Protein AF-0000000084923620 (afdb_homodimer)

Secondary structure (DSSP, 8-state):
---HHHHHHHHIIIIIIS---TT-EEEEEEESGGGHHHHHHHHHHHHHTT-SEEEEEEE-HHHHHHHHHH--HHHHT---HHHHHHHTT-SEEEEEE--S-TTTTTTS-HHHHHHHHHHHHHHHHHHHHHSEEEEEE---HHHHHHT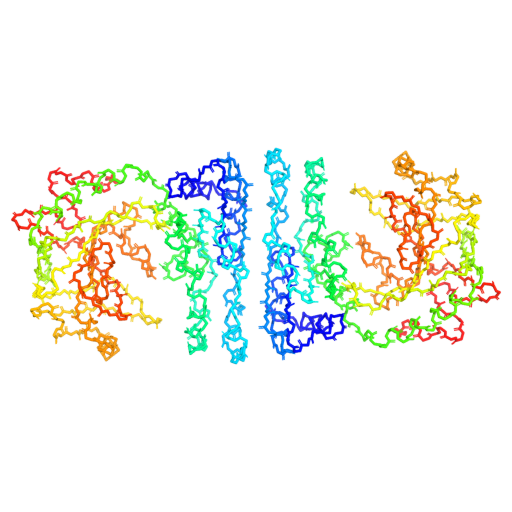T--HHHHHHHHHHHHSS-HHHHHHHHHHHHHHHHH-SEEEEEETTEEEEEE-TT---EEE-SSSEES--EEEE---TT--EEEEE--S-EEETTEEE-S-EEEEETTEEEEEE-TT-HHHHHHHHTSSGGGGSEEEEEEE-BTT--S--S-HHHHTTBTTEEEEEEBPPBTTB--S---S-B---EEE-TTS-EEEETTEEEEETTEE-STTTGGGSPP--/---HHHHHHHHIIIIIIS---TT-EEEEEEESGGGHHHHHHHHHHHHHTT-SEEEEEEE-HHHHHHHHHH--HHHHT---HHHHHHHTT-SEEEEEE--S-TTTTTTS-HHHHHHHHHHHHHHHHHHHHHSEEEEEE---HHHHHHTT--HHHHHHHHHHHHSS-HHHHHHHHHHHHHHHHH-SEEEEEETTEEEEEE-TT---EEE-SSSEES--EEEE---TT--EEEEE--S-EEETTEEE-S-EEEEETTEEEEEE-TT-HHHHHHHHTSSGGGGSEEEEEEE-BTT--S--S-HHHHTTBTTEEEEEEBPPBTTB--S---S-B---EEE-TTS-EEEETTEEEEETTEE-STTTGGGSPP--

pLDDT: mean 96.39, std 4.78, range [46.78, 98.94]

Foldseek 3Di:
DDDVLLLLLLCLCDCPQANQAAAFEEEEEEEACLCVNNVVSNQVVNVVRHHPHYYYDYDYVLVVLVCQADPDPVRLQDAPVVLQVVLLRGAEYEYEYEHQAPCSCVPGNVVSVVSSCVSHVSSVVCNVPHYQYAYEYDQHCNLCVLLVHGSVVVNVLQSLLQRDDLVVLQVLVVLVQVLLQPFFKKFKDWPQWTKIFGQHPWGWDDFRSNHYGRTFKIKAWTQQQGIATKDWFAAWEADSRDIFHGWMFGDHRQFTPAIDTVPCRVVVVVQCVQDDQQRGWAMKMAAQRQRQADHRHDCSRQCNHQQKIWIWGAHHDPSHPSPRHGPGTGTTMHHCAPTMWMDGPPDTQDHNRAGDPPSNNVSHHDDD/DDDVLLLLLLCLCDCPQANQAAAFEEEEEEEACLCVNNVVSNQVVNVVRHHPHYYYDYDYVLVVLVCQADPDPVRLQDAPVVLQVVLLRGAEYEYEYEHQAPCSCVPGNVVSVVSSCVNHVSSVVCNVPHYQYAYEYDQHCNLCVLLVHGSVVVNVLQSLLQRDDLVVLQVLVVLVQVLLQPFFKKFKDWPQWTKIFGQHPWGWDDFRSNHYGRTFKIKAWTQQQGMATKDWFAAWEADSRDIFHGWMFGDHRQFTPDIDTVVCRVVVVVQCVQDDQQRGWAMKMAAQRQRQADHRHDCSRQCNHQQKMWIWGAHHDPSHPSPRHGPGTGTTMHHCAPTMWMDGPPDTQDHNRAGDPPSNNVSHHDDD

Structure (mmCIF, N/CA/C/O backbone):
data_AF-0000000084923620-model_v1
#
loop_
_entity.id
_entity.type
_entity.pdbx_description
1 polymer 'Leucyl aminopeptidase AmpS, putative'
#
loop_
_atom_site.group_PDB
_atom_site.id
_atom_site.type_symbol
_atom_site.label_atom_id
_atom_site.label_alt_id
_atom_site.label_comp_id
_atom_site.label_asym_id
_atom_site.label_entity_id
_atom_site.label_seq_id
_atom_site.pdbx_PDB_ins_code
_atom_site.Cartn_x
_atom_site.Cartn_y
_atom_site.Cartn_z
_atom_site.occupancy
_atom_site.B_iso_or_equiv
_atom_site.auth_seq_id
_atom_site.auth_comp_id
_atom_site.auth_asym_id
_atom_site.auth_atom_id
_atom_site.pdbx_PDB_model_num
ATOM 1 N N . MET A 1 1 ? -12.797 3.244 -15.219 1 61.94 1 MET A N 1
ATOM 2 C CA . MET A 1 1 ? -13.953 2.498 -15.711 1 61.94 1 MET A CA 1
ATOM 3 C C . MET A 1 1 ? -14.023 1.122 -15.055 1 61.94 1 MET A C 1
ATOM 5 O O . MET A 1 1 ? -12.992 0.529 -14.727 1 61.94 1 MET A O 1
ATOM 9 N N . PHE A 1 2 ? -15.25 0.824 -14.609 1 79.31 2 PHE A N 1
ATOM 10 C CA . PHE A 1 2 ? -15.547 -0.44 -13.945 1 79.31 2 PHE A CA 1
ATOM 11 C C . PHE A 1 2 ? -15.492 -1.598 -14.93 1 79.31 2 PHE A C 1
ATOM 13 O O . PHE A 1 2 ? -16.141 -1.563 -15.977 1 79.31 2 PHE A O 1
ATOM 20 N N . ASP A 1 3 ? -14.477 -2.537 -14.867 1 91.06 3 ASP A N 1
ATOM 21 C CA . ASP A 1 3 ? -14.391 -3.775 -15.633 1 91.06 3 ASP A CA 1
ATOM 22 C C . ASP A 1 3 ? -15.031 -4.938 -14.875 1 91.06 3 ASP A C 1
ATOM 24 O O . ASP A 1 3 ? -14.492 -5.395 -13.859 1 91.06 3 ASP A O 1
ATOM 28 N N . PRO A 1 4 ? -16.234 -5.43 -15.344 1 95.62 4 PRO A N 1
ATOM 29 C CA . PRO A 1 4 ? -16.938 -6.488 -14.617 1 95.62 4 PRO A CA 1
ATOM 30 C C . PRO A 1 4 ? -16.094 -7.746 -14.445 1 95.62 4 PRO A C 1
ATOM 32 O O . PRO A 1 4 ? -16.328 -8.531 -13.523 1 95.62 4 PRO A O 1
ATOM 35 N N . ARG A 1 5 ? -15.18 -7.992 -15.312 1 97.19 5 ARG A N 1
ATOM 36 C CA . ARG A 1 5 ? -14.328 -9.172 -15.234 1 97.19 5 ARG A CA 1
ATOM 37 C C . ARG A 1 5 ? -13.477 -9.148 -13.961 1 97.19 5 ARG A C 1
ATOM 39 O O . ARG A 1 5 ? -13.109 -10.203 -13.438 1 97.19 5 ARG A O 1
ATOM 46 N N . VAL A 1 6 ? -13.141 -7.945 -13.422 1 98.19 6 VAL A N 1
ATOM 47 C CA . VAL A 1 6 ? -12.398 -7.805 -12.172 1 98.19 6 VAL A CA 1
ATOM 48 C C . VAL A 1 6 ? -13.234 -8.352 -11.016 1 98.19 6 VAL A C 1
ATOM 50 O O . VAL A 1 6 ? -12.719 -9.07 -10.156 1 98.19 6 VAL A O 1
ATOM 53 N N . ARG A 1 7 ? -14.492 -8.031 -11.008 1 97.38 7 ARG A N 1
ATOM 54 C CA . ARG A 1 7 ? -15.406 -8.57 -10 1 97.38 7 ARG A CA 1
ATOM 55 C C . ARG A 1 7 ? -15.531 -10.078 -10.125 1 97.38 7 ARG A C 1
ATOM 57 O O . ARG A 1 7 ? -15.578 -10.789 -9.117 1 97.38 7 ARG A O 1
ATOM 64 N N . GLN A 1 8 ? -15.578 -10.547 -11.336 1 98.12 8 GLN A N 1
ATOM 65 C CA . GLN A 1 8 ? -15.656 -11.992 -11.57 1 98.12 8 GLN A CA 1
ATOM 66 C C . GLN A 1 8 ? -14.43 -12.703 -11.016 1 98.12 8 GLN A C 1
ATOM 68 O O . GLN A 1 8 ? -14.547 -13.75 -10.375 1 98.12 8 GLN A O 1
ATOM 73 N N . LEU A 1 9 ? -13.289 -12.148 -11.305 1 98.56 9 LEU A N 1
ATOM 74 C CA . LEU A 1 9 ? -12.055 -12.727 -10.773 1 98.56 9 LEU A CA 1
ATOM 75 C C . LEU A 1 9 ? -12.062 -12.727 -9.25 1 98.56 9 LEU A C 1
ATOM 77 O O . LEU A 1 9 ? -11.695 -13.719 -8.625 1 98.56 9 LEU A O 1
ATOM 81 N N . ALA A 1 10 ? -12.508 -11.633 -8.68 1 98.69 10 ALA A N 1
ATOM 82 C CA . ALA A 1 10 ? -12.602 -11.539 -7.223 1 98.69 10 ALA A CA 1
ATOM 83 C C . ALA A 1 10 ? -13.516 -12.625 -6.664 1 98.69 10 ALA A C 1
ATOM 85 O O . ALA A 1 10 ? -13.219 -13.234 -5.633 1 98.69 10 ALA A O 1
ATOM 86 N N . GLU A 1 11 ? -14.594 -12.852 -7.332 1 98.56 11 GLU A N 1
ATOM 87 C CA . GLU A 1 11 ? -15.547 -13.875 -6.895 1 98.56 11 GLU A CA 1
ATOM 88 C C . GLU A 1 11 ? -14.914 -15.266 -6.91 1 98.56 11 GLU A C 1
ATOM 90 O O . GLU A 1 11 ? -15.102 -16.047 -5.984 1 98.56 11 GLU A O 1
ATOM 95 N N . VAL A 1 12 ? -14.164 -15.539 -7.938 1 98.69 12 VAL A N 1
ATOM 96 C CA . VAL A 1 12 ? -13.461 -16.812 -8.023 1 98.69 12 VAL A CA 1
ATOM 97 C C . VAL A 1 12 ? -12.508 -16.969 -6.844 1 98.69 12 VAL A C 1
ATOM 99 O O . VAL A 1 12 ? -12.539 -17.969 -6.137 1 98.69 12 VAL A O 1
ATOM 102 N N . LEU A 1 13 ? -11.711 -15.961 -6.586 1 98.88 13 LEU A N 1
ATOM 103 C CA . LEU A 1 13 ? -10.68 -16.016 -5.562 1 98.88 13 LEU A CA 1
ATOM 104 C C . LEU A 1 13 ? -11.289 -16.141 -4.172 1 98.88 13 LEU A C 1
ATOM 106 O O . LEU A 1 13 ? -10.828 -16.953 -3.359 1 98.88 13 LEU A O 1
ATOM 110 N N . VAL A 1 14 ? -12.359 -15.453 -3.932 1 98.81 14 VAL A N 1
ATOM 111 C CA . VAL A 1 14 ? -12.93 -15.344 -2.596 1 98.81 14 VAL A CA 1
ATOM 112 C C . VAL A 1 14 ? -13.852 -16.531 -2.332 1 98.81 14 VAL A C 1
ATOM 114 O O . VAL A 1 14 ? -13.797 -17.141 -1.261 1 98.81 14 VAL A O 1
ATOM 117 N N . THR A 1 15 ? -14.688 -16.922 -3.273 1 98.31 15 THR A N 1
ATOM 118 C CA . THR A 1 15 ? -15.742 -17.906 -3.037 1 98.31 15 THR A CA 1
ATOM 119 C C . THR A 1 15 ? -15.25 -19.312 -3.342 1 98.31 15 THR A C 1
ATOM 121 O O . THR A 1 15 ? -15.609 -20.266 -2.641 1 98.31 15 THR A O 1
ATOM 124 N N . TYR A 1 16 ? -14.469 -19.422 -4.348 1 98.5 16 TYR A N 1
ATOM 125 C CA . TYR A 1 16 ? -14.047 -20.766 -4.734 1 98.5 16 TYR A CA 1
ATOM 126 C C . TYR A 1 16 ? -12.664 -21.094 -4.176 1 98.5 16 TYR A C 1
ATOM 128 O O . TYR A 1 16 ? -12.492 -22.062 -3.443 1 98.5 16 TYR A O 1
ATOM 136 N N . SER A 1 17 ? -11.672 -20.25 -4.504 1 98.75 17 SER A N 1
ATOM 137 C CA . SER A 1 17 ? -10.289 -20.562 -4.18 1 98.75 17 SER A CA 1
ATOM 138 C C . SER A 1 17 ? -10.062 -20.594 -2.67 1 98.75 17 SER A C 1
ATOM 140 O O . SER A 1 17 ? -9.539 -21.562 -2.127 1 98.75 17 SER A O 1
ATOM 142 N N . THR A 1 18 ? -10.5 -19.5 -2 1 98.75 18 THR A N 1
ATOM 143 C CA . THR A 1 18 ? -10.148 -19.375 -0.592 1 98.75 18 THR A CA 1
ATOM 144 C C . THR A 1 18 ? -11.352 -19.641 0.3 1 98.75 18 THR A C 1
ATOM 146 O O . THR A 1 18 ? -11.211 -19.812 1.512 1 98.75 18 THR A O 1
ATOM 149 N N . ARG A 1 19 ? -12.57 -19.688 -0.235 1 98.5 19 ARG A N 1
ATOM 150 C CA . ARG A 1 19 ? -13.797 -20 0.493 1 98.5 19 ARG A CA 1
ATOM 151 C C . ARG A 1 19 ? -13.906 -19.172 1.77 1 98.5 19 ARG A C 1
ATOM 153 O O . ARG A 1 19 ? -14.109 -19.719 2.855 1 98.5 19 ARG A O 1
ATOM 160 N N . VAL A 1 20 ? -13.75 -17.891 1.594 1 98.81 20 VAL A N 1
ATOM 161 C CA . VAL A 1 20 ? -13.883 -16.984 2.719 1 98.81 20 VAL A CA 1
ATOM 162 C C . VAL A 1 20 ? -15.234 -17.203 3.402 1 98.81 20 VAL A C 1
ATOM 164 O O . VAL A 1 20 ? -16.25 -17.375 2.734 1 98.81 20 VAL A O 1
ATOM 167 N N . LYS A 1 21 ? -15.242 -17.172 4.695 1 98.38 21 LYS A N 1
ATOM 168 C CA . LYS A 1 21 ? -16.469 -17.391 5.465 1 98.38 21 LYS A CA 1
ATOM 169 C C . LYS A 1 21 ? -16.516 -16.484 6.695 1 98.38 21 LYS A C 1
ATOM 171 O O . LYS A 1 21 ? -15.547 -15.781 6.988 1 98.38 21 LYS A O 1
ATOM 176 N N . LYS A 1 22 ? -17.656 -16.562 7.379 1 98.19 22 LYS A N 1
ATOM 177 C CA . LYS A 1 22 ? -17.875 -15.758 8.578 1 98.19 22 LYS A CA 1
ATOM 178 C C . LYS A 1 22 ? -16.781 -16.016 9.617 1 98.19 22 LYS A C 1
ATOM 180 O O . LYS A 1 22 ? -16.453 -17.172 9.898 1 98.19 22 LYS A O 1
ATOM 185 N N . GLY A 1 23 ? -16.219 -14.93 10.109 1 98.12 23 GLY A N 1
ATOM 186 C CA . GLY A 1 23 ? -15.25 -15.047 11.18 1 98.12 23 GLY A CA 1
ATOM 187 C C . GLY A 1 23 ? -13.812 -15.031 10.688 1 98.12 23 GLY A C 1
ATOM 188 O O . GLY A 1 23 ? -12.883 -14.844 11.477 1 98.12 23 GLY A O 1
ATOM 189 N N . ASP A 1 24 ? -13.547 -15.133 9.461 1 98.75 24 ASP A N 1
ATOM 190 C CA . ASP A 1 24 ? -12.203 -15.188 8.906 1 98.75 24 ASP A CA 1
ATOM 191 C C . ASP A 1 24 ? -11.484 -13.852 9.07 1 98.75 24 ASP A C 1
ATOM 193 O O . ASP A 1 24 ? -12.109 -12.789 8.992 1 98.75 24 ASP A O 1
ATOM 197 N N . VAL A 1 25 ? -10.195 -13.922 9.352 1 98.88 25 VAL A N 1
ATOM 198 C CA . VAL A 1 25 ? -9.273 -12.812 9.156 1 98.88 25 VAL A CA 1
ATOM 199 C C . VAL A 1 25 ? -8.547 -12.961 7.82 1 98.88 25 VAL A C 1
ATOM 201 O O . VAL A 1 25 ? -7.863 -13.961 7.59 1 98.88 25 VAL A O 1
ATOM 204 N N . VAL A 1 26 ? -8.703 -11.961 6.934 1 98.94 26 VAL A N 1
ATOM 205 C CA . VAL A 1 26 ? -8.203 -12.062 5.566 1 98.94 26 VAL A CA 1
ATOM 206 C C . VAL A 1 26 ? -7.082 -11.047 5.352 1 98.94 26 VAL A C 1
ATOM 208 O O . VAL A 1 26 ? -7.203 -9.891 5.762 1 98.94 26 VAL A O 1
ATOM 211 N N . LEU A 1 27 ? -5.977 -11.453 4.758 1 98.94 27 LEU A N 1
ATOM 212 C CA . LEU A 1 27 ? -4.914 -10.555 4.32 1 98.94 27 LEU A CA 1
ATOM 213 C C . LEU A 1 27 ? -4.773 -10.586 2.801 1 98.94 27 LEU A C 1
ATOM 215 O O . LEU A 1 27 ? -4.492 -11.633 2.217 1 98.94 27 LEU A O 1
ATOM 219 N N . ILE A 1 28 ? -5.035 -9.469 2.162 1 98.88 28 ILE A N 1
ATOM 220 C CA . ILE A 1 28 ? -4.816 -9.258 0.734 1 98.88 28 ILE A CA 1
ATOM 221 C C . ILE A 1 28 ? -3.467 -8.586 0.509 1 98.88 28 ILE A C 1
ATOM 223 O O . ILE A 1 28 ? -3.234 -7.473 0.982 1 98.88 28 ILE A O 1
ATOM 227 N N . ASN A 1 29 ? -2.605 -9.258 -0.145 1 98.56 29 ASN A N 1
ATOM 228 C CA . ASN A 1 29 ? -1.263 -8.758 -0.416 1 98.56 29 ASN A CA 1
ATOM 229 C C . ASN A 1 29 ? -1.061 -8.477 -1.901 1 98.56 29 ASN A C 1
ATOM 231 O O . ASN A 1 29 ? -1.075 -9.391 -2.723 1 98.56 29 ASN A O 1
ATOM 235 N N . ALA A 1 30 ? -0.81 -7.219 -2.266 1 98.19 30 ALA A N 1
ATOM 236 C CA . ALA A 1 30 ? -0.705 -6.824 -3.666 1 98.19 30 ALA A CA 1
ATOM 237 C C . ALA A 1 30 ? 0.692 -6.297 -3.986 1 98.19 30 ALA A C 1
ATOM 239 O O . ALA A 1 30 ? 1.218 -5.441 -3.273 1 98.19 30 ALA A O 1
ATOM 240 N N . SER A 1 31 ? 1.295 -6.809 -5.008 1 96.81 31 SER A N 1
ATOM 241 C CA . SER A 1 31 ? 2.562 -6.301 -5.52 1 96.81 31 SER A CA 1
ATOM 242 C C . SER A 1 31 ? 2.342 -5.32 -6.664 1 96.81 31 SER A C 1
ATOM 244 O O . SER A 1 31 ? 1.97 -5.719 -7.77 1 96.81 31 SER A O 1
ATOM 246 N N . GLY A 1 32 ? 2.674 -4.082 -6.398 1 95.06 32 GLY A N 1
ATOM 247 C CA . GLY A 1 32 ? 2.375 -3.023 -7.348 1 95.06 32 GLY A CA 1
ATOM 248 C C . GLY A 1 32 ? 1.037 -2.355 -7.094 1 95.06 32 GLY A C 1
ATOM 249 O O . GLY A 1 32 ? 0.106 -2.988 -6.59 1 95.06 32 GLY A O 1
ATOM 250 N N . THR A 1 33 ? 0.867 -1.158 -7.555 1 95.25 33 THR A N 1
ATOM 251 C CA . THR A 1 33 ? -0.356 -0.413 -7.277 1 95.25 33 THR A CA 1
ATOM 252 C C . THR A 1 33 ? -1.381 -0.623 -8.391 1 95.25 33 THR A C 1
ATOM 254 O O . THR A 1 33 ? -2.557 -0.292 -8.227 1 95.25 33 THR A O 1
ATOM 257 N N . ASP A 1 34 ? -0.987 -1.231 -9.531 1 94.44 34 ASP A N 1
ATOM 258 C CA . ASP A 1 34 ? -1.896 -1.477 -10.648 1 94.44 34 ASP A CA 1
ATOM 259 C C . ASP A 1 34 ? -3.021 -2.426 -10.242 1 94.44 34 ASP A C 1
ATOM 261 O O . ASP A 1 34 ? -4.078 -2.453 -10.875 1 94.44 34 ASP A O 1
ATOM 265 N N . CYS A 1 35 ? -2.852 -3.119 -9.141 1 95.81 35 CYS A N 1
ATOM 266 C CA . CYS A 1 35 ? -3.785 -4.145 -8.688 1 95.81 35 CYS A CA 1
ATOM 267 C C . CYS A 1 35 ? -4.941 -3.523 -7.91 1 95.81 35 CYS A C 1
ATOM 269 O O . CYS A 1 35 ? -5.844 -4.23 -7.465 1 95.81 35 CYS A O 1
ATOM 271 N N . LEU A 1 36 ? -4.93 -2.219 -7.734 1 96.62 36 LEU A N 1
ATOM 272 C CA . LEU A 1 36 ? -5.844 -1.522 -6.84 1 96.62 36 LEU A CA 1
ATOM 273 C C . LEU A 1 36 ? -7.293 -1.878 -7.16 1 96.62 36 LEU A C 1
ATOM 275 O O . LEU A 1 36 ? -8.086 -2.146 -6.258 1 96.62 36 LEU A O 1
ATOM 279 N N . PRO A 1 37 ? -7.73 -1.973 -8.469 1 97.25 37 PRO A N 1
ATOM 280 C CA . PRO A 1 37 ? -9.125 -2.326 -8.742 1 97.25 37 PRO A CA 1
ATOM 281 C C . PRO A 1 37 ? -9.508 -3.697 -8.188 1 97.25 37 PRO A C 1
ATOM 283 O O . PRO A 1 37 ? -10.609 -3.873 -7.664 1 97.25 37 PRO A O 1
ATOM 286 N N . LEU A 1 38 ? -8.594 -4.648 -8.297 1 98.44 38 LEU A N 1
ATOM 287 C CA . LEU A 1 38 ? -8.891 -5.988 -7.797 1 98.44 38 LEU A CA 1
ATOM 288 C C . LEU A 1 38 ? -8.875 -6.012 -6.27 1 98.44 38 LEU A C 1
ATOM 290 O O . LEU A 1 38 ? -9.703 -6.688 -5.652 1 98.44 38 LEU A O 1
ATOM 294 N N . VAL A 1 39 ? -7.953 -5.277 -5.656 1 98.56 39 VAL A N 1
ATOM 295 C CA . VAL A 1 39 ? -7.898 -5.195 -4.203 1 98.56 39 VAL A CA 1
ATOM 296 C C . VAL A 1 39 ? -9.219 -4.66 -3.662 1 98.56 39 VAL A C 1
ATOM 298 O O . VAL A 1 39 ? -9.758 -5.191 -2.686 1 98.56 39 VAL A O 1
ATOM 301 N N . LYS A 1 40 ? -9.773 -3.627 -4.293 1 97.94 40 LYS A N 1
ATOM 302 C CA . LYS A 1 40 ? -11.039 -3.031 -3.871 1 97.94 40 LYS A CA 1
ATOM 303 C C . LYS A 1 40 ? -12.164 -4.059 -3.896 1 97.94 40 LYS A C 1
ATOM 305 O O . LYS A 1 40 ? -12.938 -4.168 -2.941 1 97.94 40 LYS A O 1
ATOM 310 N N . GLU A 1 41 ? -12.258 -4.824 -5.008 1 98.12 41 GLU A N 1
ATOM 311 C CA . GLU A 1 41 ? -13.305 -5.824 -5.152 1 98.12 41 GLU A CA 1
ATOM 312 C C . GLU A 1 41 ? -13.141 -6.953 -4.133 1 98.12 41 GLU A C 1
ATOM 314 O O . GLU A 1 41 ? -14.125 -7.418 -3.551 1 98.12 41 GLU A O 1
ATOM 319 N N . LEU A 1 42 ? -11.906 -7.41 -3.939 1 98.81 42 LEU A N 1
ATOM 320 C CA . LEU A 1 42 ? -11.641 -8.461 -2.967 1 98.81 42 LEU A CA 1
ATOM 321 C C . LEU A 1 42 ? -12.047 -8.023 -1.563 1 98.81 42 LEU A C 1
ATOM 323 O O . LEU A 1 42 ? -12.703 -8.773 -0.84 1 98.81 42 LEU A O 1
ATOM 327 N N . TYR A 1 43 ? -11.594 -6.801 -1.188 1 98.62 43 TYR A N 1
ATOM 328 C CA . TYR A 1 43 ? -11.914 -6.258 0.127 1 98.62 43 TYR A CA 1
ATOM 329 C C . TYR A 1 43 ? -13.422 -6.262 0.367 1 98.62 43 TYR A C 1
ATOM 331 O O . TYR A 1 43 ? -13.891 -6.766 1.389 1 98.62 43 TYR A O 1
ATOM 339 N N . SER A 1 44 ? -14.156 -5.746 -0.593 1 97.62 44 SER A N 1
ATOM 340 C CA . SER A 1 44 ? -15.602 -5.633 -0.5 1 97.62 44 SER A CA 1
ATOM 341 C C . SER A 1 44 ? -16.266 -7.008 -0.392 1 97.62 44 SER A C 1
ATOM 343 O O . SER A 1 44 ? -17.156 -7.211 0.436 1 97.62 44 SER A O 1
ATOM 345 N N . LEU A 1 45 ? -15.844 -7.922 -1.222 1 98.25 45 LEU A N 1
ATOM 346 C CA . LEU A 1 45 ? -16.438 -9.25 -1.255 1 98.25 45 LEU A CA 1
ATOM 347 C C . LEU A 1 45 ? -16.141 -10.016 0.027 1 98.25 45 LEU A C 1
ATOM 349 O O . LEU A 1 45 ? -16.984 -10.75 0.537 1 98.25 45 LEU A O 1
ATOM 353 N N . CYS A 1 46 ? -14.906 -9.906 0.554 1 98.75 46 CYS A N 1
ATOM 354 C CA . CYS A 1 46 ? -14.555 -10.57 1.802 1 98.75 46 CYS A CA 1
ATOM 355 C C . CYS A 1 46 ? -15.422 -10.078 2.951 1 98.75 46 CYS A C 1
ATOM 357 O O . CYS A 1 46 ? -15.906 -10.875 3.758 1 98.75 46 CYS A O 1
ATOM 359 N N . LEU A 1 47 ? -15.641 -8.766 3.033 1 98.12 47 LEU A N 1
ATOM 360 C CA . LEU A 1 47 ? -16.516 -8.203 4.059 1 98.12 47 LEU A CA 1
ATOM 361 C C . LEU A 1 47 ? -17.938 -8.75 3.918 1 98.12 47 LEU A C 1
ATOM 363 O O . LEU A 1 47 ? -18.547 -9.141 4.91 1 98.12 47 LEU A O 1
ATOM 367 N N . ALA A 1 48 ? -18.375 -8.773 2.682 1 97.94 48 ALA A N 1
ATOM 368 C CA . ALA A 1 48 ? -19.75 -9.211 2.404 1 97.94 48 ALA A CA 1
ATOM 369 C C . ALA A 1 48 ? -19.938 -10.672 2.791 1 97.94 48 ALA A C 1
ATOM 371 O O . ALA A 1 48 ? -21.031 -11.078 3.193 1 97.94 48 ALA A O 1
ATOM 372 N N . ARG A 1 49 ? -18.875 -11.422 2.715 1 98 49 ARG A N 1
ATOM 373 C CA . ARG A 1 49 ? -18.938 -12.852 3.027 1 98 49 ARG A CA 1
ATOM 374 C C . ARG A 1 49 ? -18.828 -13.086 4.531 1 98 49 ARG A C 1
ATOM 376 O O . ARG A 1 49 ? -18.922 -14.227 4.992 1 98 49 ARG A O 1
ATOM 383 N N . GLY A 1 50 ? -18.594 -12.055 5.289 1 97.75 50 GLY A N 1
ATOM 384 C CA . GLY A 1 50 ? -18.656 -12.156 6.738 1 97.75 50 GLY A CA 1
ATOM 385 C C . GLY A 1 50 ? -17.297 -12.195 7.398 1 97.75 50 GLY A C 1
ATOM 386 O O . GLY A 1 50 ? -17.188 -12.453 8.602 1 97.75 50 GLY A O 1
ATOM 387 N N . ALA A 1 51 ? -16.25 -11.961 6.645 1 98.62 51 ALA A N 1
ATOM 388 C CA . ALA A 1 51 ? -14.938 -11.852 7.293 1 98.62 51 ALA A CA 1
ATOM 389 C C . ALA A 1 51 ? -14.984 -10.859 8.445 1 98.62 51 ALA A C 1
ATOM 391 O O . ALA A 1 51 ? -15.547 -9.773 8.312 1 98.62 51 ALA A O 1
ATOM 392 N N . LYS A 1 52 ? -14.43 -11.234 9.586 1 98.25 52 LYS A N 1
ATOM 393 C CA . LYS A 1 52 ? -14.484 -10.344 10.742 1 98.25 52 LYS A CA 1
ATOM 394 C C . LYS A 1 52 ? -13.516 -9.172 10.578 1 98.25 52 LYS A C 1
ATOM 396 O O . LYS A 1 52 ? -13.734 -8.094 11.133 1 98.25 52 LYS A O 1
ATOM 401 N N . TYR A 1 53 ? -12.406 -9.461 9.867 1 98.5 53 TYR A N 1
ATOM 402 C CA . TYR A 1 53 ? -11.398 -8.445 9.617 1 98.5 53 TYR A CA 1
ATOM 403 C C . TYR A 1 53 ? -10.711 -8.68 8.273 1 98.5 53 TYR A C 1
ATOM 405 O O . TYR A 1 53 ? -10.391 -9.82 7.922 1 98.5 53 TYR A O 1
ATOM 413 N N . VAL A 1 54 ? -10.578 -7.621 7.473 1 98.75 54 VAL A N 1
ATOM 414 C CA . VAL A 1 54 ? -9.883 -7.68 6.191 1 98.75 54 VAL A CA 1
ATOM 415 C C . VAL A 1 54 ? -8.781 -6.625 6.152 1 98.75 54 VAL A C 1
ATOM 417 O O . VAL A 1 54 ? -9.047 -5.438 6.359 1 98.75 54 VAL A O 1
ATOM 420 N N . GLU A 1 55 ? -7.574 -7.062 5.953 1 98.44 55 GLU A N 1
ATOM 421 C CA . GLU A 1 55 ? -6.402 -6.211 5.785 1 98.44 55 GLU A CA 1
ATOM 422 C C . GLU A 1 55 ? -5.855 -6.293 4.363 1 98.44 55 GLU A C 1
ATOM 424 O O . GLU A 1 55 ? -6.059 -7.297 3.674 1 98.44 55 GLU A O 1
ATOM 429 N N . TYR A 1 56 ? -5.293 -5.184 3.9 1 98.5 56 TYR A N 1
ATOM 430 C CA . TYR A 1 56 ? -4.609 -5.215 2.611 1 98.5 56 TYR A CA 1
ATOM 431 C C . TYR A 1 56 ? -3.277 -4.484 2.682 1 98.5 56 TYR A C 1
ATOM 433 O O . TYR A 1 56 ? -3.076 -3.627 3.547 1 98.5 56 TYR A O 1
ATOM 441 N N . SER A 1 57 ? -2.381 -4.871 1.839 1 97.94 57 SER A N 1
ATOM 442 C CA . SER A 1 57 ? -1.078 -4.223 1.742 1 97.94 57 SER A CA 1
ATOM 443 C C . SER A 1 57 ? -0.605 -4.145 0.295 1 97.94 57 SER A C 1
ATOM 445 O O . SER A 1 57 ? -0.913 -5.027 -0.512 1 97.94 57 SER A O 1
ATOM 447 N N . PHE A 1 58 ? 0.066 -3.055 -0.01 1 97.56 58 PHE A N 1
ATOM 448 C CA . PHE A 1 58 ? 0.74 -2.873 -1.291 1 97.56 58 PHE A CA 1
ATOM 449 C C . PHE A 1 58 ? 2.254 -2.926 -1.118 1 97.56 58 PHE A C 1
ATOM 451 O O . PHE A 1 58 ? 2.816 -2.193 -0.304 1 97.56 58 PHE A O 1
ATOM 458 N N . HIS A 1 59 ? 2.867 -3.797 -1.817 1 96.88 59 HIS A N 1
ATOM 459 C CA . HIS A 1 59 ? 4.32 -3.902 -1.86 1 96.88 59 HIS A CA 1
ATOM 460 C C . HIS A 1 59 ? 4.875 -3.348 -3.168 1 96.88 59 HIS A C 1
ATOM 462 O O . HIS A 1 59 ? 4.352 -3.641 -4.242 1 96.88 59 HIS A O 1
ATOM 468 N N . ILE A 1 60 ? 5.957 -2.59 -3.027 1 97.12 60 ILE A N 1
ATOM 469 C CA . ILE A 1 60 ? 6.551 -1.918 -4.18 1 97.12 60 ILE A CA 1
ATOM 470 C C . ILE A 1 60 ? 7.922 -2.518 -4.477 1 97.12 60 ILE A C 1
ATOM 472 O O . ILE A 1 60 ? 8.898 -2.219 -3.789 1 97.12 60 ILE A O 1
ATOM 476 N N . PRO A 1 61 ? 8.078 -3.279 -5.547 1 95.88 61 PRO A N 1
ATOM 477 C CA . PRO A 1 61 ? 9.336 -3.969 -5.84 1 95.88 61 PRO A CA 1
ATOM 478 C C . PRO A 1 61 ? 10.531 -3.016 -5.93 1 95.88 61 PRO A C 1
ATOM 480 O O . PRO A 1 61 ? 11.641 -3.369 -5.527 1 95.88 61 PRO A O 1
ATOM 483 N N . GLU A 1 62 ? 10.312 -1.807 -6.43 1 94.94 62 GLU A N 1
ATOM 484 C CA . GLU A 1 62 ? 11.398 -0.838 -6.539 1 94.94 62 GLU A CA 1
ATOM 485 C C . GLU A 1 62 ? 11.969 -0.491 -5.168 1 94.94 62 GLU A C 1
ATOM 487 O O . GLU A 1 62 ? 13.18 -0.272 -5.027 1 94.94 62 GLU A O 1
ATOM 492 N N . ILE A 1 63 ? 11.117 -0.395 -4.176 1 97.31 63 ILE A N 1
ATOM 493 C CA . ILE A 1 63 ? 11.57 -0.116 -2.816 1 97.31 63 ILE A CA 1
ATOM 494 C C . ILE A 1 63 ? 12.352 -1.312 -2.277 1 97.31 63 ILE A C 1
ATOM 496 O O . ILE A 1 63 ? 13.414 -1.148 -1.669 1 97.31 63 ILE A O 1
ATOM 500 N N . ASP A 1 64 ? 11.859 -2.529 -2.527 1 96.38 64 ASP A N 1
ATOM 501 C CA . ASP A 1 64 ? 12.578 -3.738 -2.143 1 96.38 64 ASP A CA 1
ATOM 502 C C . ASP A 1 64 ? 13.969 -3.768 -2.766 1 96.38 64 ASP A C 1
ATOM 504 O O . ASP A 1 64 ? 14.945 -4.133 -2.104 1 96.38 64 ASP A O 1
ATOM 508 N N . ARG A 1 65 ? 14.023 -3.441 -4.047 1 95.44 65 ARG A N 1
ATOM 509 C CA . ARG A 1 65 ? 15.305 -3.412 -4.746 1 95.44 65 ARG A CA 1
ATOM 510 C C . ARG A 1 65 ? 16.297 -2.49 -4.043 1 95.44 65 ARG A C 1
ATOM 512 O O . ARG A 1 65 ? 17.453 -2.846 -3.861 1 95.44 65 ARG A O 1
ATOM 519 N N . HIS A 1 66 ? 15.797 -1.315 -3.713 1 96.25 66 HIS A N 1
ATOM 520 C CA . HIS A 1 66 ? 16.656 -0.378 -2.994 1 96.25 66 HIS A CA 1
ATOM 521 C C . HIS A 1 66 ? 17.141 -0.974 -1.676 1 96.25 66 HIS A C 1
ATOM 523 O O . HIS A 1 66 ? 18.312 -0.848 -1.329 1 96.25 66 HIS A O 1
ATOM 529 N N . PHE A 1 67 ? 16.312 -1.613 -0.91 1 98 67 PHE A N 1
ATOM 530 C CA . PHE A 1 67 ? 16.672 -2.285 0.334 1 98 67 PHE A CA 1
ATOM 531 C C . PHE A 1 67 ? 17.781 -3.314 0.096 1 98 67 PHE A C 1
ATOM 533 O O . PHE A 1 67 ? 18.797 -3.303 0.778 1 98 67 PHE A O 1
ATOM 540 N N . TYR A 1 68 ? 17.562 -4.176 -0.886 1 97.5 68 TYR A N 1
ATOM 541 C CA . TYR A 1 68 ? 18.547 -5.219 -1.163 1 97.5 68 TYR A CA 1
ATOM 542 C C . TYR A 1 68 ? 19.891 -4.617 -1.539 1 97.5 68 TYR A C 1
ATOM 544 O O . TYR A 1 68 ? 20.938 -5.145 -1.166 1 97.5 68 TYR A O 1
ATOM 552 N N . ASN A 1 69 ? 19.859 -3.494 -2.211 1 97.44 69 ASN A N 1
ATOM 553 C CA . ASN A 1 69 ? 21.078 -2.904 -2.732 1 97.44 69 ASN A CA 1
ATOM 554 C C . ASN A 1 69 ? 21.828 -2.117 -1.659 1 97.44 69 ASN A C 1
ATOM 556 O O . ASN A 1 69 ? 23.047 -1.935 -1.747 1 97.44 69 ASN A O 1
ATOM 560 N N . THR A 1 70 ? 21.094 -1.668 -0.609 1 97.62 70 THR A N 1
ATOM 561 C CA . THR A 1 70 ? 21.75 -0.668 0.23 1 97.62 70 THR A CA 1
ATOM 562 C C . THR A 1 70 ? 21.734 -1.101 1.693 1 97.62 70 THR A C 1
ATOM 564 O O . THR A 1 70 ? 22.484 -0.564 2.51 1 97.62 70 THR A O 1
ATOM 567 N N . ALA A 1 71 ? 20.938 -2.039 2.076 1 97.62 71 ALA A N 1
ATOM 568 C CA . ALA A 1 71 ? 20.781 -2.402 3.482 1 97.62 71 ALA A CA 1
ATOM 569 C C . ALA A 1 71 ? 22.094 -2.924 4.062 1 97.62 71 ALA A C 1
ATOM 571 O O . ALA A 1 71 ? 22.844 -3.629 3.381 1 97.62 71 ALA A O 1
ATOM 572 N N . THR A 1 72 ? 22.391 -2.576 5.305 1 97.19 72 THR A N 1
ATOM 573 C CA . THR A 1 72 ? 23.516 -3.129 6.047 1 97.19 72 THR A CA 1
ATOM 574 C C . THR A 1 72 ? 23.203 -4.547 6.523 1 97.19 72 THR A C 1
ATOM 576 O O . THR A 1 72 ? 22.062 -4.984 6.48 1 97.19 72 THR A O 1
ATOM 579 N N . LYS A 1 73 ? 24.234 -5.238 7.02 1 96.69 73 LYS A N 1
ATOM 580 C CA . LYS A 1 73 ? 24.047 -6.586 7.551 1 96.69 73 LYS A CA 1
ATOM 581 C C . LYS A 1 73 ? 23.078 -6.586 8.719 1 96.69 73 LYS A C 1
ATOM 583 O O . LYS A 1 73 ? 22.25 -7.492 8.836 1 96.69 73 LYS A O 1
ATOM 588 N N . SER A 1 74 ? 23.219 -5.566 9.531 1 97.38 74 SER A N 1
ATOM 589 C CA . SER A 1 74 ? 22.328 -5.469 10.688 1 97.38 74 SER A CA 1
ATOM 590 C C . SER A 1 74 ? 20.891 -5.254 10.266 1 97.38 74 SER A C 1
ATOM 592 O O . SER A 1 74 ? 19.969 -5.844 10.844 1 97.38 74 SER A O 1
ATOM 594 N N . GLN A 1 75 ? 20.703 -4.461 9.289 1 97.88 75 GLN A N 1
ATOM 595 C CA . GLN A 1 75 ? 19.359 -4.219 8.766 1 97.88 75 GLN A CA 1
ATOM 596 C C . GLN A 1 75 ? 18.781 -5.473 8.117 1 97.88 75 GLN A C 1
ATOM 598 O O . GLN A 1 75 ? 17.609 -5.793 8.305 1 97.88 75 GLN A O 1
ATOM 603 N N . LEU A 1 76 ? 19.547 -6.234 7.402 1 97.38 76 LEU A N 1
ATOM 604 C CA . LEU A 1 76 ? 19.141 -7.445 6.699 1 97.38 76 LEU A CA 1
ATOM 605 C C . LEU A 1 76 ? 18.797 -8.562 7.688 1 97.38 76 LEU A C 1
ATOM 607 O O . LEU A 1 76 ? 18.062 -9.492 7.352 1 97.38 76 LEU A O 1
ATOM 611 N N . SER A 1 77 ? 19.297 -8.43 8.906 1 96.88 77 SER A N 1
ATOM 612 C CA . SER A 1 77 ? 19.094 -9.484 9.898 1 96.88 77 SER A CA 1
ATOM 613 C C . SER A 1 77 ? 17.922 -9.164 10.812 1 96.88 77 SER A C 1
ATOM 615 O O . SER A 1 77 ? 17.547 -9.984 11.656 1 96.88 77 SER A O 1
ATOM 617 N N . PHE A 1 78 ? 17.375 -8.008 10.664 1 97.44 78 PHE A N 1
ATOM 618 C CA . PHE A 1 78 ? 16.234 -7.641 11.508 1 97.44 78 PHE A CA 1
ATOM 619 C C . PHE A 1 78 ? 15 -8.453 11.133 1 97.44 78 PHE A C 1
ATOM 621 O O . PHE A 1 78 ? 14.484 -8.328 10.016 1 97.44 78 PHE A O 1
ATOM 628 N N . PHE A 1 79 ? 14.469 -9.281 12.094 1 98.12 79 PHE A N 1
ATOM 629 C CA . PHE A 1 79 ? 13.273 -10.078 11.836 1 98.12 79 PHE A CA 1
ATOM 630 C C . PHE A 1 79 ? 12.016 -9.312 12.227 1 98.12 79 PHE A C 1
ATOM 632 O O . PHE A 1 79 ? 11.836 -8.961 13.398 1 98.12 79 PHE A O 1
ATOM 639 N N . PRO A 1 80 ? 11.172 -9.047 11.273 1 97.44 80 PRO A N 1
ATOM 640 C CA . PRO A 1 80 ? 9.945 -8.32 11.594 1 97.44 80 PRO A CA 1
ATOM 641 C C . PRO A 1 80 ? 8.914 -9.195 12.312 1 97.44 80 PRO A C 1
ATOM 643 O O . PRO A 1 80 ? 7.91 -9.586 11.711 1 97.44 80 PRO A O 1
ATOM 646 N N . GLN A 1 81 ? 9.023 -9.383 13.578 1 97.88 81 GLN A N 1
ATOM 647 C CA . GLN A 1 81 ? 8.211 -10.266 14.406 1 97.88 81 GLN A CA 1
ATOM 648 C C . GLN A 1 81 ? 6.727 -9.914 14.297 1 97.88 81 GLN A C 1
ATOM 650 O O . GLN A 1 81 ? 5.867 -10.797 14.344 1 97.88 81 GLN A O 1
ATOM 655 N N . HIS A 1 82 ? 6.453 -8.641 14.141 1 97.56 82 HIS A N 1
ATOM 656 C CA . HIS A 1 82 ? 5.062 -8.203 14.086 1 97.56 82 HIS A CA 1
ATOM 657 C C . HIS A 1 82 ? 4.344 -8.789 12.875 1 97.56 82 HIS A C 1
ATOM 659 O O . HIS A 1 82 ? 3.133 -9.016 12.914 1 97.56 82 HIS A O 1
ATOM 665 N N . LYS A 1 83 ? 5.027 -9.023 11.789 1 98.19 83 LYS A N 1
ATOM 666 C CA . LYS A 1 83 ? 4.422 -9.625 10.602 1 98.19 83 LYS A CA 1
ATOM 667 C C . LYS A 1 83 ? 4.059 -11.086 10.852 1 98.19 83 LYS A C 1
ATOM 669 O O . LYS A 1 83 ? 3.002 -11.547 10.414 1 98.19 83 LYS A O 1
ATOM 674 N N . LEU A 1 84 ? 4.941 -11.812 11.523 1 98.5 84 LEU A N 1
ATOM 675 C CA . LEU A 1 84 ? 4.633 -13.195 11.867 1 98.5 84 LEU A CA 1
ATOM 676 C C . LEU A 1 84 ? 3.463 -13.266 12.844 1 98.5 84 LEU A C 1
ATOM 678 O O . LEU A 1 84 ? 2.572 -14.102 12.688 1 98.5 84 LEU A O 1
ATOM 682 N N . ASP A 1 85 ? 3.48 -12.398 13.836 1 98.38 85 ASP A N 1
ATOM 683 C CA . ASP A 1 85 ? 2.41 -12.383 14.828 1 98.38 85 ASP A CA 1
ATOM 684 C C . ASP A 1 85 ? 1.057 -12.125 14.172 1 98.38 85 ASP A C 1
ATOM 686 O O . ASP A 1 85 ? 0.057 -12.75 14.531 1 98.38 85 ASP A O 1
ATOM 690 N N . PHE A 1 86 ? 1.043 -11.273 13.281 1 98.38 86 PHE A N 1
ATOM 691 C CA . PHE A 1 86 ? -0.208 -11.031 12.57 1 98.38 86 PHE A CA 1
ATOM 692 C C . PHE A 1 86 ? -0.572 -12.219 11.688 1 98.38 86 PHE A C 1
ATOM 694 O O . PHE A 1 86 ? -1.733 -12.625 11.641 1 98.38 86 PHE A O 1
ATOM 701 N N . MET A 1 87 ? 0.415 -12.719 10.961 1 98.69 87 MET A N 1
ATOM 702 C CA . MET A 1 87 ? 0.16 -13.859 10.086 1 98.69 87 MET A CA 1
ATOM 703 C C . MET A 1 87 ? -0.476 -15.008 10.859 1 98.69 87 MET A C 1
ATOM 705 O O . MET A 1 87 ? -1.334 -15.719 10.328 1 98.69 87 MET A O 1
ATOM 709 N N . LYS A 1 88 ? -0.129 -15.195 12.055 1 98.56 88 LYS A N 1
ATOM 710 C CA . LYS A 1 88 ? -0.659 -16.266 12.898 1 98.56 88 LYS A CA 1
ATOM 711 C C . LYS A 1 88 ? -2.145 -16.062 13.18 1 98.56 88 LYS A C 1
ATOM 713 O O . LYS A 1 88 ? -2.834 -16.984 13.617 1 98.56 88 LYS A O 1
ATOM 718 N N . GLN A 1 89 ? -2.625 -14.859 12.938 1 98.38 89 GLN A N 1
ATOM 719 C CA . GLN A 1 89 ? -4.043 -14.57 13.125 1 98.38 89 GLN A CA 1
ATOM 720 C C . GLN A 1 89 ? -4.809 -14.703 11.812 1 98.38 89 GLN A C 1
ATOM 722 O O . GLN A 1 89 ? -6.043 -14.719 11.805 1 98.38 89 GLN A O 1
ATOM 727 N N . VAL A 1 90 ? -4.145 -14.797 10.703 1 98.81 90 VAL A N 1
ATOM 728 C CA . VAL A 1 90 ? -4.738 -14.781 9.375 1 98.81 90 VAL A CA 1
ATOM 729 C C . VAL A 1 90 ? -5.242 -16.172 9.016 1 98.81 90 VAL A C 1
ATOM 731 O O . VAL A 1 90 ? -4.52 -17.156 9.172 1 98.81 90 VAL A O 1
ATOM 734 N N . ASN A 1 91 ? -6.461 -16.234 8.539 1 98.81 91 ASN A N 1
ATOM 735 C CA . ASN A 1 91 ? -7.047 -17.484 8.055 1 98.81 91 ASN A CA 1
ATOM 736 C C . ASN A 1 91 ? -6.926 -17.609 6.539 1 98.81 91 ASN A C 1
ATOM 738 O O . ASN A 1 91 ? -6.82 -18.719 6.012 1 98.81 91 ASN A O 1
ATOM 742 N N . VAL A 1 92 ? -7.027 -16.5 5.879 1 98.94 92 VAL A N 1
ATOM 743 C CA . VAL A 1 92 ? -7.051 -16.469 4.418 1 98.94 92 VAL A CA 1
ATOM 744 C C . VAL A 1 92 ? -6.016 -15.469 3.902 1 98.94 92 VAL A C 1
ATOM 746 O O . VAL A 1 92 ? -5.941 -14.344 4.387 1 98.94 92 VAL A O 1
ATOM 749 N N . PHE A 1 93 ? -5.254 -15.898 2.99 1 98.88 93 PHE A N 1
ATOM 750 C CA . PHE A 1 93 ? -4.23 -15.062 2.373 1 98.88 93 PHE A CA 1
ATOM 751 C C . PHE A 1 93 ? -4.398 -15.031 0.859 1 98.88 93 PHE A C 1
ATOM 753 O O . PHE A 1 93 ? -4.359 -16.078 0.203 1 98.88 93 PHE A O 1
ATOM 760 N N . ILE A 1 94 ? -4.59 -13.859 0.247 1 98.88 94 ILE A N 1
ATOM 761 C CA . ILE A 1 94 ? -4.727 -13.68 -1.195 1 98.88 94 ILE A CA 1
ATOM 762 C C . ILE A 1 94 ? -3.602 -12.797 -1.717 1 98.88 94 ILE A C 1
ATOM 764 O O . ILE A 1 94 ? -3.467 -11.641 -1.299 1 98.88 94 ILE A O 1
ATOM 768 N N . SER A 1 95 ? -2.82 -13.312 -2.592 1 98.69 95 SER A N 1
ATOM 769 C CA . SER A 1 95 ? -1.689 -12.57 -3.135 1 98.69 95 SER A CA 1
ATOM 770 C C . SER A 1 95 ? -1.904 -12.227 -4.605 1 98.69 95 SER A C 1
ATOM 772 O O . SER A 1 95 ? -2.229 -13.109 -5.41 1 98.69 95 SER A O 1
ATOM 774 N N . ILE A 1 96 ? -1.707 -10.977 -4.973 1 98.5 96 ILE A N 1
ATOM 775 C CA . ILE A 1 96 ? -1.861 -10.492 -6.344 1 98.5 96 ILE A CA 1
ATOM 776 C C . ILE A 1 96 ? -0.529 -9.945 -6.848 1 98.5 96 ILE A C 1
ATOM 778 O O . ILE A 1 96 ? 0.061 -9.055 -6.227 1 98.5 96 ILE A O 1
ATOM 782 N N . SER A 1 97 ? -0.04 -10.438 -7.875 1 96.56 97 SER A N 1
ATOM 783 C CA . SER A 1 97 ? 1.113 -9.859 -8.555 1 96.56 97 SER A CA 1
ATOM 784 C C . SER A 1 97 ? 0.68 -8.969 -9.719 1 96.56 97 SER A C 1
ATOM 786 O O . SER A 1 97 ? 0.035 -9.445 -10.656 1 96.56 97 SER A O 1
ATOM 788 N N . GLY A 1 98 ? 0.994 -7.746 -9.656 1 94.94 98 GLY A N 1
ATOM 789 C CA . GLY A 1 98 ? 0.638 -6.785 -10.688 1 94.94 98 GLY A CA 1
ATOM 790 C C . GLY A 1 98 ? 1.626 -5.641 -10.805 1 94.94 98 GLY A C 1
ATOM 791 O O . GLY A 1 98 ? 1.229 -4.484 -10.984 1 94.94 98 GLY A O 1
ATOM 792 N N . SER A 1 99 ? 2.912 -5.945 -10.633 1 92.69 99 SER A N 1
ATOM 793 C CA . SER A 1 99 ? 3.947 -4.93 -10.812 1 92.69 99 SER A CA 1
ATOM 794 C C . SER A 1 99 ? 4.098 -4.551 -12.281 1 92.69 99 SER A C 1
ATOM 796 O O . SER A 1 99 ? 4.02 -5.41 -13.164 1 92.69 99 SER A O 1
ATOM 798 N N . PRO A 1 100 ? 4.414 -3.287 -12.555 1 91.12 100 PRO A N 1
ATOM 799 C CA . PRO A 1 100 ? 4.488 -2.824 -13.945 1 91.12 100 PRO A CA 1
ATOM 800 C C . PRO A 1 100 ? 5.734 -3.334 -14.672 1 91.12 100 PRO A C 1
ATOM 802 O O . PRO A 1 100 ? 5.812 -3.26 -15.898 1 91.12 100 PRO A O 1
ATOM 805 N N . ASN A 1 101 ? 6.703 -3.805 -13.938 1 89.56 101 ASN A N 1
ATOM 806 C CA . ASN A 1 101 ? 7.977 -4.246 -14.492 1 89.56 101 ASN A CA 1
ATOM 807 C C . ASN A 1 101 ? 8.484 -5.508 -13.797 1 89.56 101 ASN A C 1
ATOM 809 O O . ASN A 1 101 ? 8.836 -5.473 -12.617 1 89.56 101 ASN A O 1
ATOM 813 N N . SER A 1 102 ? 8.562 -6.59 -14.539 1 86.25 102 SER A N 1
ATOM 814 C CA . SER A 1 102 ? 8.977 -7.871 -13.977 1 86.25 102 SER A CA 1
ATOM 815 C C . SER A 1 102 ? 10.492 -7.93 -13.789 1 86.25 102 SER A C 1
ATOM 817 O O . SER A 1 102 ? 11.008 -8.836 -13.133 1 86.25 102 SER A O 1
ATOM 819 N N . MET A 1 103 ? 11.219 -6.973 -14.297 1 87.06 103 MET A N 1
ATOM 820 C CA . MET A 1 103 ? 12.68 -7.023 -14.305 1 87.06 103 MET A CA 1
ATOM 821 C C . MET A 1 103 ? 13.266 -6.07 -13.266 1 87.06 103 MET A C 1
ATOM 823 O O . MET A 1 103 ? 14.438 -5.703 -13.352 1 87.06 103 MET A O 1
ATOM 827 N N . VAL A 1 104 ? 12.484 -5.676 -12.328 1 90.81 104 VAL A N 1
ATOM 828 C CA . VAL A 1 104 ? 12.914 -4.711 -11.328 1 90.81 104 VAL A CA 1
ATOM 829 C C . VAL A 1 104 ? 14.133 -5.25 -10.578 1 90.81 104 VAL A C 1
ATOM 831 O O . VAL A 1 104 ? 15.039 -4.492 -10.227 1 90.81 104 VAL A O 1
ATOM 834 N N . MET A 1 105 ? 14.266 -6.57 -10.406 1 90.56 105 MET A N 1
ATOM 835 C CA . MET A 1 105 ? 15.297 -7.172 -9.57 1 90.56 105 MET A CA 1
ATOM 836 C C . MET A 1 105 ? 16.469 -7.645 -10.414 1 90.56 105 MET A C 1
ATOM 838 O O . MET A 1 105 ? 17.391 -8.281 -9.898 1 90.56 105 MET A O 1
ATOM 842 N N . ALA A 1 106 ? 16.453 -7.414 -11.711 1 85.88 106 ALA A N 1
ATOM 843 C CA . ALA A 1 106 ? 17.406 -7.984 -12.656 1 85.88 106 ALA A CA 1
ATOM 844 C C . ALA A 1 106 ? 18.844 -7.77 -12.188 1 85.88 106 ALA A C 1
ATOM 846 O O . ALA A 1 106 ? 19.672 -8.672 -12.273 1 85.88 106 ALA A O 1
ATOM 847 N N . GLN A 1 107 ? 19.203 -6.566 -11.602 1 90.5 107 GLN A N 1
ATOM 848 C CA . GLN A 1 107 ? 20.562 -6.266 -11.188 1 90.5 107 GLN A CA 1
ATOM 849 C C . GLN A 1 107 ? 20.641 -6.008 -9.688 1 90.5 107 GLN A C 1
ATOM 851 O O . GLN A 1 107 ? 21.547 -5.312 -9.211 1 90.5 107 GLN A O 1
ATOM 856 N N . ALA A 1 108 ? 19.625 -6.492 -9.031 1 92.69 108 ALA A N 1
ATOM 857 C CA . ALA A 1 108 ? 19.609 -6.312 -7.578 1 92.69 108 ALA A CA 1
ATOM 858 C C . ALA A 1 108 ? 20.656 -7.199 -6.906 1 92.69 108 ALA A C 1
ATOM 860 O O . ALA A 1 108 ? 21.109 -8.188 -7.492 1 92.69 108 ALA A O 1
ATOM 861 N N . ASN A 1 109 ? 21.094 -6.824 -5.695 1 95.06 109 ASN A N 1
ATOM 862 C CA . ASN A 1 109 ? 22.047 -7.609 -4.906 1 95.06 109 ASN A CA 1
ATOM 863 C C . ASN A 1 109 ? 21.453 -8.961 -4.516 1 95.06 109 ASN A C 1
ATOM 865 O O . ASN A 1 109 ? 20.688 -9.055 -3.561 1 95.06 109 ASN A O 1
ATOM 869 N N . GLN A 1 110 ? 21.938 -9.977 -5.168 1 90.19 110 GLN A N 1
ATOM 870 C CA . GLN A 1 110 ? 21.375 -11.32 -5.016 1 90.19 110 GLN A CA 1
ATOM 871 C C . GLN A 1 110 ? 21.688 -11.891 -3.633 1 90.19 110 GLN A C 1
ATOM 873 O O . GLN A 1 110 ? 20.859 -12.57 -3.035 1 90.19 110 GLN A O 1
ATOM 878 N N . LYS A 1 111 ? 22.859 -11.672 -3.201 1 92.81 111 LYS A N 1
ATOM 879 C CA . LYS A 1 111 ? 23.266 -12.164 -1.883 1 92.81 111 LYS A CA 1
ATOM 880 C C . LYS A 1 111 ? 22.328 -11.633 -0.798 1 92.81 111 LYS A C 1
ATOM 882 O O . LYS A 1 111 ? 21.875 -12.391 0.069 1 92.81 111 LYS A O 1
ATOM 887 N N . ASN A 1 112 ? 22.016 -10.352 -0.84 1 96.25 112 ASN A N 1
ATOM 888 C CA . ASN A 1 112 ? 21.125 -9.742 0.134 1 96.25 112 ASN A CA 1
ATOM 889 C C . ASN A 1 112 ? 19.688 -10.273 0 1 96.25 112 ASN A C 1
ATOM 891 O O . ASN A 1 112 ? 19 -10.445 1 1 96.25 112 ASN A O 1
ATOM 895 N N . MET A 1 113 ? 19.297 -10.492 -1.244 1 94.69 113 MET A N 1
ATOM 896 C CA . MET A 1 113 ? 17.969 -11.062 -1.483 1 94.69 113 MET A CA 1
ATOM 897 C C . MET A 1 113 ? 17.844 -12.422 -0.803 1 94.69 113 MET A C 1
ATOM 899 O O . MET A 1 113 ? 16.844 -12.688 -0.138 1 94.69 113 MET A O 1
ATOM 903 N N . ILE A 1 114 ? 18.75 -13.242 -0.954 1 90.19 114 ILE A N 1
ATOM 904 C CA . ILE A 1 114 ? 18.766 -14.586 -0.374 1 90.19 114 ILE A CA 1
ATOM 905 C C . ILE A 1 114 ? 18.781 -14.484 1.149 1 90.19 114 ILE A C 1
ATOM 907 O O . ILE A 1 114 ? 18.031 -15.188 1.834 1 90.19 114 ILE A O 1
ATOM 911 N N . ALA A 1 115 ? 19.656 -13.633 1.664 1 94.19 115 ALA A N 1
ATOM 912 C CA . ALA A 1 115 ? 19.75 -13.445 3.107 1 94.19 115 ALA A CA 1
ATOM 913 C C . ALA A 1 115 ? 18.422 -13.023 3.701 1 94.19 115 ALA A C 1
ATOM 915 O O . ALA A 1 115 ? 17.984 -13.562 4.723 1 94.19 115 ALA A O 1
ATOM 916 N N . TRP A 1 116 ? 17.797 -12.086 3.047 1 96.19 116 TRP A N 1
ATOM 917 C CA . TRP A 1 116 ? 16.516 -11.594 3.553 1 96.19 116 TRP A CA 1
ATOM 918 C C . TRP A 1 116 ? 15.445 -12.68 3.486 1 96.19 116 TRP A C 1
ATOM 920 O O . TRP A 1 116 ? 14.633 -12.805 4.398 1 96.19 116 TRP A O 1
ATOM 930 N N . SER A 1 117 ? 15.445 -13.406 2.414 1 94.25 117 SER A N 1
ATOM 931 C CA . SER A 1 117 ? 14.5 -14.508 2.262 1 94.25 117 SER A CA 1
ATOM 932 C C . SER A 1 117 ? 14.633 -15.516 3.398 1 94.25 117 SER A C 1
ATOM 934 O O . SER A 1 117 ? 13.633 -16.031 3.895 1 94.25 117 SER A O 1
ATOM 936 N N . LYS A 1 118 ? 15.797 -15.789 3.801 1 93.5 118 LYS A N 1
ATOM 937 C CA . LYS A 1 118 ? 16.031 -16.703 4.914 1 93.5 118 LYS A CA 1
ATOM 938 C C . LYS A 1 118 ? 15.5 -16.141 6.223 1 93.5 118 LYS A C 1
ATOM 940 O O . LYS A 1 118 ? 14.883 -16.859 7.016 1 93.5 118 LYS A O 1
ATOM 945 N N . VAL A 1 119 ? 15.711 -14.898 6.414 1 97 119 VAL A N 1
ATOM 946 C CA . VAL A 1 119 ? 15.289 -14.227 7.641 1 97 119 VAL A CA 1
ATOM 947 C C . VAL A 1 119 ? 13.766 -14.234 7.734 1 97 119 VAL A C 1
ATOM 949 O O . VAL A 1 119 ? 13.203 -14.461 8.812 1 97 119 VAL A O 1
ATOM 952 N N . THR A 1 120 ? 13.062 -14.07 6.645 1 97.44 120 THR A N 1
ATOM 953 C CA . THR A 1 120 ? 11.609 -13.914 6.672 1 97.44 120 THR A CA 1
ATOM 954 C C . THR A 1 120 ? 10.922 -15.25 6.387 1 97.44 120 THR A C 1
ATOM 956 O O . THR A 1 120 ? 9.695 -15.312 6.305 1 97.44 120 THR A O 1
ATOM 959 N N . ARG A 1 121 ? 11.625 -16.359 6.273 1 96 121 ARG A N 1
ATOM 960 C CA . ARG A 1 121 ? 11.117 -17.672 5.91 1 96 121 ARG A CA 1
ATOM 961 C C . ARG A 1 121 ? 10.039 -18.125 6.883 1 96 121 ARG A C 1
ATOM 963 O O . ARG A 1 121 ? 9.023 -18.703 6.469 1 96 121 ARG A O 1
ATOM 970 N N . PRO A 1 122 ? 10.164 -17.922 8.188 1 97.38 122 PRO A N 1
ATOM 971 C CA . PRO A 1 122 ? 9.133 -18.375 9.125 1 97.38 122 PRO A CA 1
ATOM 972 C C . PRO A 1 122 ? 7.758 -17.781 8.82 1 97.38 122 PRO A C 1
ATOM 974 O O . PRO A 1 122 ? 6.738 -18.438 9.039 1 97.38 122 PRO A O 1
ATOM 977 N N . ILE A 1 123 ? 7.734 -16.562 8.32 1 98.25 123 ILE A N 1
ATOM 978 C CA . ILE A 1 123 ? 6.469 -15.914 7.984 1 98.25 123 ILE A CA 1
ATOM 979 C C . ILE A 1 123 ? 5.824 -16.641 6.805 1 98.25 123 ILE A C 1
ATOM 981 O O . ILE A 1 123 ? 4.637 -16.969 6.844 1 98.25 123 ILE A O 1
ATOM 985 N N . VAL A 1 124 ? 6.605 -16.938 5.816 1 96.81 124 VAL A N 1
ATOM 986 C CA . VAL A 1 124 ? 6.137 -17.609 4.609 1 96.81 124 VAL A CA 1
ATOM 987 C C . VAL A 1 124 ? 5.695 -19.031 4.949 1 96.81 124 VAL A C 1
ATOM 989 O O . VAL A 1 124 ? 4.637 -19.469 4.504 1 96.81 124 VAL A O 1
ATOM 992 N N . ASP A 1 125 ? 6.465 -19.688 5.754 1 96 125 ASP A N 1
ATOM 993 C CA . ASP A 1 125 ? 6.152 -21.062 6.148 1 96 125 ASP A CA 1
ATOM 994 C C . ASP A 1 125 ? 4.809 -21.125 6.871 1 96 125 ASP A C 1
ATOM 996 O O . ASP A 1 125 ? 3.982 -21.984 6.578 1 96 125 ASP A O 1
ATOM 1000 N N . TRP A 1 126 ? 4.668 -20.266 7.766 1 97.69 126 TRP A N 1
ATOM 1001 C CA . TRP A 1 126 ? 3.404 -20.25 8.492 1 97.69 126 TRP A CA 1
ATOM 1002 C C . TRP A 1 126 ? 2.234 -19.984 7.551 1 97.69 126 TRP A C 1
ATOM 1004 O O . TRP A 1 126 ? 1.214 -20.672 7.621 1 97.69 126 TRP A O 1
ATOM 1014 N N . ARG A 1 127 ? 2.385 -19.016 6.703 1 97.88 127 ARG A N 1
ATOM 1015 C CA . ARG A 1 127 ? 1.331 -18.672 5.758 1 97.88 127 ARG A CA 1
ATOM 1016 C C . ARG A 1 127 ? 0.925 -19.875 4.914 1 97.88 127 ARG A C 1
ATOM 1018 O O . ARG A 1 127 ? -0.261 -20.188 4.805 1 97.88 127 ARG A O 1
ATOM 1025 N N . VAL A 1 128 ? 1.857 -20.547 4.355 1 95.81 128 VAL A N 1
ATOM 1026 C CA . VAL A 1 128 ? 1.623 -21.656 3.43 1 95.81 128 VAL A CA 1
ATOM 1027 C C . VAL A 1 128 ? 0.969 -22.812 4.168 1 95.81 128 VAL A C 1
ATOM 1029 O O . VAL A 1 128 ? 0.045 -23.453 3.65 1 95.81 128 VAL A O 1
ATOM 1032 N N . LYS A 1 129 ? 1.34 -23.078 5.391 1 95 129 LYS A N 1
ATOM 1033 C CA . LYS A 1 129 ? 0.92 -24.281 6.109 1 95 129 LYS A CA 1
ATOM 1034 C C . LYS A 1 129 ? -0.385 -24.031 6.863 1 95 129 LYS A C 1
ATOM 1036 O O . LYS A 1 129 ? -1.129 -24.984 7.141 1 95 129 LYS A O 1
ATOM 1041 N N . ASN A 1 130 ? -0.63 -22.766 7.145 1 97.75 130 ASN A N 1
ATOM 1042 C CA . ASN A 1 130 ? -1.68 -22.578 8.141 1 97.75 130 ASN A CA 1
ATOM 1043 C C . ASN A 1 130 ? -2.789 -21.672 7.613 1 97.75 130 ASN A C 1
ATOM 1045 O O . ASN A 1 130 ? -3.701 -21.297 8.352 1 97.75 130 ASN A O 1
ATOM 1049 N N . THR A 1 131 ? -2.779 -21.266 6.375 1 98.44 131 THR A N 1
ATOM 1050 C CA . THR A 1 131 ? -3.848 -20.438 5.816 1 98.44 131 THR A CA 1
ATOM 1051 C C . THR A 1 131 ? -4.422 -21.078 4.555 1 98.44 131 THR A C 1
ATOM 1053 O O . THR A 1 131 ? -3.779 -21.938 3.941 1 98.44 131 THR A O 1
ATOM 1056 N N . ARG A 1 132 ? -5.664 -20.781 4.234 1 98.44 132 ARG A N 1
ATOM 1057 C CA . ARG A 1 132 ? -6.156 -20.938 2.871 1 98.44 132 ARG A CA 1
ATOM 1058 C C . ARG A 1 132 ? -5.66 -19.812 1.974 1 98.44 132 ARG A C 1
ATOM 1060 O O . ARG A 1 132 ? -6.031 -18.656 2.16 1 98.44 132 ARG A O 1
ATOM 1067 N N . TRP A 1 133 ? -4.832 -20.141 1.071 1 98.62 133 TRP A N 1
ATOM 1068 C CA . TRP A 1 133 ? -4.203 -19.062 0.308 1 98.62 133 TRP A CA 1
ATOM 1069 C C . TRP A 1 133 ? -4.344 -19.297 -1.191 1 98.62 133 TRP A C 1
ATOM 1071 O O . TRP A 1 133 ? -4.582 -20.438 -1.624 1 98.62 133 TRP A O 1
ATOM 1081 N N . VAL A 1 134 ? -4.242 -18.188 -1.97 1 98.75 134 VAL A N 1
ATOM 1082 C CA . VAL A 1 134 ? -4.258 -18.234 -3.428 1 98.75 134 VAL A CA 1
ATOM 1083 C C . VAL A 1 134 ? -3.404 -17.109 -3.998 1 98.75 134 VAL A C 1
ATOM 1085 O O . VAL A 1 134 ? -3.309 -16.031 -3.404 1 98.75 134 VAL A O 1
ATOM 1088 N N . ILE A 1 135 ? -2.736 -17.375 -5.051 1 98.25 135 ILE A N 1
ATOM 1089 C CA . ILE A 1 135 ? -1.977 -16.359 -5.77 1 98.25 135 ILE A CA 1
ATOM 1090 C C . ILE A 1 135 ? -2.582 -16.141 -7.152 1 98.25 135 ILE A C 1
ATOM 1092 O O . ILE A 1 135 ? -3.096 -17.078 -7.766 1 98.25 135 ILE A O 1
ATOM 1096 N N . THR A 1 136 ? -2.557 -14.914 -7.602 1 98.25 136 THR A N 1
ATOM 1097 C CA . THR A 1 136 ? -3.045 -14.578 -8.938 1 98.25 136 THR A CA 1
ATOM 1098 C C . THR A 1 136 ? -2.244 -13.422 -9.531 1 98.25 136 THR A C 1
ATOM 1100 O O . THR A 1 136 ? -1.288 -12.945 -8.914 1 98.25 136 THR A O 1
ATOM 1103 N N . ARG A 1 137 ? -2.514 -13.148 -10.789 1 97.06 137 ARG A N 1
ATOM 1104 C CA . ARG A 1 137 ? -1.907 -12.031 -11.5 1 97.06 137 ARG A CA 1
ATOM 1105 C C . ARG A 1 137 ? -2.959 -11 -11.898 1 97.06 137 ARG A C 1
ATOM 1107 O O . ARG A 1 137 ? -4.125 -11.344 -12.102 1 97.06 137 ARG A O 1
ATOM 1114 N N . TYR A 1 138 ? -2.541 -9.812 -11.906 1 97.44 138 TYR A N 1
ATOM 1115 C CA . TYR A 1 138 ? -3.328 -8.727 -12.484 1 97.44 138 TYR A CA 1
ATOM 1116 C C . TYR A 1 138 ? -2.676 -8.195 -13.75 1 97.44 138 TYR A C 1
ATOM 1118 O O . TYR A 1 138 ? -1.451 -8.07 -13.82 1 97.44 138 TYR A O 1
ATOM 1126 N N . PRO A 1 139 ? -3.479 -7.91 -14.758 1 96.88 139 PRO A N 1
ATOM 1127 C CA . PRO A 1 139 ? -2.883 -7.477 -16.031 1 96.88 139 PRO A CA 1
ATOM 1128 C C . PRO A 1 139 ? -2.205 -6.113 -15.922 1 96.88 139 PRO A C 1
ATOM 1130 O O . PRO A 1 139 ? -2.758 -5.191 -15.32 1 96.88 139 PRO A O 1
ATOM 1133 N N . THR A 1 140 ? -1.04 -6 -16.438 1 96.69 140 THR A N 1
ATOM 1134 C CA . THR A 1 140 ? -0.275 -4.758 -16.516 1 96.69 140 THR A CA 1
ATOM 1135 C C . THR A 1 140 ? 0.316 -4.574 -17.922 1 96.69 140 THR A C 1
ATOM 1137 O O . THR A 1 140 ? 0.368 -5.523 -18.703 1 96.69 140 THR A O 1
ATOM 1140 N N . HIS A 1 141 ? 0.799 -3.338 -18.219 1 95.94 141 HIS A N 1
ATOM 1141 C CA . HIS A 1 141 ? 1.467 -3.078 -19.5 1 95.94 141 HIS A CA 1
ATOM 1142 C C . HIS A 1 141 ? 2.746 -3.896 -19.625 1 95.94 141 HIS A C 1
ATOM 1144 O O . HIS A 1 141 ? 3.055 -4.414 -20.703 1 95.94 141 HIS A O 1
ATOM 1150 N N . GLY A 1 142 ? 3.486 -4.027 -18.531 1 94.25 142 GLY A N 1
ATOM 1151 C CA . GLY A 1 142 ? 4.707 -4.816 -18.547 1 94.25 142 GLY A CA 1
ATOM 1152 C C . GLY A 1 142 ? 4.469 -6.281 -18.859 1 94.25 142 GLY A C 1
ATOM 1153 O O . GLY A 1 142 ? 5.176 -6.867 -19.688 1 94.25 142 GLY A O 1
ATOM 1154 N N . ALA A 1 143 ? 3.48 -6.871 -18.234 1 94.38 143 ALA A N 1
ATOM 1155 C CA . ALA A 1 143 ? 3.145 -8.273 -18.469 1 94.38 143 ALA A CA 1
ATOM 1156 C C . ALA A 1 143 ? 2.646 -8.484 -19.906 1 94.38 143 ALA A C 1
ATOM 1158 O O . ALA A 1 143 ? 2.984 -9.484 -20.547 1 94.38 143 ALA A O 1
ATOM 1159 N N . ALA A 1 144 ? 1.842 -7.551 -20.391 1 96 144 ALA A N 1
ATOM 1160 C CA . ALA A 1 144 ? 1.345 -7.617 -21.766 1 96 144 ALA A CA 1
ATOM 1161 C C . ALA A 1 144 ? 2.492 -7.57 -22.766 1 96 144 ALA A C 1
ATOM 1163 O O . ALA A 1 144 ? 2.51 -8.328 -23.734 1 96 144 ALA A O 1
ATOM 1164 N N . GLN A 1 145 ? 3.41 -6.672 -22.5 1 94.19 145 GLN A N 1
ATOM 1165 C CA . GLN A 1 145 ? 4.59 -6.559 -23.359 1 94.19 145 GLN A CA 1
ATOM 1166 C C . GLN A 1 145 ? 5.375 -7.867 -23.375 1 94.19 145 GLN A C 1
ATOM 1168 O O . GLN A 1 145 ? 5.805 -8.32 -24.438 1 94.19 145 GLN A O 1
ATOM 1173 N N . GLU A 1 146 ? 5.551 -8.469 -22.266 1 90.56 146 GLU A N 1
ATOM 1174 C CA . GLU A 1 146 ? 6.266 -9.734 -22.156 1 90.56 146 GLU A CA 1
ATOM 1175 C C . GLU A 1 146 ? 5.551 -10.836 -22.953 1 90.56 146 GLU A C 1
ATOM 1177 O O . GLU A 1 146 ? 6.199 -11.688 -23.547 1 90.56 146 GLU A O 1
ATOM 1182 N N . ALA A 1 147 ? 4.312 -10.797 -22.969 1 93.25 147 ALA A N 1
ATOM 1183 C CA . ALA A 1 147 ? 3.49 -11.789 -23.656 1 93.25 147 ALA A CA 1
ATOM 1184 C C . ALA A 1 147 ? 3.381 -11.469 -25.156 1 93.25 147 ALA A C 1
ATOM 1186 O O . ALA A 1 147 ? 2.766 -12.227 -25.906 1 93.25 147 ALA A O 1
ATOM 1187 N N . LYS A 1 148 ? 3.957 -10.297 -25.562 1 93.75 148 LYS A N 1
ATOM 1188 C CA . LYS A 1 148 ? 3.877 -9.812 -26.953 1 93.75 148 LYS A CA 1
ATOM 1189 C C . LYS A 1 148 ? 2.426 -9.594 -27.359 1 93.75 148 LYS A C 1
ATOM 1191 O O . LYS A 1 148 ? 2.029 -9.969 -28.469 1 93.75 148 LYS A O 1
ATOM 1196 N N . MET A 1 149 ? 1.646 -9.008 -26.422 1 96.12 149 MET A N 1
ATOM 1197 C CA . MET A 1 149 ? 0.245 -8.656 -26.641 1 96.12 149 MET A CA 1
ATOM 1198 C C . MET A 1 149 ? -0.018 -7.203 -26.266 1 96.12 149 MET A C 1
ATOM 1200 O O . MET A 1 149 ? 0.702 -6.633 -25.438 1 96.12 149 MET A O 1
ATOM 1204 N N . SER A 1 150 ? -1.053 -6.57 -26.984 1 97.06 150 SER A N 1
ATOM 1205 C CA . SER A 1 150 ? -1.563 -5.32 -26.422 1 97.06 150 SER A CA 1
ATOM 1206 C C . SER A 1 150 ? -2.191 -5.543 -25.047 1 97.06 150 SER A C 1
ATOM 1208 O O . SER A 1 150 ? -2.49 -6.676 -24.672 1 97.06 150 SER A O 1
ATOM 1210 N N . LEU A 1 151 ? -2.312 -4.508 -24.266 1 96.62 151 LEU A N 1
ATOM 1211 C CA . LEU A 1 151 ? -2.932 -4.648 -22.953 1 96.62 151 LEU A CA 1
ATOM 1212 C C . LEU A 1 151 ? -4.336 -5.234 -23.078 1 96.62 151 LEU A C 1
ATOM 1214 O O . LEU A 1 151 ? -4.719 -6.105 -22.297 1 96.62 151 LEU A O 1
ATOM 1218 N N . GLU A 1 152 ? -5.105 -4.758 -24.047 1 96.75 152 GLU A N 1
ATOM 1219 C CA . GLU A 1 152 ? -6.473 -5.238 -24.234 1 96.75 152 GLU A CA 1
ATOM 1220 C C . GLU A 1 152 ? -6.492 -6.73 -24.547 1 96.75 152 GLU A C 1
ATOM 1222 O O . GLU A 1 152 ? -7.316 -7.469 -24 1 96.75 152 GLU A O 1
ATOM 1227 N N . GLU A 1 153 ? -5.637 -7.145 -25.391 1 96.69 153 GLU A N 1
ATOM 1228 C CA . GLU A 1 153 ? -5.527 -8.562 -25.734 1 96.69 153 GLU A CA 1
ATOM 1229 C C . GLU A 1 153 ? -5.117 -9.391 -24.531 1 96.69 153 GLU A C 1
ATOM 1231 O O . GLU A 1 153 ? -5.652 -10.477 -24.297 1 96.69 153 GLU A O 1
ATOM 1236 N N . TYR A 1 154 ? -4.18 -8.914 -23.781 1 96.56 154 TYR A N 1
ATOM 1237 C CA . TYR A 1 154 ? -3.684 -9.609 -22.609 1 96.56 154 TYR A CA 1
ATOM 1238 C C . TYR A 1 154 ? -4.766 -9.719 -21.547 1 96.56 154 TYR A C 1
ATOM 1240 O O . TYR A 1 154 ? -4.914 -10.758 -20.906 1 96.56 154 TYR A O 1
ATOM 1248 N N . GLU A 1 155 ? -5.496 -8.648 -21.312 1 96.88 155 GLU A N 1
ATOM 1249 C CA . GLU A 1 155 ? -6.613 -8.672 -20.375 1 96.88 155 GLU A CA 1
ATOM 1250 C C . GLU A 1 155 ? -7.621 -9.758 -20.734 1 96.88 155 GLU A C 1
ATOM 1252 O O . GLU A 1 155 ? -8.047 -10.523 -19.875 1 96.88 155 GLU A O 1
ATOM 1257 N N . GLU A 1 156 ? -7.992 -9.766 -22.016 1 97 156 GLU A N 1
ATOM 1258 C CA . GLU A 1 156 ? -8.938 -10.781 -22.469 1 97 156 GLU A CA 1
ATOM 1259 C C . GLU A 1 156 ? -8.414 -12.188 -22.203 1 97 156 GLU A C 1
ATOM 1261 O O . GLU A 1 156 ? -9.148 -13.047 -21.703 1 97 156 GLU A O 1
ATOM 1266 N N . TYR A 1 157 ? -7.215 -12.383 -22.5 1 96.31 157 TYR A N 1
ATOM 1267 C CA . TYR A 1 157 ? -6.578 -13.688 -22.328 1 96.31 157 TYR A CA 1
ATOM 1268 C C . TYR A 1 157 ? -6.516 -14.078 -20.859 1 96.31 157 TYR A C 1
ATOM 1270 O O . TYR A 1 157 ? -6.887 -15.195 -20.484 1 96.31 157 TYR A O 1
ATOM 1278 N N . LEU A 1 158 ? -6.09 -13.172 -20.031 1 97.44 158 LEU A N 1
ATOM 1279 C CA . LEU A 1 158 ? -5.914 -13.43 -18.594 1 97.44 158 LEU A CA 1
ATOM 1280 C C . LEU A 1 158 ? -7.25 -13.734 -17.938 1 97.44 158 LEU A C 1
ATOM 1282 O O . LEU A 1 158 ? -7.391 -14.742 -17.25 1 97.44 158 LEU A O 1
ATOM 1286 N N . PHE A 1 159 ? -8.195 -12.898 -18.141 1 98 159 PHE A N 1
ATOM 1287 C CA . PHE A 1 159 ? -9.484 -13.086 -17.484 1 98 159 PHE A CA 1
ATOM 1288 C C . PHE A 1 159 ? -10.172 -14.344 -17.984 1 98 159 PHE A C 1
ATOM 1290 O O . PHE A 1 159 ? -10.867 -15.031 -17.234 1 98 159 PHE A O 1
ATOM 1297 N N . ALA A 1 160 ? -10.031 -14.625 -19.281 1 97 160 ALA A N 1
ATOM 1298 C CA . ALA A 1 160 ? -10.609 -15.852 -19.828 1 97 160 ALA A CA 1
ATOM 1299 C C . ALA A 1 160 ? -10.008 -17.078 -19.141 1 97 160 ALA A C 1
ATOM 1301 O O . ALA A 1 160 ? -10.719 -18.062 -18.875 1 97 160 ALA A O 1
ATOM 1302 N N . ALA A 1 161 ? -8.734 -17.031 -18.844 1 97.62 161 ALA A N 1
ATOM 1303 C CA . ALA A 1 161 ? -8.023 -18.141 -18.234 1 97.62 161 ALA A CA 1
ATOM 1304 C C . ALA A 1 161 ? -8.398 -18.281 -16.75 1 97.62 161 ALA A C 1
ATOM 1306 O O . ALA A 1 161 ? -8.414 -19.391 -16.219 1 97.62 161 ALA A O 1
ATOM 1307 N N . CYS A 1 162 ? -8.719 -17.188 -16.109 1 98.25 162 CYS A N 1
ATOM 1308 C CA . CYS A 1 162 ? -8.898 -17.156 -14.664 1 98.25 162 CYS A CA 1
ATOM 1309 C C . CYS A 1 162 ? -10.359 -17.391 -14.289 1 98.25 162 CYS A C 1
ATOM 1311 O O . CYS A 1 162 ? -10.648 -17.984 -13.25 1 98.25 162 CYS A O 1
ATOM 1313 N N . CYS A 1 163 ? -11.25 -16.844 -15.109 1 97.94 163 CYS A N 1
ATOM 1314 C CA . CYS A 1 163 ? -12.664 -16.781 -14.75 1 97.94 163 CYS A CA 1
ATOM 1315 C C . CYS A 1 163 ? -13.445 -17.891 -15.445 1 97.94 163 CYS A C 1
ATOM 1317 O O . CYS A 1 163 ? -14.32 -17.625 -16.266 1 97.94 163 CYS A O 1
ATOM 1319 N N . ILE A 1 164 ? -13.266 -19.062 -15.07 1 96.88 164 ILE A N 1
ATOM 1320 C CA . ILE A 1 164 ? -14 -20.203 -15.602 1 96.88 164 ILE A CA 1
ATOM 1321 C C . ILE A 1 164 ? -14.766 -20.906 -14.484 1 96.88 164 ILE A C 1
ATOM 1323 O O . ILE A 1 164 ? -14.633 -20.531 -13.312 1 96.88 164 ILE A O 1
ATOM 1327 N N . ASP A 1 165 ? -15.625 -21.844 -14.836 1 97 165 ASP A N 1
ATOM 1328 C CA . ASP A 1 165 ? -16.312 -22.656 -13.836 1 97 165 ASP A CA 1
ATOM 1329 C C . ASP A 1 165 ? -15.367 -23.688 -13.227 1 97 165 ASP A C 1
ATOM 1331 O O . ASP A 1 165 ? -15.328 -24.844 -13.664 1 97 165 ASP A O 1
ATOM 1335 N N . TRP A 1 166 ? -14.742 -23.328 -12.148 1 98 166 TRP A N 1
ATOM 1336 C CA . TRP A 1 166 ? -13.68 -24.141 -11.547 1 98 166 TRP A CA 1
ATOM 1337 C C . TRP A 1 166 ? -14.242 -25.391 -10.914 1 98 166 TRP A C 1
ATOM 1339 O O . TRP A 1 166 ? -13.555 -26.422 -10.82 1 98 166 TRP A O 1
ATOM 1349 N N . GLU A 1 167 ? -15.453 -25.391 -10.469 1 97.31 167 GLU A N 1
ATOM 1350 C CA . GLU A 1 167 ? -16.078 -26.609 -9.977 1 97.31 167 GLU A CA 1
ATOM 1351 C C . GLU A 1 167 ? -16.203 -27.641 -11.086 1 97.31 167 GLU A C 1
ATOM 1353 O O . GLU A 1 167 ? -15.906 -28.828 -10.883 1 97.31 167 GLU A O 1
ATOM 1358 N N . ALA A 1 168 ? -16.688 -27.172 -12.156 1 96.56 168 ALA A N 1
ATOM 1359 C CA . ALA A 1 168 ? -16.797 -28.062 -13.305 1 96.56 168 ALA A CA 1
ATOM 1360 C C . ALA A 1 168 ? -15.43 -28.578 -13.734 1 96.56 168 ALA A C 1
ATOM 1362 O O . ALA A 1 168 ? -15.273 -29.766 -14.039 1 96.56 168 ALA A O 1
ATOM 1363 N N . GLU A 1 169 ? -14.477 -27.672 -13.797 1 96.69 169 GLU A N 1
ATOM 1364 C CA . GLU A 1 169 ? -13.117 -28.062 -14.18 1 96.69 169 GLU A CA 1
ATOM 1365 C C . GLU A 1 169 ? -12.547 -29.094 -13.203 1 96.69 169 GLU A C 1
ATOM 1367 O O . GLU A 1 169 ? -11.812 -30 -13.609 1 96.69 169 GLU A O 1
ATOM 1372 N N . SER A 1 170 ? -12.828 -28.906 -11.977 1 98.06 170 SER A N 1
ATOM 1373 C CA . SER A 1 170 ? -12.352 -29.828 -10.953 1 98.06 170 SER A CA 1
ATOM 1374 C C . SER A 1 170 ? -12.906 -31.234 -11.18 1 98.06 170 SER A C 1
ATOM 1376 O O . SER A 1 170 ? -12.18 -32.219 -11.055 1 98.06 170 SER A O 1
ATOM 1378 N N . ARG A 1 171 ? -14.133 -31.297 -11.516 1 97.5 171 ARG A N 1
ATOM 1379 C CA . ARG A 1 171 ? -14.758 -32.594 -11.781 1 97.5 171 ARG A CA 1
ATOM 1380 C C . ARG A 1 171 ? -14.125 -33.281 -12.992 1 97.5 171 ARG A C 1
ATOM 1382 O O . ARG A 1 171 ? -13.898 -34.469 -12.977 1 97.5 171 ARG A O 1
ATOM 1389 N N . LYS A 1 172 ? -13.883 -32.531 -13.945 1 97 172 LYS A N 1
ATOM 1390 C CA . LYS A 1 172 ? -13.227 -33.062 -15.141 1 97 172 LYS A CA 1
ATOM 1391 C C . LYS A 1 172 ? -11.828 -33.562 -14.812 1 97 172 LYS A C 1
ATOM 1393 O O . LYS A 1 172 ? -11.422 -34.656 -15.266 1 97 172 LYS A O 1
ATOM 1398 N N . GLN A 1 173 ? -11.109 -32.844 -14.039 1 98.31 173 GLN A N 1
ATOM 1399 C CA . GLN A 1 173 ? -9.75 -33.188 -13.664 1 98.31 173 GLN A CA 1
ATOM 1400 C C . GLN A 1 173 ? -9.734 -34.5 -12.844 1 98.31 173 GLN A C 1
ATOM 1402 O O . GLN A 1 173 ? -8.773 -35.25 -12.891 1 98.31 173 GLN A O 1
ATOM 1407 N N . GLU A 1 174 ? -10.836 -34.688 -12.109 1 98.31 174 GLU A N 1
ATOM 1408 C CA . GLU A 1 174 ? -10.93 -35.875 -11.297 1 98.31 174 GLU A CA 1
ATOM 1409 C C . GLU A 1 174 ? -10.828 -37.125 -12.156 1 98.31 174 GLU A C 1
ATOM 1411 O O . GLU A 1 174 ? -10.234 -38.125 -11.734 1 98.31 174 GLU A O 1
ATOM 1416 N N . LYS A 1 175 ? -11.398 -37.094 -13.281 1 98.06 175 LYS A N 1
ATOM 1417 C CA . LYS A 1 175 ? -11.344 -38.25 -14.195 1 98.06 175 LYS A CA 1
ATOM 1418 C C . LYS A 1 175 ? -9.914 -38.5 -14.664 1 98.06 175 LYS A C 1
ATOM 1420 O O . LYS A 1 175 ? -9.469 -39.656 -14.727 1 98.06 175 LYS A O 1
ATOM 1425 N N . LEU A 1 176 ? -9.258 -37.469 -14.992 1 98.38 176 LEU A N 1
ATOM 1426 C CA . LEU A 1 176 ? -7.859 -37.594 -15.398 1 98.38 176 LEU A CA 1
ATOM 1427 C C . LEU A 1 176 ? -7.004 -38.094 -14.25 1 98.38 176 LEU A C 1
ATOM 1429 O O . LEU A 1 176 ? -6.145 -38.969 -14.438 1 98.38 176 LEU A O 1
ATOM 1433 N N . LYS A 1 177 ? -7.215 -37.562 -13.07 1 98.5 177 LYS A N 1
ATOM 1434 C CA . LYS A 1 177 ? -6.508 -38 -11.875 1 98.5 177 LYS A CA 1
ATOM 1435 C C . LYS A 1 177 ? -6.68 -39.5 -11.664 1 98.5 177 LYS A C 1
ATOM 1437 O O . LYS A 1 177 ? -5.711 -40.219 -11.367 1 98.5 177 LYS A O 1
ATOM 1442 N N . ARG A 1 178 ? -7.867 -39.969 -11.82 1 98 178 ARG A N 1
ATOM 1443 C CA . ARG A 1 178 ? -8.156 -41.375 -11.609 1 98 178 ARG A CA 1
ATOM 1444 C C . ARG A 1 178 ? -7.363 -42.25 -12.57 1 98 178 ARG A C 1
ATOM 1446 O O . ARG A 1 178 ? -6.852 -43.312 -12.188 1 98 178 ARG A O 1
ATOM 1453 N N . LEU A 1 179 ? -7.332 -41.812 -13.75 1 97.88 179 LEU A N 1
ATOM 1454 C CA . LEU A 1 179 ? -6.574 -42.562 -14.742 1 97.88 179 LEU A CA 1
ATOM 1455 C C . LEU A 1 179 ? -5.082 -42.531 -14.422 1 97.88 179 LEU A C 1
ATOM 1457 O O . LEU A 1 179 ? -4.391 -43.562 -14.57 1 97.88 179 LEU A O 1
ATOM 1461 N N . MET A 1 180 ? -4.582 -41.406 -14.008 1 98 180 MET A N 1
ATOM 1462 C CA . MET A 1 180 ? -3.182 -41.25 -13.625 1 98 180 MET A CA 1
ATOM 1463 C C . MET A 1 180 ? -2.848 -42.125 -12.422 1 98 180 MET A C 1
ATOM 1465 O O . MET A 1 180 ? -1.795 -42.781 -12.383 1 98 180 MET A O 1
ATOM 1469 N N . ASP A 1 181 ? -3.758 -42.188 -11.492 1 98.06 181 ASP A N 1
ATOM 1470 C CA . ASP A 1 181 ? -3.574 -43 -10.281 1 98.06 181 ASP A CA 1
ATOM 1471 C C . ASP A 1 181 ? -3.436 -44.469 -10.617 1 98.06 181 ASP A C 1
ATOM 1473 O O . ASP A 1 181 ? -2.723 -45.219 -9.93 1 98.06 181 ASP A O 1
ATOM 1477 N N . LYS A 1 182 ? -4.098 -44.812 -11.617 1 97.25 182 LYS A N 1
ATOM 1478 C CA . LYS A 1 182 ? -4.156 -46.25 -11.961 1 97.25 182 LYS A CA 1
ATOM 1479 C C . LYS A 1 182 ? -3.006 -46.625 -12.883 1 97.25 182 LYS A C 1
ATOM 1481 O O . LYS A 1 182 ? -2.67 -47.812 -13 1 97.25 182 LYS A O 1
ATOM 1486 N N . ALA A 1 183 ? -2.445 -45.688 -13.477 1 98.19 183 ALA A N 1
ATOM 1487 C CA . ALA A 1 183 ? -1.442 -45.969 -14.5 1 98.19 183 ALA A CA 1
ATOM 1488 C C . ALA A 1 183 ? -0.107 -46.344 -13.875 1 98.19 183 ALA A C 1
ATOM 1490 O O . ALA A 1 183 ? 0.263 -45.844 -12.82 1 98.19 183 ALA A O 1
ATOM 1491 N N . ASP A 1 184 ? 0.558 -47.188 -14.539 1 98.31 184 ASP A N 1
ATOM 1492 C CA . ASP A 1 184 ? 1.923 -47.562 -14.156 1 98.31 184 ASP A CA 1
ATOM 1493 C C . ASP A 1 184 ? 2.939 -46.844 -15.039 1 98.31 184 ASP A C 1
ATOM 1495 O O . ASP A 1 184 ? 3.922 -46.281 -14.539 1 98.31 184 ASP A O 1
ATOM 1499 N N . THR A 1 185 ? 2.695 -46.906 -16.312 1 98.44 185 THR A N 1
ATOM 1500 C CA . THR A 1 185 ? 3.658 -46.344 -17.266 1 98.44 185 THR A CA 1
ATOM 1501 C C . THR A 1 185 ? 3.025 -45.25 -18.078 1 98.44 185 THR A C 1
ATOM 1503 O O . THR A 1 185 ? 1.84 -45.312 -18.422 1 98.44 185 THR A O 1
ATOM 1506 N N . VAL A 1 186 ? 3.857 -44.25 -18.391 1 98.81 186 VAL A N 1
ATOM 1507 C CA . VAL A 1 186 ? 3.488 -43.156 -19.281 1 98.81 186 VAL A CA 1
ATOM 1508 C C . VAL A 1 186 ? 4.438 -43.125 -20.469 1 98.81 186 VAL A C 1
ATOM 1510 O O . VAL A 1 186 ? 5.645 -43.312 -20.328 1 98.81 186 VAL A O 1
ATOM 1513 N N . ARG A 1 187 ? 3.922 -42.938 -21.578 1 98.75 187 ARG A N 1
ATOM 1514 C CA . ARG A 1 187 ? 4.711 -42.688 -22.781 1 98.75 187 ARG A CA 1
ATOM 1515 C C . ARG A 1 187 ? 4.254 -41.406 -23.484 1 98.75 187 ARG A C 1
ATOM 1517 O O . ARG A 1 187 ? 3.055 -41.188 -23.688 1 98.75 187 ARG A O 1
ATOM 1524 N N . ILE A 1 188 ? 5.141 -40.562 -23.781 1 98.69 188 ILE A N 1
ATOM 1525 C CA . ILE A 1 188 ? 4.914 -39.344 -24.562 1 98.69 188 ILE A CA 1
ATOM 1526 C C . ILE A 1 188 ? 5.633 -39.469 -25.906 1 98.69 188 ILE A C 1
ATOM 1528 O O . ILE A 1 188 ? 6.855 -39.625 -25.938 1 98.69 188 ILE A O 1
ATOM 1532 N N . LYS A 1 189 ? 4.875 -39.281 -26.906 1 98.25 189 LYS A N 1
ATOM 1533 C CA . LYS A 1 189 ? 5.434 -39.438 -28.234 1 98.25 189 LYS A CA 1
ATOM 1534 C C . LYS A 1 189 ? 5.148 -38.219 -29.094 1 98.25 189 LYS A C 1
ATOM 1536 O O . LYS A 1 189 ? 4.047 -37.656 -29.047 1 98.25 189 LYS A O 1
ATOM 1541 N N . ALA A 1 190 ? 6.098 -37.781 -29.812 1 98.25 190 ALA A N 1
ATOM 1542 C CA . ALA A 1 190 ? 6.027 -36.75 -30.844 1 98.25 190 ALA A CA 1
ATOM 1543 C C . ALA A 1 190 ? 7.176 -36.906 -31.844 1 98.25 190 ALA A C 1
ATOM 1545 O O . ALA A 1 190 ? 8.047 -37.781 -31.672 1 98.25 190 ALA A O 1
ATOM 1546 N N . SER A 1 191 ? 7.172 -36.094 -32.938 1 98.25 191 SER A N 1
ATOM 1547 C CA . SER A 1 191 ? 8.227 -36.188 -33.969 1 98.25 191 SER A CA 1
ATOM 1548 C C . SER A 1 191 ? 9.602 -35.969 -33.344 1 98.25 191 SER A C 1
ATOM 1550 O O . SER A 1 191 ? 10.586 -36.562 -33.781 1 98.25 191 SER A O 1
ATOM 1552 N N . ASP A 1 192 ? 9.609 -35.188 -32.281 1 98.06 192 ASP A N 1
ATOM 1553 C CA . ASP A 1 192 ? 10.891 -34.844 -31.672 1 98.06 192 ASP A CA 1
ATOM 1554 C C . ASP A 1 192 ? 10.977 -35.344 -30.234 1 98.06 192 ASP A C 1
ATOM 1556 O O . ASP A 1 192 ? 11.836 -34.875 -29.469 1 98.06 192 ASP A O 1
ATOM 1560 N N . THR A 1 193 ? 10.109 -36.156 -29.844 1 98.5 193 THR A N 1
ATOM 1561 C CA . THR A 1 193 ? 10.008 -36.656 -28.469 1 98.5 193 THR A CA 1
ATOM 1562 C C . THR A 1 193 ? 9.602 -38.125 -28.422 1 98.5 193 THR A C 1
ATOM 1564 O O . THR A 1 193 ? 8.734 -38.531 -29.188 1 98.5 193 THR A O 1
ATOM 1567 N N . ASP A 1 194 ? 10.266 -38.906 -27.719 1 98.75 194 ASP A N 1
ATOM 1568 C CA . ASP A 1 194 ? 9.938 -40.281 -27.344 1 98.75 194 ASP A CA 1
ATOM 1569 C C . ASP A 1 194 ? 10.398 -40.594 -25.922 1 98.75 194 ASP A C 1
ATOM 1571 O O . ASP A 1 194 ? 11.555 -40.969 -25.703 1 98.75 194 ASP A O 1
ATOM 1575 N N . LEU A 1 195 ? 9.492 -40.406 -25 1 98.44 195 LEU A N 1
ATOM 1576 C CA . LEU A 1 195 ? 9.781 -40.438 -23.578 1 98.44 195 LEU A CA 1
ATOM 1577 C C . LEU A 1 195 ? 8.914 -41.469 -22.875 1 98.44 195 LEU A C 1
ATOM 1579 O O . LEU A 1 195 ? 7.711 -41.531 -23.109 1 98.44 195 LEU A O 1
ATOM 1583 N N . SER A 1 196 ? 9.508 -42.281 -22.062 1 98.69 196 SER A N 1
ATOM 1584 C CA . SER A 1 196 ? 8.766 -43.25 -21.25 1 98.69 196 SER A CA 1
ATOM 1585 C C . SER A 1 196 ? 9.219 -43.219 -19.797 1 98.69 196 SER A C 1
ATOM 1587 O O . SER A 1 196 ? 10.406 -43.094 -19.516 1 98.69 196 SER A O 1
ATOM 1589 N N . PHE A 1 197 ? 8.297 -43.406 -18.906 1 98.81 197 PHE A N 1
ATOM 1590 C CA . PHE A 1 197 ? 8.602 -43.438 -17.484 1 98.81 197 PHE A CA 1
ATOM 1591 C C . PHE A 1 197 ? 7.445 -44.031 -16.703 1 98.81 197 PHE A C 1
ATOM 1593 O O . PHE A 1 197 ? 6.355 -44.25 -17.25 1 98.81 197 PHE A O 1
ATOM 1600 N N . SER A 1 198 ? 7.727 -44.406 -15.477 1 98.88 198 SER A N 1
ATOM 1601 C CA . SER A 1 198 ? 6.711 -44.938 -14.578 1 98.88 198 SER A CA 1
ATOM 1602 C C . SER A 1 198 ? 6.199 -43.906 -13.609 1 98.88 198 SER A C 1
ATOM 1604 O O . SER A 1 198 ? 6.953 -43 -13.18 1 98.88 198 SER A O 1
ATOM 1606 N N . ILE A 1 199 ? 4.891 -43.938 -13.344 1 98.75 199 ILE A N 1
ATOM 1607 C CA . ILE A 1 199 ? 4.305 -43.125 -12.297 1 98.75 199 ILE A CA 1
ATOM 1608 C C . ILE A 1 199 ? 3.645 -44 -11.25 1 98.75 199 ILE A C 1
ATOM 1610 O O . ILE A 1 199 ? 2.756 -43.562 -10.516 1 98.75 199 ILE A O 1
ATOM 1614 N N . ARG A 1 200 ? 4.066 -45.25 -11.25 1 97.81 200 ARG A N 1
ATOM 1615 C CA . ARG A 1 200 ? 3.467 -46.219 -10.344 1 97.81 200 ARG A CA 1
ATOM 1616 C C . ARG A 1 200 ? 3.621 -45.781 -8.891 1 97.81 200 ARG A C 1
ATOM 1618 O O . ARG A 1 200 ? 4.723 -45.469 -8.445 1 97.81 200 ARG A O 1
ATOM 1625 N N . GLY A 1 201 ? 2.496 -45.844 -8.188 1 96.62 201 GLY A N 1
ATOM 1626 C CA . GLY A 1 201 ? 2.521 -45.562 -6.762 1 96.62 201 GLY A CA 1
ATOM 1627 C C . GLY A 1 201 ? 2.523 -44.094 -6.453 1 96.62 201 GLY A C 1
ATOM 1628 O O . GLY A 1 201 ? 2.553 -43.688 -5.285 1 96.62 201 GLY A O 1
ATOM 1629 N N . LEU A 1 202 ? 2.555 -43.219 -7.434 1 97.56 202 LEU A N 1
ATOM 1630 C CA . LEU A 1 202 ? 2.512 -41.781 -7.266 1 97.56 202 LEU A CA 1
ATOM 1631 C C . LEU A 1 202 ? 1.153 -41.219 -7.68 1 97.56 202 LEU A C 1
ATOM 1633 O O . LEU A 1 202 ? 0.7 -41.438 -8.805 1 97.56 202 LEU A O 1
ATOM 1637 N N . ASP A 1 203 ? 0.548 -40.5 -6.863 1 97.19 203 ASP A N 1
ATOM 1638 C CA . ASP A 1 203 ? -0.825 -40.031 -7.07 1 97.19 203 ASP A CA 1
ATOM 1639 C C . ASP A 1 203 ? -0.872 -38.844 -8.008 1 97.19 203 ASP A C 1
ATOM 1641 O O . ASP A 1 203 ? 0.051 -38.031 -8.031 1 97.19 203 ASP A O 1
ATOM 1645 N N . GLY A 1 204 ? -1.895 -38.812 -8.773 1 98.12 204 GLY A N 1
ATOM 1646 C CA . GLY A 1 204 ? -2.227 -37.594 -9.469 1 98.12 204 GLY A CA 1
ATOM 1647 C C . GLY A 1 204 ? -2.779 -36.531 -8.547 1 98.12 204 GLY A C 1
ATOM 1648 O O . GLY A 1 204 ? -3.543 -36.812 -7.629 1 98.12 204 GLY A O 1
ATOM 1649 N N . ILE A 1 205 ? -2.369 -35.312 -8.789 1 98.44 205 ILE A N 1
ATOM 1650 C CA . ILE A 1 205 ? -2.805 -34.188 -7.984 1 98.44 205 ILE A CA 1
ATOM 1651 C C . ILE A 1 205 ? -3.484 -33.125 -8.875 1 98.44 205 ILE A C 1
ATOM 1653 O O . ILE A 1 205 ? -2.9 -32.688 -9.867 1 98.44 205 ILE A O 1
ATOM 1657 N N . LYS A 1 206 ? -4.703 -32.812 -8.523 1 98.12 206 LYS A N 1
ATOM 1658 C CA . LYS A 1 206 ? -5.445 -31.797 -9.281 1 98.12 206 LYS A CA 1
ATOM 1659 C C . LYS A 1 206 ? -5.027 -30.391 -8.883 1 98.12 206 LYS A C 1
ATOM 1661 O O . LYS A 1 206 ? -4.824 -30.094 -7.703 1 98.12 206 LYS A O 1
ATOM 1666 N N . CYS A 1 207 ? -4.781 -29.609 -9.844 1 98.06 207 CYS A N 1
ATOM 1667 C CA . CYS A 1 207 ? -4.66 -28.156 -9.68 1 98.06 207 CYS A CA 1
ATOM 1668 C C . CYS A 1 207 ? -5.859 -27.438 -10.289 1 98.06 207 CYS A C 1
ATOM 1670 O O . CYS A 1 207 ? -5.824 -27.062 -11.461 1 98.06 207 CYS A O 1
ATOM 1672 N N . ASP A 1 208 ? -6.77 -27.156 -9.445 1 98.12 208 ASP A N 1
ATOM 1673 C CA . ASP A 1 208 ? -8.094 -26.797 -9.938 1 98.12 208 ASP A CA 1
ATOM 1674 C C . ASP A 1 208 ? -8.523 -25.438 -9.398 1 98.12 208 ASP A C 1
ATOM 1676 O O . ASP A 1 208 ? -9.695 -25.219 -9.094 1 98.12 208 ASP A O 1
ATOM 1680 N N . GLY A 1 209 ? -7.516 -24.562 -9.172 1 98.12 209 GLY A N 1
ATOM 1681 C CA . GLY A 1 209 ? -7.863 -23.188 -8.875 1 98.12 209 GLY A CA 1
ATOM 1682 C C . GLY A 1 209 ? -7.891 -22.891 -7.387 1 98.12 209 GLY A C 1
ATOM 1683 O O . GLY A 1 209 ? -8.352 -21.812 -6.969 1 98.12 209 GLY A O 1
ATOM 1684 N N . ARG A 1 210 ? -7.445 -23.766 -6.562 1 97 210 ARG A N 1
ATOM 1685 C CA . ARG A 1 210 ? -7.492 -23.547 -5.121 1 97 210 ARG A CA 1
ATOM 1686 C C . ARG A 1 210 ? -6.301 -22.719 -4.652 1 97 210 ARG A C 1
ATOM 1688 O O . ARG A 1 210 ? -6.426 -21.906 -3.736 1 97 210 ARG A O 1
ATOM 1695 N N . PHE A 1 211 ? -5.125 -22.891 -5.293 1 97.06 211 PHE A N 1
ATOM 1696 C CA . PHE A 1 211 ? -3.91 -22.25 -4.812 1 97.06 211 PHE A CA 1
ATOM 1697 C C . PHE A 1 211 ? -3.377 -21.266 -5.844 1 97.06 211 PHE A C 1
ATOM 1699 O O . PHE A 1 211 ? -2.641 -20.328 -5.504 1 97.06 211 PHE A O 1
ATOM 1706 N N . ASN A 1 212 ? -3.725 -21.516 -7.102 1 97.5 212 ASN A N 1
ATOM 1707 C CA . ASN A 1 212 ? -3.326 -20.656 -8.219 1 97.5 212 ASN A CA 1
ATOM 1708 C C . ASN A 1 212 ? -4.523 -20.266 -9.078 1 97.5 212 ASN A C 1
ATOM 1710 O O . ASN A 1 212 ? -5.391 -21.094 -9.359 1 97.5 212 ASN A O 1
ATOM 1714 N N . ILE A 1 213 ? -4.473 -19.031 -9.422 1 98.44 213 ILE A N 1
ATOM 1715 C CA . ILE A 1 213 ? -5.375 -18.594 -10.477 1 98.44 213 ILE A CA 1
ATOM 1716 C C . ILE A 1 213 ? -4.609 -17.719 -11.469 1 98.44 213 ILE A C 1
ATOM 1718 O O . ILE A 1 213 ? -4.043 -16.688 -11.102 1 98.44 213 ILE A O 1
ATOM 1722 N N . PRO A 1 214 ? -4.574 -18.156 -12.75 1 97.81 214 PRO A N 1
ATOM 1723 C CA . PRO A 1 214 ? -5.234 -19.344 -13.289 1 97.81 214 PRO A CA 1
ATOM 1724 C C . PRO A 1 214 ? -4.559 -20.641 -12.859 1 97.81 214 PRO A C 1
ATOM 1726 O O . PRO A 1 214 ? -3.486 -20.609 -12.25 1 97.81 214 PRO A O 1
ATOM 1729 N N . ASP A 1 215 ? -5.266 -21.641 -13.047 1 98.31 215 ASP A N 1
ATOM 1730 C CA . ASP A 1 215 ? -4.777 -23 -12.789 1 98.31 215 ASP A CA 1
ATOM 1731 C C . ASP A 1 215 ? -5.164 -23.938 -13.922 1 98.31 215 ASP A C 1
ATOM 1733 O O . ASP A 1 215 ? -5.266 -23.531 -15.078 1 98.31 215 ASP A O 1
ATOM 1737 N N . GLY A 1 216 ? -5.137 -25.125 -13.719 1 98.06 216 GLY A N 1
ATOM 1738 C CA . GLY A 1 216 ? -5.602 -26.047 -14.75 1 98.06 216 GLY A CA 1
ATOM 1739 C C . GLY A 1 216 ? -4.551 -27.047 -15.18 1 98.06 216 GLY A C 1
ATOM 1740 O O . GLY A 1 216 ? -4.16 -27.094 -16.344 1 98.06 216 GLY A O 1
ATOM 1741 N N . GLU A 1 217 ? -4.172 -27.891 -14.227 1 98.5 217 GLU A N 1
ATOM 1742 C CA . GLU A 1 217 ? -3.283 -29 -14.539 1 98.5 217 GLU A CA 1
ATOM 1743 C C . GLU A 1 217 ? -3.504 -30.172 -13.578 1 98.5 217 GLU A C 1
ATOM 1745 O O . GLU A 1 217 ? -4.074 -29.984 -12.5 1 98.5 217 GLU A O 1
ATOM 1750 N N . VAL A 1 218 ? -3.174 -31.312 -14.008 1 98.69 218 VAL A N 1
ATOM 1751 C CA . VAL A 1 218 ? -3.029 -32.469 -13.148 1 98.69 218 VAL A CA 1
ATOM 1752 C C . VAL A 1 218 ? -1.594 -33 -13.211 1 98.69 218 VAL A C 1
ATOM 1754 O O . VAL A 1 218 ? -1.077 -33.281 -14.297 1 98.69 218 VAL A O 1
ATOM 1757 N N . PHE A 1 219 ? -1.032 -33.094 -12.016 1 98.62 219 PHE A N 1
ATOM 1758 C CA . PHE A 1 219 ? 0.381 -33.438 -12.07 1 98.62 219 PHE A CA 1
ATOM 1759 C C . PHE A 1 219 ? 0.669 -34.625 -11.18 1 98.62 219 PHE A C 1
ATOM 1761 O O . PHE A 1 219 ? -0.167 -35.031 -10.367 1 98.62 219 PHE A O 1
ATOM 1768 N N . THR A 1 220 ? 1.726 -35.281 -11.391 1 98.62 220 THR A N 1
ATOM 1769 C CA . THR A 1 220 ? 2.363 -36.312 -10.602 1 98.62 220 THR A CA 1
ATOM 1770 C C . THR A 1 220 ? 3.883 -36.25 -10.719 1 98.62 220 THR A C 1
ATOM 1772 O O . THR A 1 220 ? 4.43 -35.188 -11.031 1 98.62 220 THR A O 1
ATOM 1775 N N . ALA A 1 221 ? 4.539 -37.219 -10.227 1 98.56 221 ALA A N 1
ATOM 1776 C CA . ALA A 1 221 ? 5.988 -37.312 -10.375 1 98.56 221 ALA A CA 1
ATOM 1777 C C . ALA A 1 221 ? 6.398 -38.656 -10.961 1 98.56 221 ALA A C 1
ATOM 1779 O O . ALA A 1 221 ? 5.785 -39.688 -10.648 1 98.56 221 ALA A O 1
ATOM 1780 N N . PRO A 1 222 ? 7.41 -38.594 -11.828 1 98.69 222 PRO A N 1
ATOM 1781 C CA . PRO A 1 222 ? 7.934 -39.875 -12.289 1 98.69 222 PRO A CA 1
ATOM 1782 C C . PRO A 1 222 ? 8.695 -40.625 -11.203 1 98.69 222 PRO A C 1
ATOM 1784 O O . PRO A 1 222 ? 9.383 -40.031 -10.383 1 98.69 222 PRO A O 1
ATOM 1787 N N . VAL A 1 223 ? 8.539 -41.969 -11.242 1 98.44 223 VAL A N 1
ATOM 1788 C CA . VAL A 1 223 ? 9.492 -42.75 -10.461 1 98.44 223 VAL A CA 1
ATOM 1789 C C . VAL A 1 223 ? 10.914 -42.344 -10.836 1 98.44 223 VAL A C 1
ATOM 1791 O O . VAL A 1 223 ? 11.281 -42.344 -12.016 1 98.44 223 VAL A O 1
ATOM 1794 N N . ARG A 1 224 ? 11.672 -42.031 -9.914 1 98 224 ARG A N 1
ATOM 1795 C CA . ARG A 1 224 ? 12.891 -41.25 -10.062 1 98 224 ARG A CA 1
ATOM 1796 C C . ARG A 1 224 ? 13.812 -41.875 -11.102 1 98 224 ARG A C 1
ATOM 1798 O O . ARG A 1 224 ? 14.328 -41.188 -11.984 1 98 224 ARG A O 1
ATOM 1805 N N . ASP A 1 225 ? 14.016 -43.219 -11.125 1 98.12 225 ASP A N 1
ATOM 1806 C CA . ASP A 1 225 ? 15.016 -43.875 -11.969 1 98.12 225 ASP A CA 1
ATOM 1807 C C . ASP A 1 225 ? 14.375 -44.531 -13.188 1 98.12 225 ASP A C 1
ATOM 1809 O O . ASP A 1 225 ? 14.984 -45.375 -13.828 1 98.12 225 ASP A O 1
ATOM 1813 N N . SER A 1 226 ? 13.172 -44.062 -13.516 1 98.75 226 SER A N 1
ATOM 1814 C CA . SER A 1 226 ? 12.414 -44.812 -14.516 1 98.75 226 SER A CA 1
ATOM 1815 C C . SER A 1 226 ? 12.414 -44.062 -15.859 1 98.75 226 SER A C 1
ATOM 1817 O O . SER A 1 226 ? 12.008 -44.656 -16.875 1 98.75 226 SER A O 1
ATOM 1819 N N . VAL A 1 227 ? 12.852 -42.844 -15.938 1 98.81 227 VAL A N 1
ATOM 1820 C CA . VAL A 1 227 ? 12.688 -42.031 -17.141 1 98.81 227 VAL A CA 1
ATOM 1821 C C . VAL A 1 227 ? 13.688 -42.469 -18.203 1 98.81 227 VAL A C 1
ATOM 1823 O O . VAL A 1 227 ? 14.883 -42.594 -17.938 1 98.81 227 VAL A O 1
ATOM 1826 N N . GLU A 1 228 ? 13.188 -42.75 -19.391 1 98.88 228 GLU A N 1
ATOM 1827 C CA . GLU A 1 228 ? 13.992 -43.125 -20.547 1 98.88 228 GLU A CA 1
ATOM 1828 C C . GLU A 1 228 ? 13.555 -42.375 -21.797 1 98.88 228 GLU A C 1
ATOM 1830 O O . GLU A 1 228 ? 12.367 -42.094 -21.969 1 98.88 228 GLU A O 1
ATOM 1835 N N . GLY A 1 229 ? 14.562 -42.062 -22.672 1 98.75 229 GLY A N 1
ATOM 1836 C CA . GLY A 1 229 ? 14.211 -41.438 -23.938 1 98.75 229 GLY A CA 1
ATOM 1837 C C . GLY A 1 229 ? 14.625 -40 -24.016 1 98.75 229 GLY A C 1
ATOM 1838 O O . GLY A 1 229 ? 15.695 -39.594 -23.547 1 98.75 229 GLY A O 1
ATOM 1839 N N . HIS A 1 230 ? 13.812 -39.188 -24.828 1 98.81 230 HIS A N 1
ATOM 1840 C CA . HIS A 1 230 ? 14.164 -37.781 -25.016 1 98.81 230 HIS A CA 1
ATOM 1841 C C . HIS A 1 230 ? 12.922 -36.938 -25.188 1 98.81 230 HIS A C 1
ATOM 1843 O O . HIS A 1 230 ? 11.867 -37.438 -25.594 1 98.81 230 HIS A O 1
ATOM 1849 N N . ILE A 1 231 ? 13.086 -35.719 -24.844 1 98.75 231 ILE A N 1
ATOM 1850 C CA . ILE A 1 231 ? 12.023 -34.75 -25.016 1 98.75 231 ILE A CA 1
ATOM 1851 C C . ILE A 1 231 ? 12.602 -33.438 -25.562 1 98.75 231 ILE A C 1
ATOM 1853 O O . ILE A 1 231 ? 13.711 -33.031 -25.172 1 98.75 231 ILE A O 1
ATOM 1857 N N . THR A 1 232 ? 11.922 -32.781 -26.438 1 98.38 232 THR A N 1
ATOM 1858 C CA . THR A 1 232 ? 12.219 -31.438 -26.906 1 98.38 232 THR A CA 1
ATOM 1859 C C . THR A 1 232 ? 11.086 -30.484 -26.562 1 98.38 232 THR A C 1
ATOM 1861 O O . THR A 1 232 ? 9.945 -30.672 -26.984 1 98.38 232 THR A O 1
ATOM 1864 N N . TYR A 1 233 ? 11.453 -29.484 -25.797 1 98.06 233 TYR A N 1
ATOM 1865 C CA . TYR A 1 233 ? 10.469 -28.484 -25.422 1 98.06 233 TYR A CA 1
ATOM 1866 C C . TYR A 1 233 ? 10.305 -27.438 -26.516 1 98.06 233 TYR A C 1
ATOM 1868 O O . TYR A 1 233 ? 11.289 -27.016 -27.125 1 98.06 233 TYR A O 1
ATOM 1876 N N . ASN A 1 234 ? 9.094 -27.109 -26.766 1 96.38 234 ASN A N 1
ATOM 1877 C CA . ASN A 1 234 ? 8.836 -26.172 -27.859 1 96.38 234 ASN A CA 1
ATOM 1878 C C . ASN A 1 234 ? 8.133 -24.922 -27.375 1 96.38 234 ASN A C 1
ATOM 1880 O O . ASN A 1 234 ? 7.547 -24.172 -28.156 1 96.38 234 ASN A O 1
ATOM 1884 N N . CYS A 1 235 ? 8.039 -24.688 -26.094 1 95.44 235 CYS A N 1
ATOM 1885 C CA . CYS A 1 235 ? 7.633 -23.422 -25.484 1 95.44 235 CYS A CA 1
ATOM 1886 C C . CYS A 1 235 ? 8.836 -22.703 -24.891 1 95.44 235 CYS A C 1
ATOM 1888 O O . CYS A 1 235 ? 9.68 -23.312 -24.234 1 95.44 235 CYS A O 1
ATOM 1890 N N . PRO A 1 236 ? 8.859 -21.375 -25.156 1 93 236 PRO A N 1
ATOM 1891 C CA . PRO A 1 236 ? 9.938 -20.625 -24.516 1 93 236 PRO A CA 1
ATOM 1892 C C . PRO A 1 236 ? 9.883 -20.734 -22.984 1 93 236 PRO A C 1
ATOM 1894 O O . PRO A 1 236 ? 8.805 -20.719 -22.406 1 93 236 PRO A O 1
ATOM 1897 N N . THR A 1 237 ? 11.055 -20.844 -22.359 1 93.38 237 THR A N 1
ATOM 1898 C CA . THR A 1 237 ? 11.102 -20.906 -20.906 1 93.38 237 THR A CA 1
ATOM 1899 C C . THR A 1 237 ? 12.133 -19.922 -20.359 1 93.38 237 THR A C 1
ATOM 1901 O O . THR A 1 237 ? 13.188 -19.719 -20.969 1 93.38 237 THR A O 1
ATOM 1904 N N . ILE A 1 238 ? 11.656 -19.203 -19.391 1 86.19 238 ILE A N 1
ATOM 1905 C CA . ILE A 1 238 ? 12.531 -18.234 -18.75 1 86.19 238 ILE A CA 1
ATOM 1906 C C . ILE A 1 238 ? 12.977 -18.781 -17.391 1 86.19 238 ILE A C 1
ATOM 1908 O O . ILE A 1 238 ? 12.148 -19.172 -16.562 1 86.19 238 ILE A O 1
ATOM 1912 N N . TYR A 1 239 ? 14.289 -18.844 -17.125 1 86.25 239 TYR A N 1
ATOM 1913 C CA . TYR A 1 239 ? 14.859 -19.281 -15.859 1 86.25 239 TYR A CA 1
ATOM 1914 C C . TYR A 1 239 ? 15.945 -18.312 -15.391 1 86.25 239 TYR A C 1
ATOM 1916 O O . TYR A 1 239 ? 16.906 -18.062 -16.109 1 86.25 239 TYR A O 1
ATOM 1924 N N . GLN A 1 240 ? 15.75 -17.75 -14.227 1 77.31 240 GLN A N 1
ATOM 1925 C CA . GLN A 1 240 ? 16.688 -16.812 -13.641 1 77.31 240 GLN A CA 1
ATOM 1926 C C . GLN A 1 240 ? 17.016 -15.68 -14.617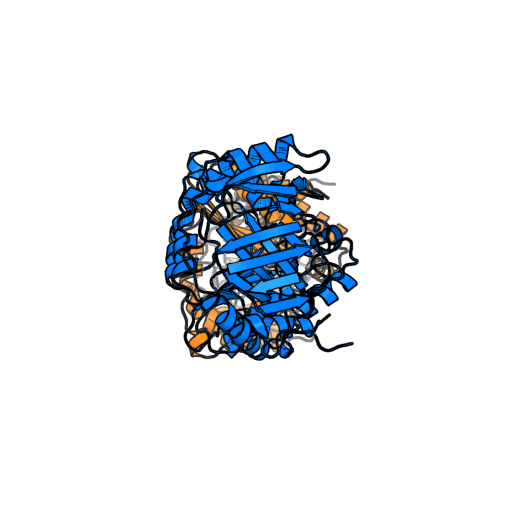 1 77.31 240 GLN A C 1
ATOM 1928 O O . GLN A 1 240 ? 18.188 -15.359 -14.836 1 77.31 240 GLN A O 1
ATOM 1933 N N . GLY A 1 241 ? 16 -15.273 -15.375 1 75.38 241 GLY A N 1
ATOM 1934 C CA . GLY A 1 241 ? 16.109 -14.094 -16.219 1 75.38 241 GLY A CA 1
ATOM 1935 C C . GLY A 1 241 ? 16.609 -14.406 -17.609 1 75.38 241 GLY A C 1
ATOM 1936 O O . GLY A 1 241 ? 16.75 -13.508 -18.438 1 75.38 241 GLY A O 1
ATOM 1937 N N . LYS A 1 242 ? 16.859 -15.625 -17.859 1 85.25 242 LYS A N 1
ATOM 1938 C CA . LYS A 1 242 ? 17.344 -16.031 -19.188 1 85.25 242 LYS A CA 1
ATOM 1939 C C . LYS A 1 242 ? 16.297 -16.891 -19.906 1 85.25 242 LYS A C 1
ATOM 1941 O O . LYS A 1 242 ? 15.625 -17.719 -19.297 1 85.25 242 LYS A O 1
ATOM 1946 N N . GLU A 1 243 ? 16.188 -16.594 -21.156 1 91.06 243 GLU A N 1
ATOM 1947 C CA . GLU A 1 243 ? 15.227 -17.344 -21.969 1 91.06 243 GLU A CA 1
ATOM 1948 C C . GLU A 1 243 ? 15.906 -18.516 -22.672 1 91.06 243 GLU A C 1
ATOM 1950 O O . GLU A 1 243 ? 17.031 -18.391 -23.172 1 91.06 243 GLU A O 1
ATOM 1955 N N . PHE A 1 244 ? 15.367 -19.641 -22.641 1 95 244 PHE A N 1
ATOM 1956 C CA . PHE A 1 244 ? 15.805 -20.859 -23.328 1 95 244 PHE A CA 1
ATOM 1957 C C . PHE A 1 244 ? 14.758 -21.328 -24.328 1 95 244 PHE A C 1
ATOM 1959 O O . PHE A 1 244 ? 13.562 -21.344 -24.031 1 95 244 PHE A O 1
ATOM 1966 N N . ASN A 1 245 ? 15.219 -21.594 -25.516 1 95.69 245 ASN A N 1
ATOM 1967 C CA . ASN A 1 245 ? 14.344 -22.078 -26.578 1 95.69 245 ASN A CA 1
ATOM 1968 C C . ASN A 1 245 ? 14.852 -23.391 -27.156 1 95.69 245 ASN A C 1
ATOM 1970 O O . ASN A 1 245 ? 16.062 -23.609 -27.281 1 95.69 245 ASN A O 1
ATOM 1974 N N . GLY A 1 246 ? 13.891 -24.219 -27.422 1 96.81 246 GLY A N 1
ATOM 1975 C CA . GLY A 1 246 ? 14.242 -25.469 -28.078 1 96.81 246 GLY A CA 1
ATOM 1976 C C . GLY A 1 246 ? 15.078 -26.391 -27.219 1 96.81 246 GLY A C 1
ATOM 1977 O O . GLY A 1 246 ? 16 -27.031 -27.703 1 96.81 246 GLY A O 1
ATOM 1978 N N . VAL A 1 247 ? 14.836 -26.438 -25.984 1 98.38 247 VAL A N 1
ATOM 1979 C CA . VAL A 1 247 ? 15.594 -27.281 -25.062 1 98.38 247 VAL A CA 1
ATOM 1980 C C . VAL A 1 247 ? 15.32 -28.75 -25.375 1 98.38 247 VAL A C 1
ATOM 1982 O O . VAL A 1 247 ? 14.164 -29.156 -25.516 1 98.38 247 VAL A O 1
ATOM 1985 N N . ARG A 1 248 ? 16.328 -29.531 -25.516 1 98.69 248 ARG A N 1
ATOM 1986 C CA . ARG A 1 248 ? 16.219 -30.969 -25.703 1 98.69 248 ARG A CA 1
ATOM 1987 C C . ARG A 1 248 ? 16.953 -31.719 -24.594 1 98.69 248 ARG A C 1
ATOM 1989 O O . ARG A 1 248 ? 18.125 -31.422 -24.312 1 98.69 248 ARG A O 1
ATOM 1996 N N . LEU A 1 249 ? 16.328 -32.625 -23.969 1 98.81 249 LEU A N 1
ATOM 1997 C CA . LEU A 1 249 ? 16.906 -33.438 -22.922 1 98.81 249 LEU A CA 1
ATOM 1998 C C . LEU A 1 249 ? 16.828 -34.938 -23.297 1 98.81 249 LEU A C 1
ATOM 2000 O O . LEU A 1 249 ? 15.844 -35.375 -23.875 1 98.81 249 LEU A O 1
ATOM 2004 N N . GLU A 1 250 ? 17.812 -35.656 -23 1 98.88 250 GLU A N 1
ATOM 2005 C CA . GLU A 1 250 ? 17.875 -37.094 -23.172 1 98.88 250 GLU A CA 1
ATOM 2006 C C . GLU A 1 250 ? 18.078 -37.812 -21.828 1 98.88 250 GLU A C 1
ATOM 2008 O O . GLU A 1 250 ? 18.828 -37.344 -20.984 1 98.88 250 GLU A O 1
ATOM 2013 N N . PHE A 1 251 ? 17.422 -38.906 -21.703 1 98.88 251 PHE A N 1
ATOM 2014 C CA . PHE A 1 251 ? 17.391 -39.531 -20.406 1 98.88 251 PHE A CA 1
ATOM 2015 C C . PHE A 1 251 ? 17.875 -40.969 -20.5 1 98.88 251 PHE A C 1
ATOM 2017 O O . PHE A 1 251 ? 17.594 -41.656 -21.484 1 98.88 251 PHE A O 1
ATOM 2024 N N . ALA A 1 252 ? 18.562 -41.406 -19.438 1 98.75 252 ALA A N 1
ATOM 2025 C CA . ALA A 1 252 ? 18.891 -42.812 -19.172 1 98.75 252 ALA A CA 1
ATOM 2026 C C . ALA A 1 252 ? 18.797 -43.125 -17.672 1 98.75 252 ALA A C 1
ATOM 2028 O O . ALA A 1 252 ? 19.438 -42.438 -16.859 1 98.75 252 ALA A O 1
ATOM 2029 N N . LYS A 1 253 ? 17.953 -44.094 -17.359 1 98.38 253 LYS A N 1
ATOM 2030 C CA . LYS A 1 253 ? 17.766 -44.531 -15.977 1 98.38 253 LYS A CA 1
ATOM 2031 C C . LYS A 1 253 ? 17.359 -43.375 -15.086 1 98.38 253 LYS A C 1
ATOM 2033 O O . LYS A 1 253 ? 17.891 -43.188 -13.992 1 98.38 253 LYS A O 1
ATOM 2038 N N . GLY A 1 254 ? 16.594 -42.531 -15.648 1 98.62 254 GLY A N 1
ATOM 2039 C CA . GLY A 1 254 ? 16 -41.438 -14.875 1 98.62 254 GLY A CA 1
ATOM 2040 C C . GLY A 1 254 ? 16.812 -40.156 -14.914 1 98.62 254 GLY A C 1
ATOM 2041 O O . GLY A 1 254 ? 16.312 -39.094 -14.562 1 98.62 254 GLY A O 1
ATOM 2042 N N . ARG A 1 255 ? 17.984 -40.25 -15.359 1 98.62 255 ARG A N 1
ATOM 2043 C CA . ARG A 1 255 ? 18.906 -39.094 -15.289 1 98.62 255 ARG A CA 1
ATOM 2044 C C . ARG A 1 255 ? 19.047 -38.438 -16.656 1 98.62 255 ARG A C 1
ATOM 2046 O O . ARG A 1 255 ? 19.109 -39.094 -17.688 1 98.62 255 ARG A O 1
ATOM 2053 N N . ILE A 1 256 ? 19.109 -37.125 -16.641 1 98.88 256 ILE A N 1
ATOM 2054 C CA . ILE A 1 256 ? 19.438 -36.406 -17.844 1 98.88 256 ILE A CA 1
ATOM 2055 C C . ILE A 1 256 ? 20.906 -36.625 -18.203 1 98.88 256 ILE A C 1
ATOM 2057 O O . ILE A 1 256 ? 21.812 -36.156 -17.516 1 98.88 256 ILE A O 1
ATOM 2061 N N . VAL A 1 257 ? 21.156 -37.219 -19.281 1 98.62 257 VAL A N 1
ATOM 2062 C CA . VAL A 1 257 ? 22.531 -37.562 -19.656 1 98.62 257 VAL A CA 1
ATOM 2063 C C . VAL A 1 257 ? 23.031 -36.625 -20.734 1 98.62 257 VAL A C 1
ATOM 2065 O O . VAL A 1 257 ? 24.234 -36.438 -20.875 1 98.62 257 VAL A O 1
ATOM 2068 N N . LYS A 1 258 ? 22.109 -36.062 -21.469 1 98.56 258 LYS A N 1
ATOM 2069 C CA . LYS A 1 258 ? 22.438 -35.031 -22.438 1 98.56 258 LYS A CA 1
ATOM 2070 C C . LYS A 1 258 ? 21.391 -33.906 -22.422 1 98.56 258 LYS A C 1
ATOM 2072 O O . LYS A 1 258 ? 20.188 -34.188 -22.312 1 98.56 258 LYS A O 1
ATOM 2077 N N . ALA A 1 259 ? 21.812 -32.688 -22.469 1 98.69 259 ALA A N 1
ATOM 2078 C CA . ALA A 1 259 ? 20.953 -31.5 -22.484 1 98.69 259 ALA A CA 1
ATOM 2079 C C . ALA A 1 259 ? 21.484 -30.453 -23.469 1 98.69 259 ALA A C 1
ATOM 2081 O O . ALA A 1 259 ? 22.656 -30.094 -23.438 1 98.69 259 ALA A O 1
ATOM 2082 N N . SER A 1 260 ? 20.609 -30.031 -24.344 1 98.31 260 SER A N 1
ATOM 2083 C CA . SER A 1 260 ? 21.031 -29.031 -25.312 1 98.31 260 SER A CA 1
ATOM 2084 C C . SER A 1 260 ? 19.953 -27.969 -25.516 1 98.31 260 SER A C 1
ATOM 2086 O O . SER A 1 260 ? 18.75 -28.266 -25.391 1 98.31 260 SER A O 1
ATOM 2088 N N . ALA A 1 261 ? 20.266 -26.828 -25.75 1 97.56 261 ALA A N 1
ATOM 2089 C CA . ALA A 1 261 ? 19.469 -25.672 -26.156 1 97.56 261 ALA A CA 1
ATOM 2090 C C . ALA A 1 261 ? 20.25 -24.766 -27.094 1 97.56 261 ALA A C 1
ATOM 2092 O O . ALA A 1 261 ? 21.359 -24.344 -26.781 1 97.56 261 ALA A O 1
ATOM 2093 N N . PRO A 1 262 ? 19.688 -24.547 -28.297 1 97 262 PRO A N 1
ATOM 2094 C CA . PRO A 1 262 ? 20.422 -23.719 -29.266 1 97 262 PRO A CA 1
ATOM 2095 C C . PRO A 1 262 ? 20.953 -22.422 -28.672 1 97 262 PRO A C 1
ATOM 2097 O O . PRO A 1 262 ? 20.156 -21.578 -28.234 1 97 262 PRO A O 1
ATOM 2100 N N . GLY A 1 263 ? 22.297 -22.266 -28.672 1 96.19 263 GLY A N 1
ATOM 2101 C CA . GLY A 1 263 ? 22.953 -21.047 -28.25 1 96.19 263 GLY A CA 1
ATOM 2102 C C . GLY A 1 263 ? 23.047 -20.922 -26.734 1 96.19 263 GLY A C 1
ATOM 2103 O O . GLY A 1 263 ? 23.609 -19.969 -26.219 1 96.19 263 GLY A O 1
ATOM 2104 N N . MET A 1 264 ? 22.5 -21.906 -26 1 96.88 264 MET A N 1
ATOM 2105 C CA . MET A 1 264 ? 22.438 -21.766 -24.547 1 96.88 264 MET A CA 1
ATOM 2106 C C . MET A 1 264 ? 22.875 -23.047 -23.859 1 96.88 264 MET A C 1
ATOM 2108 O O . MET A 1 264 ? 22.469 -23.328 -22.719 1 96.88 264 MET A O 1
ATOM 2112 N N . ASP A 1 265 ? 23.688 -23.859 -24.5 1 97.75 265 ASP A N 1
ATOM 2113 C CA . ASP A 1 265 ? 24.062 -25.172 -23.984 1 97.75 265 ASP A CA 1
ATOM 2114 C C . ASP A 1 265 ? 24.781 -25.047 -22.656 1 97.75 265 ASP A C 1
ATOM 2116 O O . ASP A 1 265 ? 24.453 -25.75 -21.703 1 97.75 265 ASP A O 1
ATOM 2120 N N . ASP A 1 266 ? 25.703 -24.141 -22.656 1 97.31 266 ASP A N 1
ATOM 2121 C CA . ASP A 1 266 ? 26.531 -24.016 -21.453 1 97.31 266 ASP A CA 1
ATOM 2122 C C . ASP A 1 266 ? 25.688 -23.578 -20.25 1 97.31 266 ASP A C 1
ATOM 2124 O O . ASP A 1 266 ? 25.828 -24.141 -19.172 1 97.31 266 ASP A O 1
ATOM 2128 N N . GLU A 1 267 ? 24.844 -22.594 -20.5 1 95.31 267 GLU A N 1
ATOM 2129 C CA . GLU A 1 267 ? 24 -22.094 -19.422 1 95.31 267 GLU A CA 1
ATOM 2130 C C . GLU A 1 267 ? 23.016 -23.156 -18.938 1 95.31 267 GLU A C 1
ATOM 2132 O O . GLU A 1 267 ? 22.812 -23.312 -17.719 1 95.31 267 GLU A O 1
ATOM 2137 N N . LEU A 1 268 ? 22.484 -23.844 -19.797 1 97.31 268 LEU A N 1
ATOM 2138 C CA . LEU A 1 268 ? 21.547 -24.922 -19.484 1 97.31 268 LEU A CA 1
ATOM 2139 C C . LEU A 1 268 ? 22.219 -25.969 -18.594 1 97.31 268 LEU A C 1
ATOM 2141 O O . LEU A 1 268 ? 21.672 -26.344 -17.547 1 97.31 268 LEU A O 1
ATOM 2145 N N . ASN A 1 269 ? 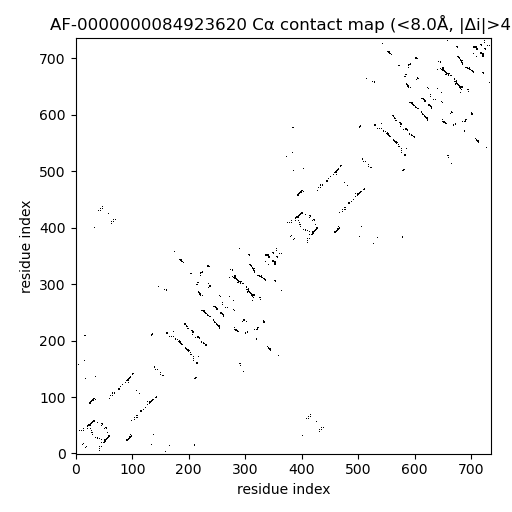23.375 -26.422 -18.984 1 97.75 269 ASN A N 1
ATOM 2146 C CA . ASN A 1 269 ? 24.047 -27.484 -18.25 1 97.75 269 ASN A CA 1
ATOM 2147 C C . ASN A 1 269 ? 24.562 -27 -16.906 1 97.75 269 ASN A C 1
ATOM 2149 O O . ASN A 1 269 ? 24.594 -27.75 -15.93 1 97.75 269 ASN A O 1
ATOM 2153 N N . ARG A 1 270 ? 24.922 -25.719 -16.891 1 96 270 ARG A N 1
ATOM 2154 C CA . ARG A 1 270 ? 25.312 -25.141 -15.602 1 96 270 ARG A CA 1
ATOM 2155 C C . ARG A 1 270 ? 24.172 -25.234 -14.602 1 96 270 ARG A C 1
ATOM 2157 O O . ARG A 1 270 ? 24.375 -25.578 -13.438 1 96 270 ARG A O 1
ATOM 2164 N N . ILE A 1 271 ? 22.984 -24.938 -15.016 1 95.56 271 ILE A N 1
ATOM 2165 C CA . ILE A 1 271 ? 21.797 -24.984 -14.156 1 95.56 271 ILE A CA 1
ATOM 2166 C C . ILE A 1 271 ? 21.531 -26.422 -13.734 1 95.56 271 ILE A C 1
ATOM 2168 O O . ILE A 1 271 ? 21.297 -26.688 -12.555 1 95.56 271 ILE A O 1
ATOM 2172 N N . LEU A 1 272 ? 21.672 -27.391 -14.648 1 97.56 272 LEU A N 1
ATOM 2173 C CA . LEU A 1 272 ? 21.359 -28.781 -14.391 1 97.56 272 LEU A CA 1
ATOM 2174 C C . LEU A 1 272 ? 22.453 -29.438 -13.555 1 97.56 272 LEU A C 1
ATOM 2176 O O . LEU A 1 272 ? 22.25 -30.531 -13.008 1 97.56 272 LEU A O 1
ATOM 2180 N N . ASP A 1 273 ? 23.562 -28.734 -13.406 1 97.25 273 ASP A N 1
ATOM 2181 C CA . ASP A 1 273 ? 24.688 -29.266 -12.625 1 97.25 273 ASP A CA 1
ATOM 2182 C C . ASP A 1 273 ? 24.719 -28.625 -11.234 1 97.25 273 ASP A C 1
ATOM 2184 O O . ASP A 1 273 ? 25.703 -28.797 -10.5 1 97.25 273 ASP A O 1
ATOM 2188 N N . THR A 1 274 ? 23.734 -27.953 -10.938 1 95.06 274 THR A N 1
ATOM 2189 C CA . THR A 1 274 ? 23.656 -27.297 -9.633 1 95.06 274 THR A CA 1
ATOM 2190 C C . THR A 1 274 ? 23.797 -28.328 -8.516 1 95.06 274 THR A C 1
ATOM 2192 O O . THR A 1 274 ? 24.484 -28.078 -7.52 1 95.06 274 THR A O 1
ATOM 2195 N N . ASP A 1 275 ? 23.172 -29.422 -8.625 1 96.44 275 ASP A N 1
ATOM 2196 C CA . ASP A 1 275 ? 23.234 -30.547 -7.699 1 96.44 275 ASP A CA 1
ATOM 2197 C C . ASP A 1 275 ? 22.812 -31.844 -8.383 1 96.44 275 ASP A C 1
ATOM 2199 O O . ASP A 1 275 ? 22.469 -31.844 -9.57 1 96.44 275 ASP A O 1
ATOM 2203 N N . GLU A 1 276 ? 22.875 -32.875 -7.688 1 96.44 276 GLU A N 1
ATOM 2204 C CA . GLU A 1 276 ? 22.578 -34.156 -8.281 1 96.44 276 GLU A CA 1
ATOM 2205 C C . GLU A 1 276 ? 21.125 -34.25 -8.734 1 96.44 276 GLU A C 1
ATOM 2207 O O . GLU A 1 276 ? 20.844 -34.75 -9.828 1 96.44 276 GLU A O 1
ATOM 2212 N N . GLY A 1 277 ? 20.25 -33.781 -7.965 1 98.19 277 GLY A N 1
ATOM 2213 C CA . GLY A 1 277 ? 18.812 -33.875 -8.227 1 98.19 277 GLY A CA 1
ATOM 2214 C C . GLY A 1 277 ? 18.359 -33.094 -9.43 1 98.19 277 GLY A C 1
ATOM 2215 O O . GLY A 1 277 ? 17.297 -33.344 -9.992 1 98.19 277 GLY A O 1
ATOM 2216 N N . ALA A 1 278 ? 19.141 -32.125 -9.812 1 98.06 278 ALA A N 1
ATOM 2217 C CA . ALA A 1 278 ? 18.781 -31.219 -10.898 1 98.06 278 ALA A CA 1
ATOM 2218 C C . ALA A 1 278 ? 18.688 -31.969 -12.227 1 98.06 278 ALA A C 1
ATOM 2220 O O . ALA A 1 278 ? 18.031 -31.5 -13.164 1 98.06 278 ALA A O 1
ATOM 2221 N N . ARG A 1 279 ? 19.281 -33.094 -12.305 1 98.56 279 ARG A N 1
ATOM 2222 C CA . ARG A 1 279 ? 19.281 -33.844 -13.555 1 98.56 279 ARG A CA 1
ATOM 2223 C C . ARG A 1 279 ? 18.25 -34.969 -13.5 1 98.56 279 ARG A C 1
ATOM 2225 O O . ARG A 1 279 ? 18.203 -35.844 -14.398 1 98.56 279 ARG A O 1
ATOM 2232 N N . PHE A 1 280 ? 17.438 -34.969 -12.461 1 98.69 280 PHE A N 1
ATOM 2233 C CA . PHE A 1 280 ? 16.281 -35.844 -12.367 1 98.69 280 PHE A CA 1
ATOM 2234 C C . PHE A 1 280 ? 14.977 -35.062 -12.414 1 98.69 280 PHE A C 1
ATOM 2236 O O . PHE A 1 280 ? 14.992 -33.844 -12.406 1 98.69 280 PHE A O 1
ATOM 2243 N N . ILE A 1 281 ? 13.922 -35.844 -12.547 1 98.75 281 ILE A N 1
ATOM 2244 C CA . ILE A 1 281 ? 12.648 -35.188 -12.797 1 98.75 281 ILE A CA 1
ATOM 2245 C C . ILE A 1 281 ? 11.812 -35.188 -11.516 1 98.75 281 ILE A C 1
ATOM 2247 O O . ILE A 1 281 ? 11.664 -36.219 -10.867 1 98.75 281 ILE A O 1
ATOM 2251 N N . GLY A 1 282 ? 11.266 -34 -11.273 1 98.62 282 GLY A N 1
ATOM 2252 C CA . GLY A 1 282 ? 10.469 -33.906 -10.062 1 98.62 282 GLY A CA 1
ATOM 2253 C C . GLY A 1 282 ? 8.984 -33.812 -10.328 1 98.62 282 GLY A C 1
ATOM 2254 O O . GLY A 1 282 ? 8.172 -34 -9.414 1 98.62 282 GLY A O 1
ATOM 2255 N N . GLU A 1 283 ? 8.594 -33.562 -11.562 1 98.75 283 GLU A N 1
ATOM 2256 C CA . GLU A 1 283 ? 7.172 -33.344 -11.828 1 98.75 283 GLU A CA 1
ATOM 2257 C C . GLU A 1 283 ? 6.832 -33.688 -13.281 1 98.75 283 GLU A C 1
ATOM 2259 O O . GLU A 1 283 ? 7.613 -33.406 -14.188 1 98.75 283 GLU A O 1
ATOM 2264 N N . PHE A 1 284 ? 5.793 -34.406 -13.492 1 98.75 284 PHE A N 1
ATOM 2265 C CA . PHE A 1 284 ? 5.086 -34.594 -14.758 1 98.75 284 PHE A CA 1
ATOM 2266 C C . PHE A 1 284 ? 3.656 -34.062 -14.656 1 98.75 284 PHE A C 1
ATOM 2268 O O . PHE A 1 284 ? 2.891 -34.531 -13.797 1 98.75 284 PHE A O 1
ATOM 2275 N N . ALA A 1 285 ? 3.322 -33.094 -15.547 1 98.81 285 ALA A N 1
ATOM 2276 C CA . ALA A 1 285 ? 2 -32.5 -15.445 1 98.81 285 ALA A CA 1
ATOM 2277 C C . ALA A 1 285 ? 1.357 -32.344 -16.828 1 98.81 285 ALA A C 1
ATOM 2279 O O . ALA A 1 285 ? 2.055 -32.188 -17.828 1 98.81 285 ALA A O 1
ATOM 2280 N N . ILE A 1 286 ? 0.079 -32.469 -16.844 1 98.75 286 ILE A N 1
ATOM 2281 C CA . ILE A 1 286 ? -0.721 -32.25 -18.047 1 98.75 286 ILE A CA 1
ATOM 2282 C C . ILE A 1 286 ? -1.542 -30.969 -17.891 1 98.75 286 ILE A C 1
ATOM 2284 O O . ILE A 1 286 ? -2.295 -30.828 -16.922 1 98.75 286 ILE A O 1
ATOM 2288 N N . GLY A 1 287 ? -1.336 -30.062 -18.828 1 98.31 287 GLY A N 1
ATOM 2289 C CA . GLY A 1 287 ? -2.109 -28.828 -18.812 1 98.31 287 GLY A CA 1
ATOM 2290 C C . GLY A 1 287 ? -3.51 -29 -19.359 1 98.31 287 GLY A C 1
ATOM 2291 O O . GLY A 1 287 ? -3.697 -29.609 -20.422 1 98.31 287 GLY A O 1
ATOM 2292 N N . VAL A 1 288 ? -4.523 -28.406 -18.656 1 98.19 288 VAL A N 1
ATOM 2293 C CA . VAL A 1 288 ? -5.891 -28.688 -19.078 1 98.19 288 VAL A CA 1
ATOM 2294 C C . VAL A 1 288 ? -6.734 -27.422 -18.984 1 98.19 288 VAL A C 1
ATOM 2296 O O . VAL A 1 288 ? -7.965 -27.484 -19.016 1 98.19 288 VAL A O 1
ATOM 2299 N N . ASN A 1 289 ? -6.129 -26.234 -18.719 1 98.12 289 ASN A N 1
ATOM 2300 C CA . ASN A 1 289 ? -6.949 -25.031 -18.703 1 98.12 289 ASN A CA 1
ATOM 2301 C C . ASN A 1 289 ? -7.578 -24.766 -20.078 1 98.12 289 ASN A C 1
ATOM 2303 O O . ASN A 1 289 ? -6.867 -24.578 -21.062 1 98.12 289 ASN A O 1
ATOM 2307 N N . PRO A 1 290 ? -8.836 -24.703 -20.141 1 96.75 290 PRO A N 1
ATOM 2308 C CA . PRO A 1 290 ? -9.469 -24.656 -21.453 1 96.75 290 PRO A CA 1
ATOM 2309 C C . PRO A 1 290 ? -9.211 -23.344 -22.188 1 96.75 290 PRO A C 1
ATOM 2311 O O . PRO A 1 290 ? -9.398 -23.266 -23.406 1 96.75 290 PRO A O 1
ATOM 2314 N N . ASN A 1 291 ? -8.742 -22.359 -21.5 1 96.88 291 ASN A N 1
ATOM 2315 C CA . ASN A 1 291 ? -8.648 -21.047 -22.125 1 96.88 291 ASN A CA 1
ATOM 2316 C C . ASN A 1 291 ? -7.207 -20.562 -22.203 1 96.88 291 ASN A C 1
ATOM 2318 O O . ASN A 1 291 ? -6.945 -19.438 -22.609 1 96.88 291 ASN A O 1
ATOM 2322 N N . ILE A 1 292 ? -6.285 -21.344 -21.812 1 97.06 292 ILE A N 1
ATOM 2323 C CA . ILE A 1 292 ? -4.883 -21.062 -22.094 1 97.06 292 ILE A CA 1
ATOM 2324 C C . ILE A 1 292 ? -4.414 -21.875 -23.297 1 97.06 292 ILE A C 1
ATOM 2326 O O . ILE A 1 292 ? -4.277 -23.094 -23.203 1 97.06 292 ILE A O 1
ATOM 2330 N N . ARG A 1 293 ? -4.027 -21.094 -24.391 1 94 293 ARG A N 1
ATOM 2331 C CA . ARG A 1 293 ? -3.867 -21.812 -25.641 1 94 293 ARG A CA 1
ATOM 2332 C C . ARG A 1 293 ? -2.523 -21.484 -26.297 1 94 293 ARG A C 1
ATOM 2334 O O . ARG A 1 293 ? -2.07 -22.203 -27.188 1 94 293 ARG A O 1
ATOM 2341 N N . VAL A 1 294 ? -1.962 -20.469 -25.875 1 93.94 294 VAL A N 1
ATOM 2342 C CA . VAL A 1 294 ? -0.698 -20.047 -26.469 1 93.94 294 VAL A CA 1
ATOM 2343 C C . VAL A 1 294 ? 0.291 -19.656 -25.375 1 93.94 294 VAL A C 1
ATOM 2345 O O . VAL A 1 294 ? -0.11 -19.188 -24.312 1 93.94 294 VAL A O 1
ATOM 2348 N N . PRO A 1 295 ? 1.561 -19.891 -25.672 1 94.38 295 PRO A N 1
ATOM 2349 C CA . PRO A 1 295 ? 2.568 -19.438 -24.703 1 94.38 295 PRO A CA 1
ATOM 2350 C C . PRO A 1 295 ? 2.584 -17.922 -24.516 1 94.38 295 PRO A C 1
ATOM 2352 O O . PRO A 1 295 ? 2.398 -17.188 -25.484 1 94.38 295 PRO A O 1
ATOM 2355 N N . MET A 1 296 ? 2.865 -17.5 -23.297 1 92 296 MET A N 1
ATOM 2356 C CA . MET A 1 296 ? 2.936 -16.062 -23.078 1 92 296 MET A CA 1
ATOM 2357 C C . MET A 1 296 ? 4.156 -15.703 -22.234 1 92 296 MET A C 1
ATOM 2359 O O . MET A 1 296 ? 4.227 -14.609 -21.672 1 92 296 MET A O 1
ATOM 2363 N N . ARG A 1 297 ? 5.047 -16.672 -22.016 1 90.25 297 ARG A N 1
ATOM 2364 C CA . ARG A 1 297 ? 6.328 -16.453 -21.359 1 90.25 297 ARG A CA 1
ATOM 2365 C C . ARG A 1 297 ? 6.141 -16.156 -19.875 1 90.25 297 ARG A C 1
ATOM 2367 O O . ARG A 1 297 ? 6.828 -15.312 -19.297 1 90.25 297 ARG A O 1
ATOM 2374 N N . ASN A 1 298 ? 5.137 -16.672 -19.391 1 91.88 298 ASN A N 1
ATOM 2375 C CA . ASN A 1 298 ? 4.848 -16.703 -17.969 1 91.88 298 ASN A CA 1
ATOM 2376 C C . ASN A 1 298 ? 4.453 -18.109 -17.5 1 91.88 298 ASN A C 1
ATOM 2378 O O . ASN A 1 298 ? 3.404 -18.625 -17.891 1 91.88 298 ASN A O 1
ATOM 2382 N N . ILE A 1 299 ? 5.227 -18.609 -16.672 1 92.62 299 ILE A N 1
ATOM 2383 C CA . ILE A 1 299 ? 5.133 -20.031 -16.375 1 92.62 299 ILE A CA 1
ATOM 2384 C C . ILE A 1 299 ? 3.818 -20.328 -15.656 1 92.62 299 ILE A C 1
ATOM 2386 O O . ILE A 1 299 ? 3.258 -21.406 -15.789 1 92.62 299 ILE A O 1
ATOM 2390 N N . LEU A 1 300 ? 3.266 -19.344 -14.93 1 94.06 300 LEU A N 1
ATOM 2391 C CA . LEU A 1 300 ? 1.984 -19.547 -14.258 1 94.06 300 LEU A CA 1
ATOM 2392 C C . LEU A 1 300 ? 0.89 -19.875 -15.266 1 94.06 300 LEU A C 1
ATOM 2394 O O . LEU A 1 300 ? -0.048 -20.609 -14.961 1 94.06 300 LEU A O 1
ATOM 2398 N N . PHE A 1 301 ? 1.057 -19.344 -16.469 1 96.06 301 PHE A N 1
ATOM 2399 C CA . PHE A 1 301 ? 0.096 -19.594 -17.531 1 96.06 301 PHE A CA 1
ATOM 2400 C C . PHE A 1 301 ? 0.549 -20.75 -18.406 1 96.06 301 PHE A C 1
ATOM 2402 O O . PHE A 1 301 ? -0.22 -21.688 -18.672 1 96.06 301 PHE A O 1
ATOM 2409 N N . ASP A 1 302 ? 1.745 -20.719 -18.812 1 96.88 302 ASP A N 1
ATOM 2410 C CA . ASP A 1 302 ? 2.242 -21.625 -19.859 1 96.88 302 ASP A CA 1
ATOM 2411 C C . ASP A 1 302 ? 2.176 -23.078 -19.406 1 96.88 302 ASP A C 1
ATOM 2413 O O . ASP A 1 302 ? 1.932 -23.969 -20.219 1 96.88 302 ASP A O 1
ATOM 2417 N N . GLU A 1 303 ? 2.408 -23.297 -18.125 1 97 303 GLU A N 1
ATOM 2418 C CA . GLU A 1 303 ? 2.404 -24.672 -17.641 1 97 303 GLU A CA 1
ATOM 2419 C C . GLU A 1 303 ? 0.986 -25.234 -17.578 1 97 303 GLU A C 1
ATOM 2421 O O . GLU A 1 303 ? 0.796 -26.438 -17.422 1 97 303 GLU A O 1
ATOM 2426 N N . LYS A 1 304 ? 0.017 -24.391 -17.922 1 98.12 304 LYS A N 1
ATOM 2427 C CA . LYS A 1 304 ? -1.38 -24.812 -17.859 1 98.12 304 LYS A CA 1
ATOM 2428 C C . LYS A 1 304 ? -2.01 -24.828 -19.25 1 98.12 304 LYS A C 1
ATOM 2430 O O . LYS A 1 304 ? -3.211 -25.078 -19.391 1 98.12 304 LYS A O 1
ATOM 2435 N N . ILE A 1 305 ? -1.237 -24.625 -20.25 1 97.75 305 ILE A N 1
ATOM 2436 C CA . ILE A 1 305 ? -1.726 -24.594 -21.625 1 97.75 305 ILE A CA 1
ATOM 2437 C C . ILE A 1 305 ? -2.438 -25.922 -21.953 1 97.75 305 ILE A C 1
ATOM 2439 O O . ILE A 1 305 ? -1.888 -27 -21.719 1 97.75 305 ILE A O 1
ATOM 2443 N N . PHE A 1 306 ? -3.637 -25.781 -22.484 1 97.81 306 PHE A N 1
ATOM 2444 C CA . PHE A 1 306 ? -4.383 -26.969 -22.906 1 97.81 306 PHE A CA 1
ATOM 2445 C C . PHE A 1 306 ? -3.643 -27.703 -24.031 1 97.81 306 PHE A C 1
ATOM 2447 O O . PHE A 1 306 ? -3.18 -27.078 -24.984 1 97.81 306 PHE A O 1
ATOM 2454 N N . GLY A 1 307 ? -3.541 -29.031 -23.859 1 97.38 307 GLY A N 1
ATOM 2455 C CA . GLY A 1 307 ? -2.873 -29.812 -24.875 1 97.38 307 GLY A CA 1
ATOM 2456 C C . GLY A 1 307 ? -1.362 -29.828 -24.734 1 97.38 307 GLY A C 1
ATOM 2457 O O . GLY A 1 307 ? -0.643 -30.047 -25.719 1 97.38 307 GLY A O 1
ATOM 2458 N N . SER A 1 308 ? -0.957 -29.531 -23.562 1 98.06 308 SER A N 1
ATOM 2459 C CA . SER A 1 308 ? 0.478 -29.5 -23.297 1 98.06 308 SER A CA 1
ATOM 2460 C C . SER A 1 308 ? 0.84 -30.359 -22.094 1 98.06 308 SER A C 1
ATOM 2462 O O . SER A 1 308 ? -0.042 -30.844 -21.375 1 98.06 308 SER A O 1
ATOM 2464 N N . ILE A 1 309 ? 2.117 -30.609 -21.938 1 98.56 309 ILE A N 1
ATOM 2465 C CA . ILE A 1 309 ? 2.67 -31.156 -20.703 1 98.56 309 ILE A CA 1
ATOM 2466 C C . ILE A 1 309 ? 3.83 -30.281 -20.234 1 98.56 309 ILE A C 1
ATOM 2468 O O . ILE A 1 309 ? 4.395 -29.516 -21 1 98.56 309 ILE A O 1
ATOM 2472 N N . HIS A 1 310 ? 4.039 -30.266 -19.031 1 98.44 310 HIS A N 1
ATOM 2473 C CA . HIS A 1 310 ? 5.355 -29.828 -18.578 1 98.44 310 HIS A CA 1
ATOM 2474 C C . HIS A 1 310 ? 6.059 -30.922 -17.781 1 98.44 310 HIS A C 1
ATOM 2476 O O . HIS A 1 310 ? 5.402 -31.719 -17.109 1 98.44 310 HIS A O 1
ATOM 2482 N N . PHE A 1 311 ? 7.258 -31.078 -17.984 1 98.62 311 PHE A N 1
ATOM 2483 C CA . PHE A 1 311 ? 8.172 -32.062 -17.438 1 98.62 311 PHE A CA 1
ATOM 2484 C C . PHE A 1 311 ? 9.367 -31.391 -16.766 1 98.62 311 PHE A C 1
ATOM 2486 O O . PHE A 1 311 ? 10.188 -30.781 -17.438 1 98.62 311 PHE A O 1
ATOM 2493 N N . THR A 1 312 ? 9.406 -31.469 -15.453 1 98.5 312 THR A N 1
ATOM 2494 C CA . THR A 1 312 ? 10.141 -30.5 -14.656 1 98.5 312 THR A CA 1
ATOM 2495 C C . THR A 1 312 ? 11.398 -31.141 -14.062 1 98.5 312 THR A C 1
ATOM 2497 O O . THR A 1 312 ? 11.32 -31.922 -13.117 1 98.5 312 THR A O 1
ATOM 2500 N N . PRO A 1 313 ? 12.555 -30.781 -14.555 1 98.5 313 PRO A N 1
ATOM 2501 C CA . PRO A 1 313 ? 13.781 -31.188 -13.867 1 98.5 313 PRO A CA 1
ATOM 2502 C C . PRO A 1 313 ? 13.883 -30.625 -12.453 1 98.5 313 PRO A C 1
ATOM 2504 O O . PRO A 1 313 ? 13.508 -29.469 -12.227 1 98.5 313 PRO A O 1
ATOM 2507 N N . GLY A 1 314 ? 14.367 -31.484 -11.586 1 97.94 314 GLY A N 1
ATOM 2508 C CA . GLY A 1 314 ? 14.703 -30.953 -10.281 1 97.94 314 GLY A CA 1
ATOM 2509 C C . GLY A 1 314 ? 13.758 -31.422 -9.18 1 97.94 314 GLY A C 1
ATOM 2510 O O . GLY A 1 314 ? 13.273 -32.531 -9.211 1 97.94 314 GLY A O 1
ATOM 2511 N N . GLN A 1 315 ? 13.477 -30.641 -8.219 1 97 315 GLN A N 1
ATOM 2512 C CA . GLN A 1 315 ? 12.812 -30.922 -6.945 1 97 315 GLN A CA 1
ATOM 2513 C C . GLN A 1 315 ? 11.383 -31.406 -7.164 1 97 315 GLN A C 1
ATOM 2515 O O . GLN A 1 315 ? 10.648 -30.828 -7.973 1 97 315 GLN A O 1
ATOM 2520 N N . CYS A 1 316 ? 11.008 -32.5 -6.453 1 96.69 316 CYS A N 1
ATOM 2521 C CA . CYS A 1 316 ? 9.617 -32.906 -6.434 1 96.69 316 CYS A CA 1
ATOM 2522 C C . CYS A 1 316 ? 8.844 -32.219 -5.316 1 96.69 316 CYS A C 1
ATOM 2524 O O . CYS A 1 316 ? 9.445 -31.594 -4.441 1 96.69 316 CYS A O 1
ATOM 2526 N N . TYR A 1 317 ? 7.555 -32.25 -5.438 1 94.19 317 TYR A N 1
ATOM 2527 C CA . TYR A 1 317 ? 6.699 -31.672 -4.414 1 94.19 317 TYR A CA 1
ATOM 2528 C C . TYR A 1 317 ? 6.434 -32.656 -3.289 1 94.19 317 TYR A C 1
ATOM 2530 O O . TYR A 1 317 ? 6.375 -33.875 -3.52 1 94.19 317 TYR A O 1
ATOM 2538 N N . ASP A 1 318 ? 6.156 -32.188 -2.096 1 91.69 318 ASP A N 1
ATOM 2539 C CA . ASP A 1 318 ? 5.812 -33.031 -0.952 1 91.69 318 ASP A CA 1
ATOM 2540 C C . ASP A 1 318 ? 4.508 -33.781 -1.195 1 91.69 318 ASP A C 1
ATOM 2542 O O . ASP A 1 318 ? 4.344 -34.906 -0.731 1 91.69 318 ASP A O 1
ATOM 2546 N N . GLU A 1 319 ? 3.609 -33.188 -1.935 1 92.25 319 GLU A N 1
ATOM 2547 C CA . GLU A 1 319 ? 2.305 -33.781 -2.219 1 92.25 319 GLU A CA 1
ATOM 2548 C C . GLU A 1 319 ? 2.439 -35 -3.104 1 92.25 319 GLU A C 1
ATOM 2550 O O . GLU A 1 319 ? 1.551 -35.875 -3.123 1 92.25 319 GLU A O 1
ATOM 2555 N N . CYS A 1 320 ? 3.453 -35 -3.867 1 96.19 320 CYS A N 1
ATOM 2556 C CA . CYS A 1 320 ? 3.803 -36.125 -4.727 1 96.19 320 CYS A CA 1
ATOM 2557 C C . CYS A 1 320 ? 5.309 -36.344 -4.742 1 96.19 320 CYS A C 1
ATOM 2559 O O . CYS A 1 320 ? 6 -35.906 -5.664 1 96.19 320 CYS A O 1
ATOM 2561 N N . ASP A 1 321 ? 5.742 -37.094 -3.76 1 97.25 321 ASP A N 1
ATOM 2562 C CA . ASP A 1 321 ? 7.168 -37.188 -3.447 1 97.25 321 ASP A CA 1
ATOM 2563 C C . ASP A 1 321 ? 7.789 -38.438 -4.051 1 97.25 321 ASP A C 1
ATOM 2565 O O . ASP A 1 321 ? 7.547 -39.562 -3.57 1 97.25 321 ASP A O 1
ATOM 2569 N N . ASN A 1 322 ? 8.586 -38.312 -5.059 1 98 322 ASN A N 1
ATOM 2570 C CA . ASN A 1 322 ? 9.297 -39.438 -5.648 1 98 322 ASN A CA 1
ATOM 2571 C C . ASN A 1 322 ? 10.711 -39.562 -5.094 1 98 322 ASN A C 1
ATOM 2573 O O . ASN A 1 322 ? 11.523 -40.344 -5.605 1 98 322 ASN A O 1
ATOM 2577 N N . GLY A 1 323 ? 11.062 -38.656 -4.125 1 97.5 323 GLY A N 1
ATOM 2578 C CA . GLY A 1 323 ? 12.336 -38.75 -3.438 1 97.5 323 GLY A CA 1
ATOM 2579 C C . GLY A 1 323 ? 13.398 -37.844 -4.012 1 97.5 323 GLY A C 1
ATOM 2580 O O . GLY A 1 323 ? 14.477 -37.688 -3.434 1 97.5 323 GLY A O 1
ATOM 2581 N N . ASN A 1 324 ? 13.117 -37.188 -5.086 1 98.12 324 ASN A N 1
ATOM 2582 C CA . ASN A 1 324 ? 14.125 -36.312 -5.672 1 98.12 324 ASN A CA 1
ATOM 2583 C C . ASN A 1 324 ? 14.25 -35 -4.895 1 98.12 324 ASN A C 1
ATOM 2585 O O . ASN A 1 324 ? 13.242 -34.438 -4.477 1 98.12 324 ASN A O 1
ATOM 2589 N N . ARG A 1 325 ? 15.492 -34.656 -4.637 1 97.56 325 ARG A N 1
ATOM 2590 C CA . ARG A 1 325 ? 15.805 -33.406 -3.932 1 97.56 325 ARG A CA 1
ATOM 2591 C C . ARG A 1 325 ? 16.75 -32.531 -4.75 1 97.56 325 ARG A C 1
ATOM 2593 O O . ARG A 1 325 ? 17.734 -33.031 -5.301 1 97.56 325 ARG A O 1
ATOM 2600 N N . SER A 1 326 ? 16.391 -31.312 -4.836 1 96.5 326 SER A N 1
ATOM 2601 C CA . SER A 1 326 ? 17.188 -30.391 -5.625 1 96.5 326 SER A CA 1
ATOM 2602 C C . SER A 1 326 ? 16.859 -28.938 -5.309 1 96.5 326 SER A C 1
ATOM 2604 O O . SER A 1 326 ? 15.758 -28.641 -4.828 1 96.5 326 SER A O 1
ATOM 2606 N N . ALA A 1 327 ? 17.797 -28.062 -5.543 1 91.75 327 ALA A N 1
ATOM 2607 C CA . ALA A 1 327 ? 17.547 -26.625 -5.5 1 91.75 327 ALA A CA 1
ATOM 2608 C C . ALA A 1 327 ? 16.859 -26.141 -6.773 1 91.75 327 ALA A C 1
ATOM 2610 O O . ALA A 1 327 ? 16.297 -25.047 -6.812 1 91.75 327 ALA A O 1
ATOM 2611 N N . VAL A 1 328 ? 16.797 -26.984 -7.734 1 93.69 328 VAL A N 1
ATOM 2612 C CA . VAL A 1 328 ? 16.25 -26.641 -9.039 1 93.69 328 VAL A CA 1
ATOM 2613 C C . VAL A 1 328 ? 14.852 -27.234 -9.18 1 93.69 328 VAL A C 1
ATOM 2615 O O . VAL A 1 328 ? 14.602 -28.359 -8.75 1 93.69 328 VAL A O 1
ATOM 2618 N N . HIS A 1 329 ? 13.938 -26.516 -9.617 1 96.5 329 HIS A N 1
ATOM 2619 C CA . HIS A 1 329 ? 12.625 -26.906 -10.102 1 96.5 329 HIS A CA 1
ATOM 2620 C C . HIS A 1 329 ? 12.211 -26.078 -11.312 1 96.5 329 HIS A C 1
ATOM 2622 O O . HIS A 1 329 ? 11.758 -24.938 -11.172 1 96.5 329 HIS A O 1
ATOM 2628 N N . TRP A 1 330 ? 12.359 -26.641 -12.453 1 96.62 330 TRP A N 1
ATOM 2629 C CA . TRP A 1 330 ? 12.25 -25.859 -13.68 1 96.62 330 TRP A CA 1
ATOM 2630 C C . TRP A 1 330 ? 11.133 -26.391 -14.57 1 96.62 330 TRP A C 1
ATOM 2632 O O . TRP A 1 330 ? 11.352 -27.328 -15.352 1 96.62 330 TRP A O 1
ATOM 2642 N N . ASP A 1 331 ? 10.016 -25.719 -14.562 1 97.25 331 ASP A N 1
ATOM 2643 C CA . ASP A 1 331 ? 8.867 -26.125 -15.367 1 97.25 331 ASP A CA 1
ATOM 2644 C C . ASP A 1 331 ? 9.078 -25.781 -16.844 1 97.25 331 ASP A C 1
ATOM 2646 O O . ASP A 1 331 ? 9.031 -24.625 -17.219 1 97.25 331 ASP A O 1
ATOM 2650 N N . MET A 1 332 ? 9.367 -26.797 -17.594 1 97.94 332 MET A N 1
ATOM 2651 C CA . MET A 1 332 ? 9.477 -26.641 -19.047 1 97.94 332 MET A CA 1
ATOM 2652 C C . MET A 1 332 ? 8.297 -27.281 -19.766 1 97.94 332 MET A C 1
ATOM 2654 O O . MET A 1 332 ? 7.863 -28.375 -19.391 1 97.94 332 MET A O 1
ATOM 2658 N N . VAL A 1 333 ? 7.832 -26.562 -20.781 1 98.44 333 VAL A N 1
ATOM 2659 C CA . VAL A 1 333 ? 6.539 -26.938 -21.344 1 98.44 333 VAL A CA 1
ATOM 2660 C C . VAL A 1 333 ? 6.738 -27.484 -22.766 1 98.44 333 VAL A C 1
ATOM 2662 O O . VAL A 1 333 ? 7.57 -26.969 -23.516 1 98.44 333 VAL A O 1
ATOM 2665 N N . LYS A 1 334 ? 6.051 -28.547 -23.094 1 98.31 334 LYS A N 1
ATOM 2666 C CA . LYS A 1 334 ? 5.949 -29.062 -24.453 1 98.31 334 LYS A CA 1
ATOM 2667 C C . LYS A 1 334 ? 4.504 -29.047 -24.938 1 98.31 334 LYS A C 1
ATOM 2669 O O . LYS A 1 334 ? 3.633 -29.656 -24.312 1 98.31 334 LYS A O 1
ATOM 2674 N N . LEU A 1 335 ? 4.281 -28.344 -26.016 1 98.06 335 LEU A N 1
ATOM 2675 C CA . LEU A 1 335 ? 2.988 -28.375 -26.672 1 98.06 335 LEU A CA 1
ATOM 2676 C C . LEU A 1 335 ? 2.848 -29.641 -27.516 1 98.06 335 LEU A C 1
ATOM 2678 O O . LEU A 1 335 ? 3.777 -30.031 -28.234 1 98.06 335 LEU A O 1
ATOM 2682 N N . LEU A 1 336 ? 1.713 -30.281 -27.438 1 97.88 336 LEU A N 1
ATOM 2683 C CA . LEU A 1 336 ? 1.502 -31.531 -28.156 1 97.88 336 LEU A CA 1
ATOM 2684 C C . LEU A 1 336 ? 0.496 -31.344 -29.281 1 97.88 336 LEU A C 1
ATOM 2686 O O . LEU A 1 336 ? 0.245 -32.281 -30.047 1 97.88 336 LEU A O 1
ATOM 2690 N N . LYS A 1 337 ? -0.05 -30.172 -29.359 1 95.31 337 LYS A N 1
ATOM 2691 C CA . LYS A 1 337 ? -1.003 -29.875 -30.422 1 95.31 337 LYS A CA 1
ATOM 2692 C C . LYS A 1 337 ? -0.39 -30.125 -31.797 1 95.31 337 LYS A C 1
ATOM 2694 O O . LYS A 1 337 ? 0.708 -29.656 -32.094 1 95.31 337 LYS A O 1
ATOM 2699 N N . GLY A 1 338 ? -1.059 -30.844 -32.594 1 94.31 338 GLY A N 1
ATOM 2700 C CA . GLY A 1 338 ? -0.649 -31.109 -33.969 1 94.31 338 GLY A CA 1
ATOM 2701 C C . GLY A 1 338 ? 0.408 -32.188 -34.062 1 94.31 338 GLY A C 1
ATOM 2702 O O . GLY A 1 338 ? 0.626 -32.75 -35.156 1 94.31 338 GLY A O 1
ATOM 2703 N N . ASP A 1 339 ? 0.997 -32.5 -33.031 1 95.25 339 ASP A N 1
ATOM 2704 C CA . ASP A 1 339 ? 2.064 -33.469 -33 1 95.25 339 ASP A CA 1
ATOM 2705 C C . ASP A 1 339 ? 2.303 -34.031 -31.594 1 95.25 339 ASP A C 1
ATOM 2707 O O . ASP A 1 339 ? 3.164 -33.5 -30.875 1 95.25 339 ASP A O 1
ATOM 2711 N N . GLY A 1 340 ? 1.705 -35.031 -31.25 1 97.12 340 GLY A N 1
ATOM 2712 C CA . GLY A 1 340 ? 2.012 -35.625 -29.953 1 97.12 340 GLY A CA 1
ATOM 2713 C C . GLY A 1 340 ? 0.965 -36.625 -29.484 1 97.12 340 GLY A C 1
ATOM 2714 O O . GLY A 1 340 ? -0.189 -36.562 -29.906 1 97.12 340 GLY A O 1
ATOM 2715 N N . GLU A 1 341 ? 1.404 -37.5 -28.656 1 98.5 341 GLU A N 1
ATOM 2716 C CA . GLU A 1 341 ? 0.549 -38.5 -28.016 1 98.5 341 GLU A CA 1
ATOM 2717 C C . GLU A 1 341 ? 0.96 -38.719 -26.562 1 98.5 341 GLU A C 1
ATOM 2719 O O . GLU A 1 341 ? 2.148 -38.688 -26.234 1 98.5 341 GLU A O 1
ATOM 2724 N N . ILE A 1 342 ? 0.017 -38.906 -25.781 1 98.81 342 ILE A N 1
ATOM 2725 C CA . ILE A 1 342 ? 0.233 -39.375 -24.406 1 98.81 342 ILE A CA 1
ATOM 2726 C C . ILE A 1 342 ? -0.43 -40.719 -24.203 1 98.81 342 ILE A C 1
ATOM 2728 O O . ILE A 1 342 ? -1.61 -40.906 -24.516 1 98.81 342 ILE A O 1
ATOM 2732 N N . TRP A 1 343 ? 0.331 -41.625 -23.656 1 98.75 343 TRP A N 1
ATOM 2733 C CA . TRP A 1 343 ? -0.179 -42.969 -23.359 1 98.75 343 TRP A CA 1
ATOM 2734 C C . TRP A 1 343 ? -0.031 -43.281 -21.875 1 98.75 343 TRP A C 1
ATOM 2736 O O . TRP A 1 343 ? 1.017 -43.031 -21.281 1 98.75 343 TRP A O 1
ATOM 2746 N N . PHE A 1 344 ? -1.041 -43.75 -21.266 1 98.5 344 PHE A N 1
ATOM 2747 C CA . PHE A 1 344 ? -0.987 -44.438 -19.969 1 98.5 344 PHE A CA 1
ATOM 2748 C C . PHE A 1 344 ? -1.132 -45.938 -20.141 1 98.5 344 PHE A C 1
ATOM 2750 O O . PHE A 1 344 ? -2.188 -46.438 -20.547 1 98.5 344 PHE A O 1
ATOM 2757 N N . ASP A 1 345 ? -0.004 -46.562 -19.797 1 97.94 345 ASP A N 1
ATOM 2758 C CA . ASP A 1 345 ? 0.045 -48 -20.078 1 97.94 345 ASP A CA 1
ATOM 2759 C C . ASP A 1 345 ? -0.265 -48.281 -21.547 1 97.94 345 ASP A C 1
ATOM 2761 O O . ASP A 1 345 ? 0.427 -47.781 -22.438 1 97.94 345 ASP A O 1
ATOM 2765 N N . ASN A 1 346 ? -1.399 -48.969 -21.844 1 96.06 346 ASN A N 1
ATOM 2766 C CA . ASN A 1 346 ? -1.71 -49.312 -23.219 1 96.06 346 ASN A CA 1
ATOM 2767 C C . ASN A 1 346 ? -2.887 -48.469 -23.75 1 96.06 346 ASN A C 1
ATOM 2769 O O . ASN A 1 346 ? -3.441 -48.781 -24.812 1 96.06 346 ASN A O 1
ATOM 2773 N N . HIS A 1 347 ? -3.17 -47.438 -23.047 1 97.69 347 HIS A N 1
ATOM 2774 C CA . HIS A 1 347 ? -4.305 -46.625 -23.453 1 97.69 347 HIS A CA 1
ATOM 2775 C C . HIS A 1 347 ? -3.85 -45.25 -23.969 1 97.69 347 HIS A C 1
ATOM 2777 O O . HIS A 1 347 ? -3.096 -44.562 -23.297 1 97.69 347 HIS A O 1
ATOM 2783 N N . LEU A 1 348 ? -4.332 -44.938 -25.156 1 98.31 348 LEU A N 1
ATOM 2784 C CA . LEU A 1 348 ? -4.105 -43.625 -25.688 1 98.31 348 LEU A CA 1
ATOM 2785 C C . LEU A 1 348 ? -4.969 -42.594 -24.969 1 98.31 348 LEU A C 1
ATOM 2787 O O . LEU A 1 348 ? -6.199 -42.656 -25.016 1 98.31 348 LEU A O 1
ATOM 2791 N N . ILE A 1 349 ? -4.355 -41.656 -24.328 1 98.44 349 ILE A N 1
ATOM 2792 C CA . ILE A 1 349 ? -5.035 -40.656 -23.484 1 98.44 349 ILE A CA 1
ATOM 2793 C C . ILE A 1 349 ? -5.281 -39.406 -24.281 1 98.44 349 ILE A C 1
ATOM 2795 O O . ILE A 1 349 ? -6.383 -38.844 -24.25 1 98.44 349 ILE A O 1
ATOM 2799 N N . GLN A 1 350 ? -4.281 -38.906 -24.922 1 98.25 350 GLN A N 1
ATOM 2800 C CA . GLN A 1 350 ? -4.332 -37.656 -25.672 1 98.25 350 GLN A CA 1
ATOM 2801 C C . GLN A 1 350 ? -3.611 -37.781 -27.016 1 98.25 350 GLN A C 1
ATOM 2803 O O . GLN A 1 350 ? -2.572 -38.438 -27.109 1 98.25 350 GLN A O 1
ATOM 2808 N N . LYS A 1 351 ? -4.129 -37.156 -28.047 1 98.25 351 LYS A N 1
ATOM 2809 C CA . LYS A 1 351 ? -3.547 -37.094 -29.391 1 98.25 351 LYS A CA 1
ATOM 2810 C C . LYS A 1 351 ? -3.678 -35.719 -29.984 1 98.25 351 LYS A C 1
ATOM 2812 O O . LYS A 1 351 ? -4.777 -35.156 -30.047 1 98.25 351 LYS A O 1
ATOM 2817 N N . ASP A 1 352 ? -2.541 -35.188 -30.422 1 97.19 352 ASP A N 1
ATOM 2818 C CA . ASP A 1 352 ? -2.486 -33.875 -31.078 1 97.19 352 ASP A CA 1
ATOM 2819 C C . ASP A 1 352 ? -3.105 -32.781 -30.188 1 97.19 352 ASP A C 1
ATOM 2821 O O . ASP A 1 352 ? -3.852 -31.938 -30.672 1 97.19 352 ASP A O 1
ATOM 2825 N N . GLY A 1 353 ? -2.945 -33 -28.938 1 96.69 353 GLY A N 1
ATOM 2826 C CA . GLY A 1 353 ? -3.365 -32 -27.969 1 96.69 353 GLY A CA 1
ATOM 2827 C C . GLY A 1 353 ? -4.793 -32.188 -27.484 1 96.69 353 GLY A C 1
ATOM 2828 O O . GLY A 1 353 ? -5.254 -31.469 -26.609 1 96.69 353 GLY A O 1
ATOM 2829 N N . LEU A 1 354 ? -5.449 -33.219 -28 1 97.56 354 LEU A N 1
ATOM 2830 C CA . LEU A 1 354 ? -6.84 -33.438 -27.625 1 97.56 354 LEU A CA 1
ATOM 2831 C C . LEU A 1 354 ? -6.992 -34.781 -26.891 1 97.56 354 LEU A C 1
ATOM 2833 O O . LEU A 1 354 ? -6.363 -35.75 -27.266 1 97.56 354 LEU A O 1
ATOM 2837 N N . PHE A 1 355 ? -7.777 -34.719 -25.891 1 98.19 355 PHE A N 1
ATOM 2838 C CA . PHE A 1 355 ? -8.07 -35.969 -25.188 1 98.19 355 PHE A CA 1
ATOM 2839 C C . PHE A 1 355 ? -8.93 -36.906 -26.047 1 98.19 355 PHE A C 1
ATOM 2841 O O . PHE A 1 355 ? -9.945 -36.469 -26.609 1 98.19 355 PHE A O 1
ATOM 2848 N N . VAL A 1 356 ? -8.586 -38.188 -26.109 1 97.81 356 VAL A N 1
ATOM 2849 C CA . VAL A 1 356 ? -9.297 -39.125 -26.969 1 97.81 356 VAL A CA 1
ATOM 2850 C C . VAL A 1 356 ? -9.859 -40.281 -26.141 1 97.81 356 VAL A C 1
ATOM 2852 O O . VAL A 1 356 ? -10.719 -41.031 -26.609 1 97.81 356 VAL A O 1
ATOM 2855 N N . HIS A 1 357 ? -9.32 -40.469 -24.953 1 97 357 HIS A N 1
ATOM 2856 C CA . HIS A 1 357 ? -9.875 -41.5 -24.062 1 97 357 HIS A CA 1
ATOM 2857 C C . HIS A 1 357 ? -11.328 -41.188 -23.734 1 97 357 HIS A C 1
ATOM 2859 O O . HIS A 1 357 ? -11.68 -40.062 -23.438 1 97 357 HIS A O 1
ATOM 2865 N N . LYS A 1 358 ? -12.109 -42.125 -23.641 1 96 358 LYS A N 1
ATOM 2866 C CA . LYS A 1 358 ? -13.555 -41.969 -23.5 1 96 358 LYS A CA 1
ATOM 2867 C C . LYS A 1 358 ? -13.914 -41.188 -22.234 1 96 358 LYS A C 1
ATOM 2869 O O . LYS A 1 358 ? -14.836 -40.375 -22.25 1 96 358 LYS A O 1
ATOM 2874 N N . ASP A 1 359 ? -13.195 -41.375 -21.219 1 95.69 359 ASP A N 1
ATOM 2875 C CA . ASP A 1 359 ? -13.523 -40.75 -19.938 1 95.69 359 ASP A CA 1
ATOM 2876 C C . ASP A 1 359 ? -13.023 -39.312 -19.875 1 95.69 359 ASP A C 1
ATOM 2878 O O . ASP A 1 359 ? -13.398 -38.562 -18.984 1 95.69 359 ASP A O 1
ATOM 2882 N N . LEU A 1 360 ? -12.195 -38.906 -20.875 1 97.62 360 LEU A N 1
ATOM 2883 C CA . LEU A 1 360 ? -11.5 -37.625 -20.734 1 97.62 360 LEU A CA 1
ATOM 2884 C C . LEU A 1 360 ? -11.922 -36.656 -21.828 1 97.62 360 LEU A C 1
ATOM 2886 O O . LEU A 1 360 ? -11.492 -35.5 -21.828 1 97.62 360 LEU A O 1
ATOM 2890 N N . VAL A 1 361 ? -12.805 -37 -22.688 1 96.38 361 VAL A N 1
ATOM 2891 C CA . VAL A 1 361 ? -13.219 -36.188 -23.812 1 96.38 361 VAL A CA 1
ATOM 2892 C C . VAL A 1 361 ? -13.852 -34.875 -23.297 1 96.38 361 VAL A C 1
ATOM 2894 O O . VAL A 1 361 ? -13.727 -33.844 -23.938 1 96.38 361 VAL A O 1
ATOM 2897 N N . SER A 1 362 ? -14.438 -34.938 -22.109 1 94 362 SER A N 1
ATOM 2898 C CA . SER A 1 362 ? -15.102 -33.75 -21.547 1 94 362 SER A CA 1
ATOM 2899 C C . SER A 1 362 ? -14.102 -32.688 -21.156 1 94 362 SER A C 1
ATOM 2901 O O . SER A 1 362 ? -14.477 -31.531 -20.938 1 94 362 SER A O 1
ATOM 2903 N N . LEU A 1 363 ? -12.836 -33 -21.094 1 96.12 363 LEU A N 1
ATOM 2904 C CA . LEU A 1 363 ? -11.797 -32 -20.766 1 96.12 363 LEU A CA 1
ATOM 2905 C C . LEU A 1 363 ? -11.508 -31.125 -21.969 1 96.12 363 LEU A C 1
ATOM 2907 O O . LEU A 1 363 ? -10.914 -30.047 -21.812 1 96.12 363 LEU A O 1
ATOM 2911 N N . ASN A 1 364 ? -11.828 -31.641 -23.125 1 96.31 364 ASN A N 1
ATOM 2912 C CA . ASN A 1 364 ? -11.57 -30.844 -24.312 1 96.31 364 ASN A CA 1
ATOM 2913 C C . ASN A 1 364 ? -12.391 -29.547 -24.328 1 96.31 364 ASN A C 1
ATOM 2915 O O . ASN A 1 364 ? -13.555 -29.547 -23.906 1 96.31 364 ASN A O 1
ATOM 2919 N N . PRO A 1 365 ? -11.664 -28.469 -24.656 1 91.25 365 PRO A N 1
ATOM 2920 C CA . PRO A 1 365 ? -12.438 -27.219 -24.734 1 91.25 365 PRO A CA 1
ATOM 2921 C C . PRO A 1 365 ? -13.562 -27.297 -25.766 1 91.25 365 PRO A C 1
ATOM 2923 O O . PRO A 1 365 ? -13.508 -28.109 -26.688 1 91.25 365 PRO A O 1
ATOM 2926 N N . ALA A 1 366 ? -14.734 -26.547 -25.422 1 73.19 366 ALA A N 1
ATOM 2927 C CA . ALA A 1 366 ? -15.859 -26.453 -26.344 1 73.19 366 ALA A CA 1
ATOM 2928 C C . ALA A 1 366 ? -15.414 -25.891 -27.703 1 73.19 366 ALA A C 1
ATOM 2930 O O . ALA A 1 366 ? -14.555 -25.016 -27.75 1 73.19 366 ALA A O 1
ATOM 2931 N N . ARG A 1 367 ? -15.594 -26.781 -28.719 1 64.5 367 ARG A N 1
ATOM 2932 C CA . ARG A 1 367 ? -15.227 -26.391 -30.078 1 64.5 367 ARG A CA 1
ATOM 2933 C C . ARG A 1 367 ? -15.781 -25 -30.422 1 64.5 367 ARG A C 1
ATOM 2935 O O . ARG A 1 367 ? -16.938 -24.703 -30.109 1 64.5 367 ARG A O 1
ATOM 2942 N N . GLU A 1 368 ? -14.93 -23.906 -30.375 1 46.78 368 GLU A N 1
ATOM 2943 C CA . GLU A 1 368 ? -15.484 -22.703 -31 1 46.78 368 GLU A CA 1
ATOM 2944 C C . GLU A 1 368 ? -16 -23 -32.406 1 46.78 368 GLU A C 1
ATOM 2946 O O . GLU A 1 368 ? -15.469 -23.875 -33.094 1 46.78 368 GLU A O 1
ATOM 2951 N N . MET B 1 1 ? 9.672 10.734 -14.102 1 63.09 1 MET B N 1
ATOM 2952 C CA . MET B 1 1 ? 10.781 11.68 -14.016 1 63.09 1 MET B CA 1
ATOM 2953 C C . MET B 1 1 ? 11.078 12.047 -12.57 1 63.09 1 MET B C 1
ATOM 2955 O O . MET B 1 1 ? 10.172 12.086 -11.734 1 63.09 1 MET B O 1
ATOM 2959 N N . PHE B 1 2 ? 12.391 12 -12.289 1 79.31 2 PHE B N 1
ATOM 2960 C CA . PHE B 1 2 ? 12.883 12.305 -10.953 1 79.31 2 PHE B CA 1
ATOM 2961 C C . PHE B 1 2 ? 12.75 13.789 -10.648 1 79.31 2 PHE B C 1
ATOM 2963 O O . PHE B 1 2 ? 13.211 14.633 -11.422 1 79.31 2 PHE B O 1
ATOM 2970 N N . ASP B 1 3 ? 11.844 14.242 -9.703 1 91.06 3 ASP B N 1
ATOM 2971 C CA . ASP B 1 3 ? 11.734 15.609 -9.195 1 91.06 3 ASP B CA 1
ATOM 2972 C C . ASP B 1 3 ? 12.594 15.805 -7.949 1 91.06 3 ASP B C 1
ATOM 2974 O O . ASP B 1 3 ? 12.289 15.258 -6.887 1 91.06 3 ASP B O 1
ATOM 2978 N N . PRO B 1 4 ? 13.727 16.578 -8.062 1 95.62 4 PRO B N 1
ATOM 2979 C CA . PRO B 1 4 ? 14.641 16.734 -6.93 1 95.62 4 PRO B CA 1
ATOM 2980 C C . PRO B 1 4 ? 13.953 17.328 -5.699 1 95.62 4 PRO B C 1
ATOM 2982 O O . PRO B 1 4 ? 14.422 17.125 -4.574 1 95.62 4 PRO B O 1
ATOM 2985 N N . ARG B 1 5 ? 12.93 18.078 -5.867 1 97.19 5 ARG B N 1
ATOM 2986 C CA . ARG B 1 5 ? 12.211 18.688 -4.75 1 97.19 5 ARG B CA 1
ATOM 2987 C C . ARG B 1 5 ? 11.602 17.625 -3.844 1 97.19 5 ARG B C 1
ATOM 2989 O O . ARG B 1 5 ? 11.43 17.844 -2.645 1 97.19 5 ARG B O 1
ATOM 2996 N N . VAL B 1 6 ? 11.266 16.422 -4.387 1 98.19 6 VAL B N 1
ATOM 2997 C CA . VAL B 1 6 ? 10.75 15.297 -3.604 1 98.19 6 VAL B CA 1
ATOM 2998 C C . VAL B 1 6 ? 11.82 14.812 -2.627 1 98.19 6 VAL B C 1
ATOM 3000 O O . VAL B 1 6 ? 11.523 14.555 -1.457 1 98.19 6 VAL B O 1
ATOM 3003 N N . ARG B 1 7 ? 13.031 14.711 -3.092 1 97.38 7 ARG B N 1
ATOM 3004 C CA . ARG B 1 7 ? 14.148 14.344 -2.227 1 97.38 7 ARG B CA 1
ATOM 3005 C C . ARG B 1 7 ? 14.375 15.398 -1.15 1 97.38 7 ARG B C 1
ATOM 3007 O O . ARG B 1 7 ? 14.664 15.07 0.002 1 97.38 7 ARG B O 1
ATOM 3014 N N . GLN B 1 8 ? 14.242 16.641 -1.542 1 98.12 8 GLN B N 1
ATOM 3015 C CA . GLN B 1 8 ? 14.406 17.734 -0.581 1 98.12 8 GLN B CA 1
ATOM 3016 C C . GLN B 1 8 ? 13.359 17.641 0.526 1 98.12 8 GLN B C 1
ATOM 3018 O O . GLN B 1 8 ? 13.68 17.828 1.704 1 98.12 8 GLN B O 1
ATOM 3023 N N . LEU B 1 9 ? 12.148 17.422 0.132 1 98.56 9 LEU B N 1
ATOM 3024 C CA . LEU B 1 9 ? 11.086 17.266 1.118 1 98.56 9 LEU B CA 1
ATOM 3025 C C . LEU B 1 9 ? 11.367 16.094 2.041 1 98.56 9 LEU B C 1
ATOM 3027 O O . LEU B 1 9 ? 11.195 16.203 3.26 1 98.56 9 LEU B O 1
ATOM 3031 N N . ALA B 1 10 ? 11.812 14.992 1.457 1 98.69 10 ALA B N 1
ATOM 3032 C CA . ALA B 1 10 ? 12.156 13.82 2.256 1 98.69 10 ALA B CA 1
ATOM 3033 C C . ALA B 1 10 ? 13.242 14.148 3.271 1 98.69 10 ALA B C 1
ATOM 3035 O O . ALA B 1 10 ? 13.188 13.703 4.422 1 98.69 10 ALA B O 1
ATOM 3036 N N . GLU B 1 11 ? 14.203 14.906 2.859 1 98.56 11 GLU B N 1
ATOM 3037 C CA . GLU B 1 11 ? 15.297 15.289 3.748 1 98.56 11 GLU B CA 1
ATOM 3038 C C . GLU B 1 11 ? 14.789 16.125 4.922 1 98.56 11 GLU B C 1
ATOM 3040 O O . GLU B 1 11 ? 15.211 15.914 6.062 1 98.56 11 GLU B O 1
ATOM 3045 N N . VAL B 1 12 ? 13.891 17.031 4.641 1 98.69 12 VAL B N 1
ATOM 3046 C CA . VAL B 1 12 ? 13.297 17.828 5.699 1 98.69 12 VAL B CA 1
ATOM 3047 C C . VAL B 1 12 ? 12.586 16.938 6.703 1 98.69 12 VAL B C 1
ATOM 3049 O O . VAL B 1 12 ? 12.828 17.016 7.91 1 98.69 12 VAL B O 1
ATOM 3052 N N . LEU B 1 13 ? 11.773 16.031 6.227 1 98.88 13 LEU B N 1
ATOM 3053 C CA . LEU B 1 13 ? 10.938 15.172 7.07 1 98.88 13 LEU B CA 1
ATOM 3054 C C . LEU B 1 13 ? 11.797 14.234 7.91 1 98.88 13 LEU B C 1
ATOM 3056 O O . LEU B 1 13 ? 11.562 14.07 9.109 1 98.88 13 LEU B O 1
ATOM 3060 N N . VAL B 1 14 ? 12.828 13.703 7.324 1 98.81 14 VAL B N 1
ATOM 3061 C CA . VAL B 1 14 ? 13.617 12.656 7.953 1 98.81 14 VAL B CA 1
ATOM 3062 C C . VAL B 1 14 ? 14.672 13.273 8.875 1 98.81 14 VAL B C 1
ATOM 3064 O O . VAL B 1 14 ? 14.852 12.828 10.008 1 98.81 14 VAL B O 1
ATOM 3067 N N . THR B 1 15 ? 15.359 14.312 8.453 1 98.31 15 THR B N 1
ATOM 3068 C CA . THR B 1 15 ? 16.516 14.828 9.164 1 98.31 15 THR B CA 1
ATOM 3069 C C . THR B 1 15 ? 16.109 15.914 10.156 1 98.31 15 THR B C 1
ATOM 3071 O O . THR B 1 15 ? 16.672 15.992 11.258 1 98.31 15 THR B O 1
ATOM 3074 N N . TYR B 1 16 ? 15.172 16.703 9.773 1 98.5 16 TYR B N 1
ATOM 3075 C CA . TYR B 1 16 ? 14.805 17.797 10.656 1 98.5 16 TYR B CA 1
ATOM 3076 C C . TYR B 1 16 ? 13.578 17.453 11.484 1 98.5 16 TYR B C 1
ATOM 3078 O O . TYR B 1 16 ? 13.625 17.484 12.719 1 98.5 16 TYR B O 1
ATOM 3086 N N . SER B 1 17 ? 12.477 17.094 10.812 1 98.75 17 SER B N 1
ATOM 3087 C CA . SER B 1 17 ? 11.203 16.922 11.508 1 98.75 17 SER B CA 1
ATOM 3088 C C . SER B 1 17 ? 11.258 15.75 12.477 1 98.75 17 SER B C 1
ATOM 3090 O O . SER B 1 17 ? 10.914 15.891 13.648 1 98.75 17 SER B O 1
ATOM 3092 N N . THR B 1 18 ? 11.703 14.594 11.961 1 98.75 18 THR B N 1
ATOM 3093 C CA . THR B 1 18 ? 11.594 13.383 12.781 1 98.75 18 THR B CA 1
ATOM 3094 C C . THR B 1 18 ? 12.961 12.961 13.305 1 98.75 18 THR B C 1
ATOM 3096 O O . THR B 1 18 ? 13.055 12.117 14.203 1 98.75 18 THR B O 1
ATOM 3099 N N . ARG B 1 19 ? 14.07 13.516 12.812 1 98.5 19 ARG B N 1
ATOM 3100 C CA . ARG B 1 19 ? 15.422 13.25 13.281 1 98.5 19 ARG B CA 1
ATOM 3101 C C . ARG B 1 19 ? 15.688 11.758 13.398 1 98.5 19 ARG B C 1
ATOM 3103 O O . ARG B 1 19 ? 16.125 11.273 14.445 1 98.5 19 ARG B O 1
ATOM 3110 N N . VAL B 1 20 ? 15.391 11.078 12.328 1 98.81 20 VAL B N 1
ATOM 3111 C CA . VAL B 1 20 ? 15.641 9.641 12.273 1 98.81 20 VAL B CA 1
ATOM 3112 C C . VAL B 1 20 ? 17.109 9.367 12.625 1 98.81 20 VAL B C 1
ATOM 3114 O O . VAL B 1 20 ? 18 10.086 12.18 1 98.81 20 VAL B O 1
ATOM 3117 N N . LYS B 1 21 ? 17.344 8.352 13.383 1 98.38 21 LYS B N 1
ATOM 3118 C CA . LYS B 1 21 ? 18.703 8 13.797 1 98.38 21 LYS B CA 1
ATOM 3119 C C . LYS B 1 21 ? 18.891 6.488 13.844 1 98.38 21 LYS B C 1
ATOM 3121 O O . LYS B 1 21 ? 17.938 5.73 13.641 1 98.38 21 LYS B O 1
ATOM 3126 N N . LYS B 1 22 ? 20.141 6.098 14.109 1 98.19 22 LYS B N 1
ATOM 3127 C CA . LYS B 1 22 ? 20.5 4.688 14.164 1 98.19 22 LYS B CA 1
ATOM 3128 C C . LYS B 1 22 ? 19.641 3.941 15.188 1 98.19 22 LYS B C 1
ATOM 3130 O O . LYS B 1 22 ? 19.453 4.414 16.312 1 98.19 22 LYS B O 1
ATOM 3135 N N . GLY B 1 23 ? 19.094 2.832 14.734 1 98.19 23 GLY B N 1
ATOM 3136 C CA . GLY B 1 23 ? 18.344 1.984 15.648 1 98.19 23 GLY B CA 1
ATOM 3137 C C . GLY B 1 23 ? 16.844 2.234 15.594 1 98.19 23 GLY B C 1
ATOM 3138 O O . GLY B 1 23 ? 16.062 1.427 16.094 1 98.19 23 GLY B O 1
ATOM 3139 N N . ASP B 1 24 ? 16.375 3.229 14.984 1 98.81 24 ASP B N 1
ATOM 3140 C CA . ASP B 1 24 ? 14.961 3.578 14.938 1 98.81 24 ASP B CA 1
ATOM 3141 C C . ASP B 1 24 ? 14.164 2.551 14.133 1 98.81 24 ASP B C 1
ATOM 3143 O O . ASP B 1 24 ? 14.672 1.996 13.156 1 98.81 24 ASP B O 1
ATOM 3147 N N . VAL B 1 25 ? 12.961 2.27 14.594 1 98.88 25 VAL B N 1
ATOM 3148 C CA . VAL B 1 25 ? 11.922 1.646 13.781 1 98.88 25 VAL B CA 1
ATOM 3149 C C . VAL B 1 25 ? 10.992 2.717 13.219 1 98.88 25 VAL B C 1
ATOM 3151 O O . VAL B 1 25 ? 10.367 3.469 13.977 1 98.88 25 VAL B O 1
ATOM 3154 N N . VAL B 1 26 ? 10.891 2.785 11.875 1 98.94 26 VAL B N 1
ATOM 3155 C CA . VAL B 1 26 ? 10.164 3.865 11.211 1 98.94 26 VAL B CA 1
ATOM 3156 C C . VAL B 1 26 ? 8.945 3.299 10.492 1 98.94 26 VAL B C 1
ATOM 3158 O O . VAL B 1 26 ? 9.031 2.268 9.82 1 98.94 26 VAL B O 1
ATOM 3161 N N . LEU B 1 27 ? 7.789 3.924 10.648 1 98.94 27 LEU B N 1
ATOM 3162 C CA . LEU B 1 27 ? 6.59 3.613 9.883 1 98.94 27 LEU B CA 1
ATOM 3163 C C . LEU B 1 27 ? 6.188 4.793 9 1 98.94 27 LEU B C 1
ATOM 3165 O O . LEU B 1 27 ? 5.898 5.883 9.508 1 98.94 27 LEU B O 1
ATOM 3169 N N . ILE B 1 28 ? 6.23 4.609 7.695 1 98.88 28 ILE B N 1
ATOM 3170 C CA . ILE B 1 28 ? 5.746 5.566 6.707 1 98.88 28 ILE B CA 1
ATOM 3171 C C . ILE B 1 28 ? 4.32 5.203 6.289 1 98.88 28 ILE B C 1
ATOM 3173 O O . ILE B 1 28 ? 4.082 4.117 5.758 1 98.88 28 ILE B O 1
ATOM 3177 N N . ASN B 1 29 ? 3.426 6.059 6.566 1 98.56 29 ASN B N 1
ATOM 3178 C CA . ASN B 1 29 ? 2.018 5.84 6.254 1 98.56 29 ASN B CA 1
ATOM 3179 C C . ASN B 1 29 ? 1.53 6.797 5.168 1 98.56 29 ASN B C 1
ATOM 3181 O O . ASN B 1 29 ? 1.484 8.008 5.375 1 98.56 29 ASN B O 1
ATOM 3185 N N . ALA B 1 30 ? 1.108 6.273 4.02 1 98.19 30 ALA B N 1
ATOM 3186 C CA . ALA B 1 30 ? 0.721 7.102 2.881 1 98.19 30 ALA B CA 1
ATOM 3187 C C . ALA B 1 30 ? -0.75 6.902 2.533 1 98.19 30 ALA B C 1
ATOM 3189 O O . ALA B 1 30 ? -1.214 5.766 2.396 1 98.19 30 ALA B O 1
ATOM 3190 N N . SER B 1 31 ? -1.477 7.965 2.41 1 96.81 31 SER B N 1
ATOM 3191 C CA . SER B 1 31 ? -2.854 7.93 1.928 1 96.81 31 SER B CA 1
ATOM 3192 C C . SER B 1 31 ? -2.924 8.219 0.432 1 96.81 31 SER B C 1
ATOM 3194 O O . SER B 1 31 ? -2.723 9.352 0.003 1 96.81 31 SER B O 1
ATOM 3196 N N . GLY B 1 32 ? -3.311 7.203 -0.299 1 95 32 GLY B N 1
ATOM 3197 C CA . GLY B 1 32 ? -3.275 7.297 -1.75 1 95 32 GLY B CA 1
ATOM 3198 C C . GLY B 1 32 ? -1.977 6.793 -2.35 1 95 32 GLY B C 1
ATOM 3199 O O . GLY B 1 32 ? -0.924 6.863 -1.711 1 95 32 GLY B O 1
ATOM 3200 N N . THR B 1 33 ? -1.999 6.418 -3.588 1 95.19 33 THR B N 1
ATOM 3201 C CA . THR B 1 33 ? -0.814 5.84 -4.215 1 95.19 33 THR B CA 1
ATOM 3202 C C . THR B 1 33 ? 0.011 6.918 -4.91 1 95.19 33 THR B C 1
ATOM 3204 O O . THR B 1 33 ? 1.165 6.684 -5.273 1 95.19 33 THR B O 1
ATOM 3207 N N . ASP B 1 34 ? -0.534 8.148 -5.059 1 94.44 34 ASP B N 1
ATOM 3208 C CA . ASP B 1 34 ? 0.179 9.242 -5.707 1 94.44 34 ASP B CA 1
ATOM 3209 C C . ASP B 1 34 ? 1.436 9.617 -4.926 1 94.44 34 ASP B C 1
ATOM 3211 O O . ASP B 1 34 ? 2.361 10.219 -5.477 1 94.44 34 ASP B O 1
ATOM 3215 N N . CYS B 1 35 ? 1.526 9.195 -3.697 1 95.81 35 CYS B N 1
ATOM 3216 C CA . CYS B 1 35 ? 2.611 9.562 -2.795 1 95.81 35 CYS B CA 1
ATOM 3217 C C . CYS B 1 35 ? 3.826 8.664 -3.008 1 95.81 35 CYS B C 1
ATOM 3219 O O . CYS B 1 35 ? 4.859 8.852 -2.359 1 95.81 35 CYS B O 1
ATOM 3221 N N . LEU B 1 36 ? 3.734 7.719 -3.914 1 96.62 36 LEU B N 1
ATOM 3222 C CA . LEU B 1 36 ? 4.734 6.668 -4.074 1 96.62 36 LEU B CA 1
ATOM 3223 C C . LEU B 1 36 ? 6.125 7.266 -4.254 1 96.62 36 LEU B C 1
ATOM 3225 O O . LEU B 1 36 ? 7.09 6.797 -3.641 1 96.62 36 LEU B O 1
ATOM 3229 N N . PRO B 1 37 ? 6.332 8.375 -5.043 1 97.25 37 PRO B N 1
ATOM 3230 C CA . PRO B 1 37 ? 7.68 8.93 -5.184 1 97.25 37 PRO B CA 1
ATOM 3231 C C . PRO B 1 37 ? 8.273 9.391 -3.855 1 97.25 37 PRO B C 1
ATOM 3233 O O . PRO B 1 37 ? 9.461 9.195 -3.602 1 97.25 37 PRO B O 1
ATOM 3236 N N . LEU B 1 38 ? 7.434 9.992 -3.021 1 98.38 38 LEU B N 1
ATOM 3237 C CA . LEU B 1 38 ? 7.926 10.469 -1.734 1 98.38 38 LEU B CA 1
ATOM 3238 C C . LEU B 1 38 ? 8.195 9.305 -0.789 1 98.38 38 LEU B C 1
ATOM 3240 O O . LEU B 1 38 ? 9.172 9.32 -0.035 1 98.38 38 LEU B O 1
ATOM 3244 N N . VAL B 1 39 ? 7.34 8.281 -0.822 1 98.56 39 VAL B N 1
ATOM 3245 C CA . VAL B 1 39 ? 7.539 7.098 0.009 1 98.56 39 VAL B CA 1
ATOM 3246 C C . VAL B 1 39 ? 8.891 6.461 -0.312 1 98.56 39 VAL B C 1
ATOM 3248 O O . VAL B 1 39 ? 9.633 6.086 0.594 1 98.56 39 VAL B O 1
ATOM 3251 N N . LYS B 1 40 ? 9.219 6.352 -1.594 1 97.94 40 LYS B N 1
ATOM 3252 C CA . LYS B 1 40 ? 10.484 5.762 -2.025 1 97.94 40 LYS B CA 1
ATOM 3253 C C . LYS B 1 40 ? 11.672 6.523 -1.446 1 97.94 40 LYS B C 1
ATOM 3255 O O . LYS B 1 40 ? 12.609 5.918 -0.92 1 97.94 40 LYS B O 1
ATOM 3260 N N . GLU B 1 41 ? 11.633 7.863 -1.545 1 98.12 41 GLU B N 1
ATOM 3261 C CA . GLU B 1 41 ? 12.719 8.695 -1.046 1 98.12 41 GLU B CA 1
ATOM 3262 C C . GLU B 1 41 ? 12.836 8.602 0.473 1 98.12 41 GLU B C 1
ATOM 3264 O O . GLU B 1 41 ? 13.945 8.531 1.014 1 98.12 41 GLU B O 1
ATOM 3269 N N . LEU B 1 42 ? 11.703 8.633 1.168 1 98.81 42 LEU B N 1
ATOM 3270 C CA . LEU B 1 42 ? 11.703 8.516 2.623 1 98.81 42 LEU B CA 1
ATOM 3271 C C . LEU B 1 42 ? 12.312 7.191 3.062 1 98.81 42 LEU B C 1
ATOM 3273 O O . LEU B 1 42 ? 13.156 7.156 3.961 1 98.81 42 LEU B O 1
ATOM 3277 N N . TYR B 1 43 ? 11.836 6.094 2.424 1 98.69 43 TYR B N 1
ATOM 3278 C CA . TYR B 1 43 ? 12.336 4.762 2.746 1 98.69 43 TYR B CA 1
ATOM 3279 C C . TYR B 1 43 ? 13.859 4.707 2.625 1 98.69 43 TYR B C 1
ATOM 3281 O O . TYR B 1 43 ? 14.547 4.273 3.553 1 98.69 43 TYR B O 1
ATOM 3289 N N . SER B 1 44 ? 14.352 5.191 1.513 1 97.69 44 SER B N 1
ATOM 3290 C CA . SER B 1 44 ? 15.781 5.176 1.223 1 97.69 44 SER B CA 1
ATOM 3291 C C . SER B 1 44 ? 16.562 6.008 2.234 1 97.69 44 SER B C 1
ATOM 3293 O O . SER B 1 44 ? 17.609 5.574 2.736 1 97.69 44 SER B O 1
ATOM 3295 N N . LEU B 1 45 ? 16.094 7.184 2.512 1 98.25 45 LEU B N 1
ATOM 3296 C CA . LEU B 1 45 ? 16.781 8.094 3.414 1 98.25 45 LEU B CA 1
ATOM 3297 C C . LEU B 1 45 ? 16.781 7.559 4.84 1 98.25 45 LEU B C 1
ATOM 3299 O O . LEU B 1 45 ? 17.766 7.695 5.566 1 98.25 45 LEU B O 1
ATOM 3303 N N . CYS B 1 46 ? 15.656 6.977 5.289 1 98.75 46 CYS B N 1
ATOM 3304 C CA . CYS B 1 46 ? 15.594 6.398 6.629 1 98.75 46 CYS B CA 1
ATOM 3305 C C . CYS B 1 46 ? 16.609 5.27 6.789 1 98.75 46 CYS B C 1
ATOM 3307 O O . CYS B 1 46 ? 17.297 5.184 7.809 1 98.75 46 CYS B O 1
ATOM 3309 N N . LEU B 1 47 ? 16.719 4.402 5.785 1 98.12 47 LEU B N 1
ATOM 3310 C CA . LEU B 1 47 ? 17.719 3.336 5.82 1 98.12 47 LEU B CA 1
ATOM 3311 C C . LEU B 1 47 ? 19.125 3.906 5.906 1 98.12 47 LEU B C 1
ATOM 3313 O O . LEU B 1 47 ? 19.938 3.438 6.699 1 98.12 47 LEU B O 1
ATOM 3317 N N . ALA B 1 48 ? 19.344 4.918 5.094 1 97.94 48 ALA B N 1
ATOM 3318 C CA . ALA B 1 48 ? 20.672 5.523 5.027 1 97.94 48 ALA B CA 1
ATOM 3319 C C . ALA B 1 48 ? 21.062 6.16 6.359 1 97.94 48 ALA B C 1
ATOM 3321 O O . ALA B 1 48 ? 22.234 6.191 6.723 1 97.94 48 ALA B O 1
ATOM 3322 N N . ARG B 1 49 ? 20.062 6.594 7.082 1 98.06 49 ARG B N 1
ATOM 3323 C CA . ARG B 1 49 ? 20.297 7.25 8.367 1 98.06 49 ARG B CA 1
ATOM 3324 C C . ARG B 1 49 ? 20.484 6.227 9.477 1 98.06 49 ARG B C 1
ATOM 3326 O O . ARG B 1 49 ? 20.75 6.59 10.625 1 98.06 49 ARG B O 1
ATOM 3333 N N . GLY B 1 50 ? 20.297 4.973 9.172 1 97.75 50 GLY B N 1
ATOM 3334 C CA . GLY B 1 50 ? 20.625 3.92 10.125 1 97.75 50 GLY B CA 1
ATOM 3335 C C . GLY B 1 50 ? 19.422 3.316 10.797 1 97.75 50 GLY B C 1
ATOM 3336 O O . GLY B 1 50 ? 19.547 2.533 11.742 1 97.75 50 GLY B O 1
ATOM 3337 N N . ALA B 1 51 ? 18.234 3.668 10.344 1 98.69 51 ALA B N 1
ATOM 3338 C CA . ALA B 1 51 ? 17.062 2.984 10.891 1 98.69 51 ALA B CA 1
ATOM 3339 C C . ALA B 1 51 ? 17.219 1.469 10.805 1 98.69 51 ALA B C 1
ATOM 3341 O O . ALA B 1 51 ? 17.656 0.939 9.781 1 98.69 51 ALA B O 1
ATOM 3342 N N . LYS B 1 52 ? 16.906 0.78 11.883 1 98.25 52 LYS B N 1
ATOM 3343 C CA . LYS B 1 52 ? 17.094 -0.67 11.883 1 98.25 52 LYS B CA 1
ATOM 3344 C C . LYS B 1 52 ? 16.016 -1.356 11.047 1 98.25 52 LYS B C 1
ATOM 3346 O O . LYS B 1 52 ? 16.234 -2.443 10.508 1 98.25 52 LYS B O 1
ATOM 3351 N N . TYR B 1 53 ? 14.828 -0.735 11.039 1 98.5 53 TYR B N 1
ATOM 3352 C CA . TYR B 1 53 ? 13.703 -1.262 10.281 1 98.5 53 TYR B CA 1
ATOM 3353 C C . TYR B 1 53 ? 12.812 -0.134 9.773 1 98.5 53 TYR B C 1
ATOM 3355 O O . TYR B 1 53 ? 12.531 0.82 10.5 1 98.5 53 TYR B O 1
ATOM 3363 N N . VAL B 1 54 ? 12.453 -0.18 8.5 1 98.75 54 VAL B N 1
ATOM 3364 C CA . VAL B 1 54 ? 11.547 0.789 7.891 1 98.75 54 VAL B CA 1
ATOM 3365 C C . VAL B 1 54 ? 10.367 0.062 7.246 1 98.75 54 VAL B C 1
ATOM 3367 O O . VAL B 1 54 ? 10.555 -0.815 6.402 1 98.75 54 VAL B O 1
ATOM 3370 N N . GLU B 1 55 ? 9.188 0.378 7.688 1 98.44 55 GLU B N 1
ATOM 3371 C CA . GLU B 1 55 ? 7.934 -0.126 7.137 1 98.44 55 GLU B CA 1
ATOM 3372 C C . GLU B 1 55 ? 7.152 0.983 6.434 1 98.44 55 GLU B C 1
ATOM 3374 O O . GLU B 1 55 ? 7.32 2.162 6.75 1 98.44 55 GLU B O 1
ATOM 3379 N N . TYR B 1 56 ? 6.406 0.596 5.398 1 98.56 56 TYR B N 1
ATOM 3380 C CA . TYR B 1 56 ? 5.516 1.557 4.758 1 98.56 56 TYR B CA 1
ATOM 3381 C C . TYR B 1 56 ? 4.156 0.931 4.465 1 98.56 56 TYR B C 1
ATOM 3383 O O . TYR B 1 56 ? 4.039 -0.293 4.367 1 98.56 56 TYR B O 1
ATOM 3391 N N . SER B 1 57 ? 3.17 1.757 4.414 1 97.94 57 SER B N 1
ATOM 3392 C CA . SER B 1 57 ? 1.821 1.314 4.078 1 97.94 57 SER B CA 1
ATOM 3393 C C . SER B 1 57 ? 1.095 2.35 3.225 1 97.94 57 SER B C 1
ATOM 3395 O O . SER B 1 57 ? 1.335 3.551 3.359 1 97.94 57 SER B O 1
ATOM 3397 N N . PHE B 1 58 ? 0.285 1.845 2.312 1 97.56 58 PHE B N 1
ATOM 3398 C CA . PHE B 1 58 ? -0.618 2.666 1.514 1 97.56 58 PHE B CA 1
ATOM 3399 C C . PHE B 1 58 ? -2.066 2.438 1.93 1 97.56 58 PHE B C 1
ATOM 3401 O O . PHE B 1 58 ? -2.539 1.3 1.955 1 97.56 58 PHE B O 1
ATOM 3408 N N . HIS B 1 59 ? -2.717 3.469 2.289 1 96.81 59 HIS B N 1
ATOM 3409 C CA . HIS B 1 59 ? -4.141 3.441 2.605 1 96.81 59 HIS B CA 1
ATOM 3410 C C . HIS B 1 59 ? -4.965 4.055 1.478 1 96.81 59 HIS B C 1
ATOM 3412 O O . HIS B 1 59 ? -4.625 5.117 0.96 1 96.81 59 HIS B O 1
ATOM 3418 N N . ILE B 1 60 ? -6.062 3.373 1.17 1 97.12 60 ILE B N 1
ATOM 3419 C CA . ILE B 1 60 ? -6.906 3.789 0.056 1 97.12 60 ILE B CA 1
ATOM 3420 C C . ILE B 1 60 ? -8.25 4.277 0.583 1 97.12 60 ILE B C 1
ATOM 3422 O O . ILE B 1 60 ? -9.117 3.473 0.941 1 97.12 60 ILE B O 1
ATOM 3426 N N . PRO B 1 61 ? -8.539 5.57 0.555 1 95.88 61 PRO B N 1
ATOM 3427 C CA . PRO B 1 61 ? -9.766 6.121 1.136 1 95.88 61 PRO B CA 1
ATOM 3428 C C . PRO B 1 61 ? -11.023 5.488 0.554 1 95.88 61 PRO B C 1
ATOM 3430 O O . PRO B 1 61 ? -12.016 5.301 1.271 1 95.88 61 PRO B O 1
ATOM 3433 N N . GLU B 1 62 ? -11.008 5.137 -0.721 1 94.94 62 GLU B N 1
ATOM 3434 C CA . GLU B 1 62 ? -12.172 4.52 -1.345 1 94.94 62 GLU B CA 1
ATOM 3435 C C . GLU B 1 62 ? -12.516 3.189 -0.682 1 94.94 62 GLU B C 1
ATOM 3437 O O . GLU B 1 62 ? -13.695 2.84 -0.551 1 94.94 62 GLU B O 1
ATOM 3442 N N . ILE B 1 63 ? -11.508 2.43 -0.311 1 97.31 63 ILE B N 1
ATOM 3443 C CA . ILE B 1 63 ? -11.734 1.162 0.376 1 97.31 63 ILE B CA 1
ATOM 3444 C C . ILE B 1 63 ? -12.297 1.424 1.771 1 97.31 63 ILE B C 1
ATOM 3446 O O . ILE B 1 63 ? -13.242 0.755 2.203 1 97.31 63 ILE B O 1
ATOM 3450 N N . ASP B 1 64 ? -11.75 2.426 2.48 1 96.38 64 ASP B N 1
ATOM 3451 C CA . ASP B 1 64 ? -12.281 2.82 3.779 1 96.38 64 ASP B CA 1
ATOM 3452 C C . ASP B 1 64 ? -13.758 3.199 3.678 1 96.38 64 ASP B C 1
ATOM 3454 O O . ASP B 1 64 ? -14.562 2.834 4.539 1 96.38 64 ASP B O 1
ATOM 3458 N N . ARG B 1 65 ? -14.07 3.986 2.65 1 95.5 65 ARG B N 1
ATOM 3459 C CA . ARG B 1 65 ? -15.453 4.398 2.436 1 95.5 65 ARG B CA 1
ATOM 3460 C C . ARG B 1 65 ? -16.375 3.188 2.328 1 95.5 65 ARG B C 1
ATOM 3462 O O . ARG B 1 65 ? -17.453 3.168 2.922 1 95.5 65 ARG B O 1
ATOM 3469 N N . HIS B 1 66 ? -15.938 2.23 1.529 1 96.19 66 HIS B N 1
ATOM 3470 C CA . HIS B 1 66 ? -16.734 1.011 1.395 1 96.19 66 HIS B CA 1
ATOM 3471 C C . HIS B 1 66 ? -16.922 0.325 2.742 1 96.19 66 HIS B C 1
ATOM 3473 O O . HIS B 1 66 ? -18.016 -0.123 3.066 1 96.19 66 HIS B O 1
ATOM 3479 N N . PHE B 1 67 ? -15.914 0.212 3.559 1 98 67 PHE B N 1
ATOM 3480 C CA . PHE B 1 67 ? -15.992 -0.359 4.898 1 98 67 PHE B CA 1
ATOM 3481 C C . PHE B 1 67 ? -17.016 0.377 5.746 1 98 67 PHE B C 1
ATOM 3483 O O . PHE B 1 67 ? -17.906 -0.246 6.336 1 98 67 PHE B O 1
ATOM 3490 N N . TYR B 1 68 ? -16.906 1.701 5.781 1 97.5 68 TYR B N 1
ATOM 3491 C CA . TYR B 1 68 ? -17.828 2.484 6.594 1 97.5 68 TYR B CA 1
ATOM 3492 C C . TYR B 1 68 ? -19.281 2.279 6.141 1 97.5 68 TYR B C 1
ATOM 3494 O O . TYR B 1 68 ? -20.188 2.227 6.965 1 97.5 68 TYR B O 1
ATOM 3502 N N . ASN B 1 69 ? -19.469 2.105 4.855 1 97.5 69 ASN B N 1
ATOM 3503 C CA . ASN B 1 69 ? -20.812 2.031 4.301 1 97.5 69 ASN B CA 1
ATOM 3504 C C . ASN B 1 69 ? -21.422 0.639 4.477 1 97.5 69 ASN B C 1
ATOM 3506 O O . ASN B 1 69 ? -22.641 0.485 4.5 1 97.5 69 ASN B O 1
ATOM 3510 N N . THR B 1 70 ? -20.547 -0.397 4.641 1 97.62 70 THR B N 1
ATOM 3511 C CA . THR B 1 70 ? -21.109 -1.73 4.492 1 97.62 70 THR B CA 1
ATOM 3512 C C . THR B 1 70 ? -20.797 -2.592 5.715 1 97.62 70 THR B C 1
ATOM 3514 O O . THR B 1 70 ? -21.438 -3.627 5.93 1 97.62 70 THR B O 1
ATOM 3517 N N . ALA B 1 71 ? -19.859 -2.225 6.523 1 97.62 71 ALA B N 1
ATOM 3518 C CA . ALA B 1 71 ? -19.422 -3.072 7.633 1 97.62 71 ALA B CA 1
ATOM 3519 C C . ALA B 1 71 ? -20.562 -3.309 8.617 1 97.62 71 ALA B C 1
ATOM 3521 O O . ALA B 1 71 ? -21.359 -2.404 8.891 1 97.62 71 ALA B O 1
ATOM 3522 N N . THR B 1 72 ? -20.656 -4.508 9.172 1 97.19 72 THR B N 1
ATOM 3523 C CA . THR B 1 72 ? -21.594 -4.832 10.25 1 97.19 72 THR B CA 1
ATOM 3524 C C . THR B 1 72 ? -21.078 -4.289 11.578 1 97.19 72 THR B C 1
ATOM 3526 O O . THR B 1 72 ? -19.922 -3.875 11.688 1 97.19 72 THR B O 1
ATOM 3529 N N . LYS B 1 73 ? -21.938 -4.344 12.594 1 96.62 73 LYS B N 1
ATOM 3530 C CA . LYS B 1 73 ? -21.547 -3.893 13.93 1 96.62 73 LYS B CA 1
ATOM 3531 C C . LYS B 1 73 ? -20.375 -4.711 14.461 1 96.62 73 LYS B C 1
ATOM 3533 O O . LYS B 1 73 ? -19.469 -4.164 15.086 1 96.62 73 LYS B O 1
ATOM 3538 N N . SER B 1 74 ? -20.453 -5.988 14.188 1 97.38 74 SER B N 1
ATOM 3539 C CA . SER B 1 74 ? -19.391 -6.867 14.664 1 97.38 74 SER B CA 1
ATOM 3540 C C . SER B 1 74 ? -18.078 -6.547 13.977 1 97.38 74 SER B C 1
ATOM 3542 O O . SER B 1 74 ? -17.016 -6.551 14.617 1 97.38 74 SER B O 1
ATOM 3544 N N . GLN B 1 75 ? -18.141 -6.27 12.734 1 97.88 75 GLN B N 1
ATOM 3545 C CA . GLN B 1 75 ? -16.938 -5.898 11.992 1 97.88 75 GLN B CA 1
ATOM 3546 C C . GLN B 1 75 ? -16.391 -4.559 12.461 1 97.88 75 GLN B C 1
ATOM 3548 O O . GLN B 1 75 ? -15.172 -4.402 12.617 1 97.88 75 GLN B O 1
ATOM 3553 N N . LEU B 1 76 ? -17.203 -3.596 12.758 1 97.31 76 LEU B N 1
ATOM 3554 C CA . LEU B 1 76 ? -16.828 -2.256 13.195 1 97.31 76 LEU B CA 1
ATOM 3555 C C . LEU B 1 76 ? -16.219 -2.295 14.594 1 97.31 76 LEU B C 1
ATOM 3557 O O . LEU B 1 76 ? -15.469 -1.391 14.977 1 97.31 76 LEU B O 1
ATOM 3561 N N . SER B 1 77 ? -16.5 -3.365 15.328 1 96.81 77 SER B N 1
ATOM 3562 C CA . SER B 1 77 ? -16.031 -3.449 16.719 1 96.81 77 SER B CA 1
ATOM 3563 C C . SER B 1 77 ? -14.742 -4.262 16.812 1 96.81 77 SER B C 1
ATOM 3565 O O . SER B 1 77 ? -14.164 -4.379 17.891 1 96.81 77 SER B O 1
ATOM 3567 N N . PHE B 1 78 ? -14.336 -4.816 15.727 1 97.44 78 PHE B N 1
ATOM 3568 C CA . PHE B 1 78 ? -13.102 -5.602 15.75 1 97.44 78 PHE B CA 1
ATOM 3569 C C . PHE B 1 78 ? -11.891 -4.699 15.938 1 97.44 78 PHE B C 1
ATOM 3571 O O . PHE B 1 78 ? -11.586 -3.875 15.07 1 97.44 78 PHE B O 1
ATOM 3578 N N . PHE B 1 79 ? -11.133 -4.871 17.062 1 98.12 79 PHE B N 1
ATOM 3579 C CA . PHE B 1 79 ? -9.938 -4.074 17.312 1 98.12 79 PHE B CA 1
ATOM 3580 C C . PHE B 1 79 ? -8.703 -4.754 16.734 1 98.12 79 PHE B C 1
ATOM 3582 O O . PHE B 1 79 ? -8.352 -5.863 17.141 1 98.12 79 PHE B O 1
ATOM 3589 N N . PRO B 1 80 ? -8.07 -4.105 15.797 1 97.44 80 PRO B N 1
ATOM 3590 C CA . PRO B 1 80 ? -6.863 -4.707 15.211 1 97.44 80 PRO B CA 1
ATOM 3591 C C . PRO B 1 80 ? -5.656 -4.629 16.141 1 97.44 80 PRO B C 1
ATOM 3593 O O . PRO B 1 80 ? -4.742 -3.834 15.906 1 97.44 80 PRO B O 1
ATOM 3596 N N . GLN B 1 81 ? -5.512 -5.496 17.062 1 97.88 81 GLN B N 1
ATOM 3597 C CA . GLN B 1 81 ? -4.496 -5.512 18.109 1 97.88 81 GLN B CA 1
ATOM 3598 C C . GLN B 1 81 ? -3.092 -5.52 17.516 1 97.88 81 GLN B C 1
ATOM 3600 O O . GLN B 1 81 ? -2.168 -4.926 18.078 1 97.88 81 GLN B O 1
ATOM 3605 N N . HIS B 1 82 ? -2.955 -6.168 16.391 1 97.56 82 HIS B N 1
ATOM 3606 C CA . HIS B 1 82 ? -1.637 -6.285 15.773 1 97.56 82 HIS B CA 1
ATOM 3607 C C . HIS B 1 82 ? -1.098 -4.918 15.367 1 97.56 82 HIS B C 1
ATOM 3609 O O . HIS B 1 82 ? 0.117 -4.703 15.352 1 97.56 82 HIS B O 1
ATOM 3615 N N . LYS B 1 83 ? -1.948 -3.988 15 1 98.19 83 LYS B N 1
ATOM 3616 C CA . LYS B 1 83 ? -1.515 -2.643 14.633 1 98.19 83 LYS B CA 1
ATOM 3617 C C . LYS B 1 83 ? -0.992 -1.884 15.852 1 98.19 83 LYS B C 1
ATOM 3619 O O . LYS B 1 83 ? 0.002 -1.161 15.758 1 98.19 83 LYS B O 1
ATOM 3624 N N . LEU B 1 84 ? -1.674 -2.031 16.984 1 98.5 84 LEU B N 1
ATOM 3625 C CA . LEU B 1 84 ? -1.193 -1.405 18.203 1 98.5 84 LEU B CA 1
ATOM 3626 C C . LEU B 1 84 ? 0.134 -2.016 18.641 1 98.5 84 LEU B C 1
ATOM 3628 O O . LEU B 1 84 ? 1.051 -1.295 19.047 1 98.5 84 LEU B O 1
ATOM 3632 N N . ASP B 1 85 ? 0.224 -3.328 18.578 1 98.38 85 ASP B N 1
ATOM 3633 C CA . ASP B 1 85 ? 1.449 -4.016 18.984 1 98.38 85 ASP B CA 1
ATOM 3634 C C . ASP B 1 85 ? 2.637 -3.551 18.141 1 98.38 85 ASP B C 1
ATOM 3636 O O . ASP B 1 85 ? 3.734 -3.354 18.672 1 98.38 85 ASP B O 1
ATOM 3640 N N . PHE B 1 86 ? 2.416 -3.385 16.938 1 98.38 86 PHE B N 1
ATOM 3641 C CA . PHE B 1 86 ? 3.494 -2.881 16.094 1 98.38 86 PHE B CA 1
ATOM 3642 C C . PHE B 1 86 ? 3.795 -1.422 16.422 1 98.38 86 PHE B C 1
ATOM 3644 O O . PHE B 1 86 ? 4.961 -1.026 16.5 1 98.38 86 PHE B O 1
ATOM 3651 N N . MET B 1 87 ? 2.74 -0.627 16.547 1 98.69 87 MET B N 1
ATOM 3652 C CA . MET B 1 87 ? 2.932 0.788 16.844 1 98.69 87 MET B CA 1
ATOM 3653 C C . MET B 1 87 ? 3.791 0.964 18.094 1 98.69 87 MET B C 1
ATOM 3655 O O . MET B 1 87 ? 4.598 1.891 18.172 1 98.69 87 MET B O 1
ATOM 3659 N N . LYS B 1 88 ? 3.682 0.117 19.031 1 98.56 88 LYS B N 1
ATOM 3660 C CA . LYS B 1 88 ? 4.441 0.182 20.281 1 98.56 88 LYS B CA 1
ATOM 3661 C C . LYS B 1 88 ? 5.93 -0.042 20.016 1 98.56 88 LYS B C 1
ATOM 3663 O O . LYS B 1 88 ? 6.762 0.259 20.875 1 98.56 88 LYS B O 1
ATOM 3668 N N . GLN B 1 89 ? 6.25 -0.56 18.859 1 98.38 89 GLN B N 1
ATOM 3669 C CA . GLN B 1 89 ? 7.648 -0.767 18.5 1 98.38 89 GLN B CA 1
ATOM 3670 C C . GLN B 1 89 ? 8.18 0.395 17.656 1 98.38 89 GLN B C 1
ATOM 3672 O O . GLN B 1 89 ? 9.383 0.515 17.453 1 98.38 89 GLN B O 1
ATOM 3677 N N . VAL B 1 90 ? 7.336 1.259 17.188 1 98.81 90 VAL B N 1
ATOM 3678 C CA . VAL B 1 90 ? 7.68 2.33 16.25 1 98.81 90 VAL B CA 1
ATOM 3679 C C . VAL B 1 90 ? 8.234 3.527 17.031 1 98.81 90 VAL B C 1
ATOM 3681 O O . VAL B 1 90 ? 7.641 3.961 18.016 1 98.81 90 VAL B O 1
ATOM 3684 N N . ASN B 1 91 ? 9.352 4.047 16.562 1 98.81 91 ASN B N 1
ATOM 3685 C CA . ASN B 1 91 ? 9.945 5.25 17.125 1 98.81 91 ASN B CA 1
ATOM 3686 C C . ASN B 1 91 ? 9.57 6.492 16.328 1 98.81 91 ASN B C 1
ATOM 3688 O O . ASN B 1 91 ? 9.469 7.59 16.891 1 98.81 91 ASN B O 1
ATOM 3692 N N . VAL B 1 92 ? 9.453 6.309 15.039 1 98.94 92 VAL B N 1
ATOM 3693 C CA . VAL B 1 92 ? 9.211 7.426 14.133 1 98.94 92 VAL B CA 1
ATOM 3694 C C . VAL B 1 92 ? 8.016 7.113 13.234 1 98.94 92 VAL B C 1
ATOM 3696 O O . VAL B 1 92 ? 7.926 6.02 12.664 1 98.94 92 VAL B O 1
ATOM 3699 N N . PHE B 1 93 ? 7.145 8.016 13.148 1 98.88 93 PHE B N 1
ATOM 3700 C CA . PHE B 1 93 ? 5.957 7.883 12.312 1 98.88 93 PHE B CA 1
ATOM 3701 C C . PHE B 1 93 ? 5.852 9.047 11.336 1 98.88 93 PHE B C 1
ATOM 3703 O O . PHE B 1 93 ? 5.781 10.211 11.75 1 98.88 93 PHE B O 1
ATOM 3710 N N . ILE B 1 94 ? 5.828 8.812 10.008 1 98.88 94 ILE B N 1
ATOM 3711 C CA . ILE B 1 94 ? 5.691 9.836 8.977 1 98.88 94 ILE B CA 1
ATOM 3712 C C . ILE B 1 94 ? 4.418 9.586 8.172 1 98.88 94 ILE B C 1
ATOM 3714 O O . ILE B 1 94 ? 4.262 8.531 7.559 1 98.88 94 ILE B O 1
ATOM 3718 N N . SER B 1 95 ? 3.549 10.508 8.188 1 98.69 95 SER B N 1
ATOM 3719 C CA . SER B 1 95 ? 2.277 10.367 7.48 1 98.69 95 SER B CA 1
ATOM 3720 C C . SER B 1 95 ? 2.197 11.312 6.289 1 98.69 95 SER B C 1
ATOM 3722 O O . SER B 1 95 ? 2.451 12.516 6.422 1 98.69 95 SER B O 1
ATOM 3724 N N . ILE B 1 96 ? 1.829 10.805 5.133 1 98.5 96 ILE B N 1
ATOM 3725 C CA . ILE B 1 96 ? 1.695 11.57 3.898 1 98.5 96 ILE B CA 1
ATOM 3726 C C . ILE B 1 96 ? 0.252 11.508 3.404 1 98.5 96 ILE B C 1
ATOM 3728 O O . ILE B 1 96 ? -0.291 10.422 3.195 1 98.5 96 ILE B O 1
ATOM 3732 N N . SER B 1 97 ? -0.371 12.578 3.258 1 96.5 97 SER B N 1
ATOM 3733 C CA . SER B 1 97 ? -1.674 12.641 2.602 1 96.5 97 SER B CA 1
ATOM 3734 C C . SER B 1 97 ? -1.533 13.023 1.132 1 96.5 97 SER B C 1
ATOM 3736 O O . SER B 1 97 ? -1.027 14.102 0.809 1 96.5 97 SER B O 1
ATOM 3738 N N . GLY B 1 98 ? -1.934 12.188 0.272 1 94.88 98 GLY B N 1
ATOM 3739 C CA . GLY B 1 98 ? -1.851 12.414 -1.162 1 94.88 98 GLY B CA 1
ATOM 3740 C C . GLY B 1 98 ? -2.938 11.695 -1.943 1 94.88 98 GLY B C 1
ATOM 3741 O O . GLY B 1 98 ? -2.678 11.148 -3.018 1 94.88 98 GLY B O 1
ATOM 3742 N N . SER B 1 99 ? -4.145 11.633 -1.371 1 92.69 99 SER B N 1
ATOM 3743 C CA . SER B 1 99 ? -5.277 11.047 -2.08 1 92.69 99 SER B CA 1
ATOM 3744 C C . SER B 1 99 ? -5.723 11.93 -3.236 1 92.69 99 SER B C 1
ATOM 3746 O O . SER B 1 99 ? -5.738 13.156 -3.117 1 92.69 99 SER B O 1
ATOM 3748 N N . PRO B 1 100 ? -6.184 11.328 -4.332 1 91.06 100 PRO B N 1
ATOM 3749 C CA . PRO B 1 100 ? -6.551 12.109 -5.52 1 91.06 100 PRO B CA 1
ATOM 3750 C C . PRO B 1 100 ? -7.855 12.883 -5.34 1 91.06 100 PRO B C 1
ATOM 3752 O O . PRO B 1 100 ? -8.156 13.781 -6.125 1 91.06 100 PRO B O 1
ATOM 3755 N N . ASN B 1 101 ? -8.633 12.523 -4.359 1 89.56 101 ASN B N 1
ATOM 3756 C CA . ASN B 1 101 ? -9.945 13.125 -4.121 1 89.56 101 ASN B CA 1
ATOM 3757 C C . ASN B 1 101 ? -10.211 13.32 -2.633 1 89.56 101 ASN B C 1
ATOM 3759 O O . ASN B 1 101 ? -10.352 12.352 -1.887 1 89.56 101 ASN B O 1
ATOM 3763 N N . SER B 1 102 ? -10.328 14.57 -2.227 1 86.31 102 SER B N 1
ATOM 3764 C CA . SER B 1 102 ? -10.523 14.883 -0.817 1 86.31 102 SER B CA 1
ATOM 3765 C C . SER B 1 102 ? -11.969 14.648 -0.395 1 86.31 102 SER B C 1
ATOM 3767 O O . SER B 1 102 ? -12.281 14.656 0.798 1 86.31 102 SER B O 1
ATOM 3769 N N . MET B 1 103 ? -12.867 14.391 -1.313 1 87.06 103 MET B N 1
ATOM 3770 C CA . MET B 1 103 ? -14.297 14.305 -1.023 1 87.06 103 MET B CA 1
ATOM 3771 C C . MET B 1 103 ? -14.766 12.852 -1.033 1 87.06 103 MET B C 1
ATOM 3773 O O . MET B 1 103 ? -15.961 12.586 -1.164 1 87.06 103 MET B O 1
ATOM 3777 N N . VAL B 1 104 ? -13.867 11.945 -0.908 1 90.75 104 VAL B N 1
ATOM 3778 C CA . VAL B 1 104 ? -14.195 10.531 -0.977 1 90.75 104 VAL B CA 1
ATOM 3779 C C . VAL B 1 104 ? -15.203 10.18 0.111 1 90.75 104 VAL B C 1
ATOM 3781 O O . VAL B 1 104 ? -16.094 9.352 -0.104 1 90.75 104 VAL B O 1
ATOM 3784 N N . MET B 1 105 ? -15.188 10.852 1.262 1 90.69 105 MET B N 1
ATOM 3785 C CA . MET B 1 105 ? -16 10.492 2.418 1 90.69 105 MET B CA 1
ATOM 3786 C C . MET B 1 105 ? -17.266 11.344 2.482 1 90.69 105 MET B C 1
ATOM 3788 O O . MET B 1 105 ? -18.031 11.266 3.453 1 90.69 105 MET B O 1
ATOM 3792 N N . ALA B 1 106 ? -17.5 12.211 1.515 1 85.88 106 ALA B N 1
ATOM 3793 C CA . ALA B 1 106 ? -18.547 13.219 1.555 1 85.88 106 ALA B CA 1
ATOM 3794 C C . ALA B 1 106 ? -19.891 12.602 1.931 1 85.88 106 ALA B C 1
ATOM 3796 O O . ALA B 1 106 ? -20.641 13.172 2.729 1 85.88 106 ALA B O 1
ATOM 3797 N N . GLN B 1 107 ? -20.25 11.352 1.423 1 90.62 107 GLN B N 1
ATOM 3798 C CA . GLN B 1 107 ? -21.531 10.727 1.685 1 90.62 107 GLN B CA 1
ATOM 3799 C C . GLN B 1 107 ? -21.359 9.398 2.412 1 90.62 107 GLN B C 1
ATOM 3801 O O . GLN B 1 107 ? -22.219 8.516 2.32 1 90.62 107 GLN B O 1
ATOM 3806 N N . ALA B 1 108 ? -20.203 9.273 3 1 92.62 108 ALA B N 1
ATOM 3807 C CA . ALA B 1 108 ? -19.953 8.039 3.736 1 92.62 108 ALA B CA 1
ATOM 3808 C C . ALA B 1 108 ? -20.781 7.984 5.02 1 92.62 108 ALA B C 1
ATOM 3810 O O . ALA B 1 108 ? -21.234 9.016 5.512 1 92.62 108 ALA B O 1
ATOM 3811 N N . ASN B 1 109 ? -21.031 6.781 5.551 1 95.12 109 ASN B N 1
ATOM 3812 C CA . ASN B 1 109 ? -21.734 6.574 6.805 1 95.12 109 ASN B CA 1
ATOM 3813 C C . ASN B 1 109 ? -20.984 7.172 7.984 1 95.12 109 ASN B C 1
ATOM 3815 O O . ASN B 1 109 ? -20.047 6.562 8.5 1 95.12 109 ASN B O 1
ATOM 3819 N N . GLN B 1 110 ? -21.469 8.266 8.461 1 90.44 110 GLN B N 1
ATOM 3820 C CA . GLN B 1 110 ? -20.781 9.039 9.492 1 90.44 110 GLN B CA 1
ATOM 3821 C C . GLN B 1 110 ? -20.797 8.297 10.828 1 90.44 110 GLN B C 1
ATOM 3823 O O . GLN B 1 110 ? -19.812 8.336 11.57 1 90.44 110 GLN B O 1
ATOM 3828 N N . LYS B 1 111 ? -21.875 7.727 11.133 1 92.94 111 LYS B N 1
ATOM 3829 C CA . LYS B 1 111 ? -21.984 6.977 12.383 1 92.94 111 LYS B CA 1
ATOM 3830 C C . LYS B 1 111 ? -20.922 5.891 12.469 1 92.94 111 LYS B C 1
ATOM 3832 O O . LYS B 1 111 ? -20.266 5.73 13.5 1 92.94 111 LYS B O 1
ATOM 3837 N N . ASN B 1 112 ? -20.734 5.145 11.383 1 96.25 112 ASN B N 1
ATOM 3838 C CA . ASN B 1 112 ? -19.734 4.086 11.344 1 96.25 112 ASN B CA 1
ATOM 3839 C C . ASN B 1 112 ? -18.312 4.648 11.422 1 96.25 112 ASN B C 1
ATOM 3841 O O . ASN B 1 112 ? -17.438 4.043 12.031 1 96.25 112 ASN B O 1
ATOM 3845 N N . MET B 1 113 ? -18.141 5.793 10.766 1 94.81 113 MET B N 1
ATOM 3846 C CA . MET B 1 113 ? -16.844 6.453 10.828 1 94.81 113 MET B CA 1
ATOM 3847 C C . MET B 1 113 ? -16.469 6.789 12.273 1 94.81 113 MET B C 1
ATOM 3849 O O . MET B 1 113 ? -15.344 6.535 12.703 1 94.81 113 MET B O 1
ATOM 3853 N N . ILE B 1 114 ? -17.328 7.34 12.984 1 90.38 114 ILE B N 1
ATOM 3854 C CA . ILE B 1 114 ? -17.109 7.727 14.375 1 90.38 114 ILE B CA 1
ATOM 3855 C C . ILE B 1 114 ? -16.859 6.484 15.227 1 90.38 114 ILE B C 1
ATOM 3857 O O . ILE B 1 114 ? -15.953 6.461 16.047 1 90.38 114 ILE B O 1
ATOM 3861 N N . ALA B 1 115 ? -17.703 5.477 15.031 1 94.19 115 ALA B N 1
ATOM 3862 C CA . ALA B 1 115 ? -17.547 4.227 15.773 1 94.19 115 ALA B CA 1
ATOM 3863 C C . ALA B 1 115 ? -16.172 3.623 15.57 1 94.19 115 ALA B C 1
ATOM 3865 O O . ALA B 1 115 ? -15.516 3.209 16.531 1 94.19 115 ALA B O 1
ATOM 3866 N N . TRP B 1 116 ? -15.758 3.596 14.344 1 96.19 116 TRP B N 1
ATOM 3867 C CA . TRP B 1 116 ? -14.461 3.004 14.039 1 96.19 116 TRP B CA 1
ATOM 3868 C C . TRP B 1 116 ? -13.328 3.828 14.641 1 96.19 116 TRP B C 1
ATOM 3870 O O . TRP B 1 116 ? -12.352 3.275 15.148 1 96.19 116 TRP B O 1
ATOM 3880 N N . SER B 1 117 ? -13.461 5.121 14.555 1 94.31 117 SER B N 1
ATOM 3881 C CA . SER B 1 117 ? -12.461 6.012 15.148 1 94.31 117 SER B CA 1
ATOM 3882 C C . SER B 1 117 ? -12.305 5.75 16.641 1 94.31 117 SER B C 1
ATOM 3884 O O . SER B 1 117 ? -11.188 5.781 17.172 1 94.31 117 SER B O 1
ATOM 3886 N N . LYS B 1 118 ? -13.352 5.504 17.297 1 93.62 118 LYS B N 1
ATOM 3887 C CA . LYS B 1 118 ? -13.312 5.195 18.734 1 93.62 118 LYS B CA 1
ATOM 3888 C C . LYS B 1 118 ? -12.594 3.871 18.984 1 93.62 118 LYS B C 1
ATOM 3890 O O . LYS B 1 118 ? -11.789 3.762 19.906 1 93.62 118 LYS B O 1
ATOM 3895 N N . VAL B 1 119 ? -12.883 2.936 18.188 1 97 119 VAL B N 1
ATOM 3896 C CA . VAL B 1 119 ? -12.305 1.604 18.344 1 97 119 VAL B CA 1
ATOM 3897 C C . VAL B 1 119 ? -10.789 1.671 18.125 1 97 119 VAL B C 1
ATOM 3899 O O . VAL B 1 119 ? -10.031 1.029 18.859 1 97 119 VAL B O 1
ATOM 3902 N N . THR B 1 120 ? -10.305 2.463 17.219 1 97.44 120 THR B N 1
ATOM 3903 C CA . THR B 1 120 ? -8.891 2.473 16.859 1 97.44 120 THR B CA 1
ATOM 3904 C C . THR B 1 120 ? -8.156 3.588 17.594 1 97.44 120 THR B C 1
ATOM 3906 O O . THR B 1 120 ? -6.961 3.799 17.375 1 97.44 120 THR B O 1
ATOM 3909 N N . ARG B 1 121 ? -8.766 4.316 18.5 1 96.06 121 ARG B N 1
ATOM 3910 C CA . ARG B 1 121 ? -8.227 5.465 19.219 1 96.06 121 ARG B CA 1
ATOM 3911 C C . ARG B 1 121 ? -6.949 5.094 19.953 1 96.06 121 ARG B C 1
ATOM 3913 O O . ARG B 1 121 ? -5.98 5.859 19.969 1 96.06 121 ARG B O 1
ATOM 3920 N N . PRO B 1 122 ? -6.863 3.941 20.609 1 97.38 122 PRO B N 1
ATOM 3921 C CA . PRO B 1 122 ? -5.648 3.586 21.344 1 97.38 122 PRO B CA 1
ATOM 3922 C C . PRO B 1 122 ? -4.406 3.568 20.453 1 97.38 122 PRO B C 1
ATOM 3924 O O . PRO B 1 122 ? -3.311 3.896 20.922 1 97.38 122 PRO B O 1
ATOM 3927 N N . ILE B 1 123 ? -4.566 3.189 19.203 1 98.25 123 ILE B N 1
ATOM 3928 C CA . ILE B 1 123 ? -3.443 3.158 18.266 1 98.25 123 ILE B CA 1
ATOM 3929 C C . ILE B 1 123 ? -2.959 4.582 18 1 98.25 123 ILE B C 1
ATOM 3931 O O . ILE B 1 123 ? -1.761 4.859 18.062 1 98.25 123 ILE B O 1
ATOM 3935 N N . VAL B 1 124 ? -3.881 5.465 17.781 1 96.88 124 VAL B N 1
ATOM 3936 C CA . VAL B 1 124 ? -3.576 6.863 17.484 1 96.88 124 VAL B CA 1
ATOM 3937 C C . VAL B 1 124 ? -2.961 7.527 18.703 1 96.88 124 VAL B C 1
ATOM 3939 O O . VAL B 1 124 ? -1.965 8.25 18.594 1 96.88 124 VAL B O 1
ATOM 3942 N N . ASP B 1 125 ? -3.518 7.254 19.844 1 96 125 ASP B N 1
ATOM 3943 C CA . ASP B 1 125 ? -3.02 7.832 21.094 1 96 125 ASP B CA 1
ATOM 3944 C C . ASP B 1 125 ? -1.567 7.43 21.344 1 96 125 ASP B C 1
ATOM 3946 O O . ASP B 1 125 ? -0.735 8.273 21.688 1 96 125 ASP B O 1
ATOM 3950 N N . TRP B 1 126 ? -1.345 6.199 21.188 1 97.69 126 TRP B N 1
ATOM 3951 C CA . TRP B 1 126 ? 0.023 5.734 21.391 1 97.69 126 TRP B CA 1
ATOM 3952 C C . TRP B 1 126 ? 0.98 6.41 20.422 1 97.69 126 TRP B C 1
ATOM 3954 O O . TRP B 1 126 ? 2.053 6.875 20.812 1 97.69 126 TRP B O 1
ATOM 3964 N N . ARG B 1 127 ? 0.599 6.445 19.188 1 97.88 127 ARG B N 1
ATOM 3965 C CA . ARG B 1 127 ? 1.431 7.047 18.141 1 97.88 127 ARG B CA 1
ATOM 3966 C C . ARG B 1 127 ? 1.779 8.492 18.484 1 97.88 127 ARG B C 1
ATOM 3968 O O . ARG B 1 127 ? 2.949 8.875 18.453 1 97.88 127 ARG B O 1
ATOM 3975 N N . VAL B 1 128 ? 0.827 9.266 18.844 1 95.88 128 VAL B N 1
ATOM 3976 C CA . VAL B 1 128 ? 0.982 10.695 19.094 1 95.88 128 VAL B CA 1
ATOM 3977 C C . VAL B 1 128 ? 1.852 10.914 20.328 1 95.88 128 VAL B C 1
ATOM 3979 O O . VAL B 1 128 ? 2.717 11.789 20.344 1 95.88 128 VAL B O 1
ATOM 3982 N N . LYS B 1 129 ? 1.73 10.094 21.328 1 94.94 129 LYS B N 1
ATOM 3983 C CA . LYS B 1 129 ? 2.369 10.336 22.625 1 94.94 129 LYS B CA 1
ATOM 3984 C C . LYS B 1 129 ? 3.762 9.711 22.672 1 94.94 129 LYS B C 1
ATOM 3986 O O . LYS B 1 129 ? 4.617 10.156 23.438 1 94.94 129 LYS B O 1
ATOM 3991 N N . ASN B 1 130 ? 3.951 8.719 21.812 1 97.69 130 ASN B N 1
ATOM 3992 C CA . ASN B 1 130 ? 5.141 7.918 22.078 1 97.69 130 ASN B CA 1
ATOM 3993 C C . ASN B 1 130 ? 6.059 7.855 20.859 1 97.69 130 ASN B C 1
ATOM 3995 O O . ASN B 1 130 ? 7.055 7.133 20.875 1 97.69 130 ASN B O 1
ATOM 3999 N N . THR B 1 131 ? 5.789 8.555 19.797 1 98.44 131 THR B N 1
ATOM 4000 C CA . THR B 1 131 ? 6.668 8.562 18.625 1 98.44 131 THR B CA 1
ATOM 4001 C C . THR B 1 131 ? 7.062 9.984 18.25 1 98.44 131 THR B C 1
ATOM 4003 O O . THR B 1 131 ? 6.398 10.945 18.656 1 98.44 131 THR B O 1
ATOM 4006 N N . ARG B 1 132 ? 8.203 10.148 17.609 1 98.44 132 ARG B N 1
ATOM 4007 C CA . ARG B 1 132 ? 8.461 11.352 16.812 1 98.44 132 ARG B CA 1
ATOM 4008 C C . ARG B 1 132 ? 7.707 11.297 15.484 1 98.44 132 ARG B C 1
ATOM 4010 O O . ARG B 1 132 ? 8.008 10.461 14.633 1 98.44 132 ARG B O 1
ATOM 4017 N N . TRP B 1 133 ? 6.758 12.125 15.336 1 98.62 133 TRP B N 1
ATOM 4018 C CA . TRP B 1 133 ? 5.91 11.992 14.156 1 98.62 133 TRP B CA 1
ATOM 4019 C C . TRP B 1 133 ? 5.805 13.312 13.406 1 98.62 133 TRP B C 1
ATOM 4021 O O . TRP B 1 133 ? 6.062 14.383 13.977 1 98.62 133 TRP B O 1
ATOM 4031 N N . VAL B 1 134 ? 5.465 13.203 12.086 1 98.75 134 VAL B N 1
ATOM 4032 C CA . VAL B 1 134 ? 5.223 14.367 11.242 1 98.75 134 VAL B CA 1
ATOM 4033 C C . VAL B 1 134 ? 4.188 14.023 10.172 1 98.75 134 VAL B C 1
ATOM 4035 O O . VAL B 1 134 ? 4.102 12.883 9.727 1 98.75 134 VAL B O 1
ATOM 4038 N N . ILE B 1 135 ? 3.367 14.953 9.859 1 98.25 135 ILE B N 1
ATOM 4039 C CA . ILE B 1 135 ? 2.406 14.812 8.773 1 98.25 135 ILE B CA 1
ATOM 4040 C C . ILE B 1 135 ? 2.734 15.797 7.656 1 98.25 135 ILE B C 1
ATOM 4042 O O . ILE B 1 135 ? 3.207 16.906 7.918 1 98.25 135 ILE B O 1
ATOM 4046 N N . THR B 1 136 ? 2.533 15.383 6.434 1 98.25 136 THR B N 1
ATOM 4047 C CA . THR B 1 136 ? 2.742 16.25 5.277 1 98.25 136 THR B CA 1
ATOM 4048 C C . THR B 1 136 ? 1.752 15.914 4.168 1 98.25 136 THR B C 1
ATOM 4050 O O . THR B 1 136 ? 0.886 15.047 4.34 1 98.25 136 THR B O 1
ATOM 4053 N N . ARG B 1 137 ? 1.765 16.734 3.145 1 97 137 ARG B N 1
ATOM 4054 C CA . ARG B 1 137 ? 0.949 16.531 1.951 1 97 137 ARG B CA 1
ATOM 4055 C C . ARG B 1 137 ? 1.823 16.281 0.727 1 97 137 ARG B C 1
ATOM 4057 O O . ARG B 1 137 ? 2.959 16.75 0.661 1 97 137 ARG B O 1
ATOM 4064 N N . TYR B 1 138 ? 1.306 15.508 -0.128 1 97.44 138 TYR B N 1
ATOM 4065 C CA . TYR B 1 138 ? 1.881 15.336 -1.458 1 97.44 138 TYR B CA 1
ATOM 4066 C C . TYR B 1 138 ? 0.968 15.922 -2.527 1 97.44 138 TYR B C 1
ATOM 4068 O O . TYR B 1 138 ? -0.256 15.789 -2.447 1 97.44 138 TYR B O 1
ATOM 4076 N N . PRO B 1 139 ? 1.551 16.594 -3.496 1 96.88 139 PRO B N 1
ATOM 4077 C CA . PRO B 1 139 ? 0.703 17.25 -4.496 1 96.88 139 PRO B CA 1
ATOM 4078 C C . PRO B 1 139 ? -0.061 16.266 -5.367 1 96.88 139 PRO B C 1
ATOM 4080 O O . PRO B 1 139 ? 0.506 15.258 -5.809 1 96.88 139 PRO B O 1
ATOM 4083 N N . THR B 1 140 ? -1.304 16.484 -5.566 1 96.69 140 THR B N 1
ATOM 4084 C CA . THR B 1 140 ? -2.176 15.711 -6.438 1 96.69 140 THR B CA 1
ATOM 4085 C C . THR B 1 140 ? -3.018 16.625 -7.32 1 96.69 140 THR B C 1
ATOM 4087 O O . THR B 1 140 ? -3.123 17.828 -7.055 1 96.69 140 THR B O 1
ATOM 4090 N N . HIS B 1 141 ? -3.654 16.062 -8.383 1 96 141 HIS B N 1
ATOM 4091 C CA . HIS B 1 141 ? -4.555 16.828 -9.234 1 96 141 HIS B CA 1
ATOM 4092 C C . HIS B 1 141 ? -5.762 17.328 -8.453 1 96 141 HIS B C 1
ATOM 4094 O O . HIS B 1 141 ? -6.207 18.469 -8.648 1 96 141 HIS B O 1
ATOM 4100 N N . GLY B 1 142 ? -6.285 16.5 -7.559 1 94.19 142 GLY B N 1
ATOM 4101 C CA . GLY B 1 142 ? -7.418 16.906 -6.738 1 94.19 142 GLY B CA 1
ATOM 4102 C C . GLY B 1 142 ? -7.113 18.078 -5.836 1 94.19 142 GLY B C 1
ATOM 4103 O O . GLY B 1 142 ? -7.898 19.031 -5.75 1 94.19 142 GLY B O 1
ATOM 4104 N N . ALA B 1 143 ? -5.988 18.062 -5.184 1 94.38 143 ALA B N 1
ATOM 4105 C CA . ALA B 1 143 ? -5.578 19.141 -4.301 1 94.38 143 ALA B CA 1
ATOM 4106 C C . ALA B 1 143 ? -5.324 20.422 -5.09 1 94.38 143 ALA B C 1
ATOM 4108 O O . ALA B 1 143 ? -5.68 21.516 -4.645 1 94.38 143 ALA B O 1
ATOM 4109 N N . ALA B 1 144 ? -4.699 20.281 -6.254 1 95.94 144 ALA B N 1
ATOM 4110 C CA . ALA B 1 144 ? -4.449 21.438 -7.121 1 95.94 144 ALA B CA 1
ATOM 4111 C C . ALA B 1 144 ? -5.754 22.078 -7.562 1 95.94 144 ALA B C 1
ATOM 4113 O O . ALA B 1 144 ? -5.879 23.312 -7.559 1 95.94 144 ALA B O 1
ATOM 4114 N N . GLN B 1 145 ? -6.684 21.25 -7.938 1 94.19 145 GLN B N 1
ATOM 4115 C CA . GLN B 1 145 ? -8 21.734 -8.336 1 94.19 145 GLN B CA 1
ATOM 4116 C C . GLN B 1 145 ? -8.664 22.5 -7.195 1 94.19 145 GLN B C 1
ATOM 4118 O O . GLN B 1 145 ? -9.234 23.578 -7.414 1 94.19 145 GLN B O 1
ATOM 4123 N N . GLU B 1 146 ? -8.594 22 -6.023 1 90.5 146 GLU B N 1
ATOM 4124 C CA . GLU B 1 146 ? -9.164 22.656 -4.855 1 90.5 146 GLU B CA 1
ATOM 4125 C C . GLU B 1 146 ? -8.508 24 -4.605 1 90.5 146 GLU B C 1
ATOM 4127 O O . GLU B 1 146 ? -9.172 24.953 -4.188 1 90.5 146 GLU B O 1
ATOM 4132 N N . ALA B 1 147 ? -7.301 24.109 -4.871 1 93.25 147 ALA B N 1
ATOM 4133 C CA . ALA B 1 147 ? -6.527 25.328 -4.668 1 93.25 147 ALA B CA 1
ATOM 4134 C C . ALA B 1 147 ? -6.711 26.297 -5.84 1 93.25 147 ALA B C 1
ATOM 4136 O O . ALA B 1 147 ? -6.172 27.406 -5.828 1 93.25 147 ALA B O 1
ATOM 4137 N N . LYS B 1 148 ? -7.453 25.828 -6.895 1 93.69 148 LYS B N 1
ATOM 4138 C CA . LYS B 1 148 ? -7.66 26.594 -8.117 1 93.69 148 LYS B CA 1
ATOM 4139 C C . LYS B 1 148 ? -6.332 26.906 -8.805 1 93.69 148 LYS B C 1
ATOM 4141 O O . LYS B 1 148 ? -6.105 28.031 -9.258 1 93.69 148 LYS B O 1
ATOM 4146 N N . MET B 1 149 ? -5.449 25.875 -8.828 1 96.06 149 MET B N 1
ATOM 4147 C CA . MET B 1 149 ? -4.145 25.953 -9.484 1 96.06 149 MET B CA 1
ATOM 4148 C C . MET B 1 149 ? -3.945 24.766 -10.422 1 96.06 149 MET B C 1
ATOM 4150 O O . MET B 1 149 ? -4.555 23.703 -10.234 1 96.06 149 MET B O 1
ATOM 4154 N N . SER B 1 150 ? -3.113 25.016 -11.523 1 97.06 150 SER B N 1
ATOM 4155 C CA . SER B 1 150 ? -2.621 23.844 -12.25 1 97.06 150 SER B CA 1
ATOM 4156 C C . SER B 1 150 ? -1.743 22.969 -11.352 1 97.06 150 SER B C 1
ATOM 4158 O O . SER B 1 150 ? -1.284 23.422 -10.297 1 97.06 150 SER B O 1
ATOM 4160 N N . LEU B 1 151 ? -1.58 21.734 -11.703 1 96.62 151 LEU B N 1
ATOM 4161 C CA . LEU B 1 151 ? -0.725 20.859 -10.906 1 96.62 151 LEU B CA 1
ATOM 4162 C C . LEU B 1 151 ? 0.678 21.438 -10.781 1 96.62 151 LEU B C 1
ATOM 4164 O O . LEU B 1 151 ? 1.27 21.406 -9.695 1 96.62 151 LEU B O 1
ATOM 4168 N N . GLU B 1 152 ? 1.22 21.953 -11.867 1 96.75 152 GLU B N 1
ATOM 4169 C CA . GLU B 1 152 ? 2.564 22.516 -11.859 1 96.75 152 GLU B CA 1
ATOM 4170 C C . GLU B 1 152 ? 2.66 23.703 -10.891 1 96.75 152 GLU B C 1
ATOM 4172 O O . GLU B 1 152 ? 3.625 23.812 -10.133 1 96.75 152 GLU B O 1
ATOM 4177 N N . GLU B 1 153 ? 1.696 24.547 -10.938 1 96.69 153 GLU B N 1
ATOM 4178 C CA . GLU B 1 153 ? 1.651 25.688 -10.031 1 96.69 153 GLU B CA 1
ATOM 4179 C C . GLU B 1 153 ? 1.538 25.234 -8.578 1 96.69 153 GLU B C 1
ATOM 4181 O O . GLU B 1 153 ? 2.201 25.781 -7.695 1 96.69 153 GLU B O 1
ATOM 4186 N N . TYR B 1 154 ? 0.712 24.281 -8.328 1 96.56 154 TYR B N 1
ATOM 4187 C CA . TYR B 1 154 ? 0.497 23.766 -6.98 1 96.56 154 TYR B CA 1
ATOM 4188 C C . TYR B 1 154 ? 1.758 23.094 -6.445 1 96.56 154 TYR B C 1
ATOM 4190 O O . TYR B 1 154 ? 2.105 23.266 -5.273 1 96.56 154 TYR B O 1
ATOM 4198 N N . GLU B 1 155 ? 2.424 22.312 -7.262 1 96.88 155 GLU B N 1
ATOM 4199 C CA . GLU B 1 155 ? 3.688 21.703 -6.875 1 96.88 155 GLU B CA 1
ATOM 4200 C C . GLU B 1 155 ? 4.707 22.75 -6.438 1 96.88 155 GLU B C 1
ATOM 4202 O O . GLU B 1 155 ? 5.348 22.594 -5.395 1 96.88 155 GLU B O 1
ATOM 4207 N N . GLU B 1 156 ? 4.844 23.781 -7.27 1 96.94 156 GLU B N 1
ATOM 4208 C CA . GLU B 1 156 ? 5.773 24.844 -6.934 1 96.94 156 GLU B CA 1
ATOM 4209 C C . GLU B 1 156 ? 5.43 25.469 -5.582 1 96.94 156 GLU B C 1
ATOM 4211 O O . GLU B 1 156 ? 6.309 25.688 -4.75 1 96.94 156 GLU B O 1
ATOM 4216 N N . TYR B 1 157 ? 4.219 25.719 -5.395 1 96.25 157 TYR B N 1
ATOM 4217 C CA . TYR B 1 157 ? 3.734 26.344 -4.172 1 96.25 157 TYR B CA 1
ATOM 4218 C C . TYR B 1 157 ? 3.973 25.453 -2.963 1 96.25 157 TYR B C 1
ATOM 4220 O O . TYR B 1 157 ? 4.496 25.906 -1.941 1 96.25 157 TYR B O 1
ATOM 4228 N N . LEU B 1 158 ? 3.625 24.203 -3.096 1 97.38 158 LEU B N 1
ATOM 4229 C CA . LEU B 1 158 ? 3.727 23.25 -2 1 97.38 158 LEU B CA 1
ATOM 4230 C C . LEU B 1 158 ? 5.184 23.031 -1.598 1 97.38 158 LEU B C 1
ATOM 4232 O O . LEU B 1 158 ? 5.527 23.141 -0.419 1 97.38 158 LEU B O 1
ATOM 4236 N N . PHE B 1 159 ? 6.004 22.75 -2.537 1 98 159 PHE B N 1
ATOM 4237 C CA . PHE B 1 159 ? 7.398 22.469 -2.219 1 98 159 PHE B CA 1
ATOM 4238 C C . PHE B 1 159 ? 8.094 23.703 -1.677 1 98 159 PHE B C 1
ATOM 4240 O O . PHE B 1 159 ? 8.969 23.609 -0.811 1 98 159 PHE B O 1
ATOM 4247 N N . ALA B 1 160 ? 7.75 24.875 -2.221 1 96.94 160 ALA B N 1
ATOM 4248 C CA . ALA B 1 160 ? 8.32 26.109 -1.702 1 96.94 160 ALA B CA 1
ATOM 4249 C C . ALA B 1 160 ? 7.969 26.312 -0.231 1 96.94 160 ALA B C 1
ATOM 4251 O O . ALA B 1 160 ? 8.797 26.781 0.556 1 96.94 160 ALA B O 1
ATOM 4252 N N . ALA B 1 161 ? 6.766 25.938 0.139 1 97.62 161 ALA B N 1
ATOM 4253 C CA . ALA B 1 161 ? 6.277 26.094 1.507 1 97.62 161 ALA B CA 1
ATOM 4254 C C . ALA B 1 161 ? 6.922 25.062 2.439 1 97.62 161 ALA B C 1
ATOM 4256 O O . ALA B 1 161 ? 7.129 25.344 3.623 1 97.62 161 ALA B O 1
ATOM 4257 N N . CYS B 1 162 ? 7.266 23.922 1.928 1 98.25 162 CYS B N 1
ATOM 4258 C CA . CYS B 1 162 ? 7.695 22.781 2.74 1 98.25 162 CYS B CA 1
ATOM 4259 C C . CYS B 1 162 ? 9.211 22.766 2.887 1 98.25 162 CYS B C 1
ATOM 4261 O O . CYS B 1 162 ? 9.734 22.359 3.93 1 98.25 162 CYS B O 1
ATOM 4263 N N . CYS B 1 163 ? 9.891 23.141 1.806 1 97.94 163 CYS B N 1
ATOM 4264 C CA . CYS B 1 163 ? 11.336 22.938 1.731 1 97.94 163 CYS B CA 1
ATOM 4265 C C . CYS B 1 163 ? 12.078 24.25 2.027 1 97.94 163 CYS B C 1
ATOM 4267 O O . CYS B 1 163 ? 12.758 24.797 1.157 1 97.94 163 CYS B O 1
ATOM 4269 N N . ILE B 1 164 ? 12.078 24.656 3.197 1 96.88 164 ILE B N 1
ATOM 4270 C CA . ILE B 1 164 ? 12.805 25.859 3.627 1 96.88 164 ILE B CA 1
ATOM 4271 C C . ILE B 1 164 ? 13.805 25.484 4.715 1 96.88 164 ILE B C 1
ATOM 4273 O O . ILE B 1 164 ? 13.852 24.344 5.164 1 96.88 164 ILE B O 1
ATOM 4277 N N . ASP B 1 165 ? 14.672 26.422 5.074 1 96.94 165 ASP B N 1
ATOM 4278 C CA . ASP B 1 165 ? 15.586 26.219 6.195 1 96.94 165 ASP B CA 1
ATOM 4279 C C . ASP B 1 165 ? 14.852 26.312 7.531 1 96.94 165 ASP B C 1
ATOM 4281 O O . ASP B 1 165 ? 14.836 27.375 8.164 1 96.94 165 ASP B O 1
ATOM 4285 N N . TRP B 1 166 ? 14.398 25.203 8.008 1 98 166 TRP B N 1
ATOM 4286 C CA . TRP B 1 166 ? 13.531 25.156 9.18 1 98 166 TRP B CA 1
ATOM 4287 C C . TRP B 1 166 ? 14.312 25.5 10.445 1 98 166 TRP B C 1
ATOM 4289 O O . TRP B 1 166 ? 13.734 26.016 11.414 1 98 166 TRP B O 1
ATOM 4299 N N . GLU B 1 167 ? 15.57 25.25 10.5 1 97.31 167 GLU B N 1
ATOM 4300 C CA . GLU B 1 167 ? 16.375 25.703 11.633 1 97.31 167 GLU B CA 1
ATOM 4301 C C . GLU B 1 167 ? 16.391 27.219 11.742 1 97.31 167 GLU B C 1
ATOM 4303 O O . GLU B 1 167 ? 16.234 27.766 12.828 1 97.31 167 GLU B O 1
ATOM 4308 N N . ALA B 1 168 ? 16.641 27.797 10.641 1 96.5 168 ALA B N 1
ATOM 4309 C CA . ALA B 1 168 ? 16.625 29.25 10.609 1 96.5 168 ALA B CA 1
ATOM 4310 C C . ALA B 1 168 ? 15.242 29.797 10.992 1 96.5 168 ALA B C 1
ATOM 4312 O O . ALA B 1 168 ? 15.141 30.75 11.75 1 96.5 168 ALA B O 1
ATOM 4313 N N . GLU B 1 169 ? 14.211 29.188 10.43 1 96.62 169 GLU B N 1
ATOM 4314 C CA . GLU B 1 169 ? 12.844 29.609 10.734 1 96.62 169 GLU B CA 1
ATOM 4315 C C . GLU B 1 169 ? 12.539 29.453 12.219 1 96.62 169 GLU B C 1
ATOM 4317 O O . GLU B 1 169 ? 11.828 30.281 12.805 1 96.62 169 GLU B O 1
ATOM 4322 N N . SER B 1 170 ? 13.016 28.406 12.773 1 98 170 SER B N 1
ATOM 4323 C CA . SER B 1 170 ? 12.812 28.172 14.195 1 98 170 SER B CA 1
ATOM 4324 C C . SER B 1 170 ? 13.438 29.266 15.047 1 98 170 SER B C 1
ATOM 4326 O O . SER B 1 170 ? 12.828 29.734 16.016 1 98 170 SER B O 1
ATOM 4328 N N . ARG B 1 171 ? 14.594 29.688 14.68 1 97.44 171 ARG B N 1
ATOM 4329 C CA . ARG B 1 171 ? 15.266 30.75 15.406 1 97.44 171 ARG B CA 1
ATOM 4330 C C . ARG B 1 171 ? 14.492 32.062 15.312 1 97.44 171 ARG B C 1
ATOM 4332 O O . ARG B 1 171 ? 14.375 32.781 16.297 1 97.44 171 ARG B O 1
ATOM 4339 N N . LYS B 1 172 ? 14.016 32.312 14.188 1 97 172 LYS B N 1
ATOM 4340 C CA . LYS B 1 172 ? 13.211 33.5 14 1 97 172 LYS B CA 1
ATOM 4341 C C . LYS B 1 172 ? 11.938 33.469 14.844 1 97 172 LYS B C 1
ATOM 4343 O O . LYS B 1 172 ? 11.555 34.469 15.469 1 97 172 LYS B O 1
ATOM 4348 N N . GLN B 1 173 ? 11.312 32.344 14.867 1 98.31 173 GLN B N 1
ATOM 4349 C CA . GLN B 1 173 ? 10.078 32.156 15.625 1 98.31 173 GLN B CA 1
ATOM 4350 C C . GLN B 1 173 ? 10.32 32.344 17.125 1 98.31 173 GLN B C 1
ATOM 4352 O O . GLN B 1 173 ? 9.43 32.781 17.859 1 98.31 173 GLN B O 1
ATOM 4357 N N . GLU B 1 174 ? 11.547 31.969 17.516 1 98.31 174 GLU B N 1
ATOM 4358 C CA . GLU B 1 174 ? 11.883 32.094 18.922 1 98.31 174 GLU B CA 1
ATOM 4359 C C . GLU B 1 174 ? 11.742 33.531 19.406 1 98.31 174 GLU B C 1
ATOM 4361 O O . GLU B 1 174 ? 11.32 33.781 20.531 1 98.31 174 GLU B O 1
ATOM 4366 N N . LYS B 1 175 ? 12.102 34.438 18.578 1 98.06 175 LYS B N 1
ATOM 4367 C CA . LYS B 1 175 ? 11.977 35.875 18.922 1 98.06 175 LYS B CA 1
ATOM 4368 C C . LYS B 1 175 ? 10.516 36.25 19.094 1 98.06 175 LYS B C 1
ATOM 4370 O O . LYS B 1 175 ? 10.172 37 20.016 1 98.06 175 LYS B O 1
ATOM 4375 N N . LEU B 1 176 ? 9.719 35.812 18.203 1 98.38 176 LEU B N 1
ATOM 4376 C CA . LEU B 1 176 ? 8.289 36.094 18.297 1 98.38 176 LEU B CA 1
ATOM 4377 C C . LEU B 1 176 ? 7.695 35.438 19.547 1 98.38 176 LEU B C 1
ATOM 4379 O O . LEU B 1 176 ? 6.891 36.062 20.25 1 98.38 176 LEU B O 1
ATOM 4383 N N . LYS B 1 177 ? 8.07 34.219 19.812 1 98.5 177 LYS B N 1
ATOM 4384 C CA . LYS B 1 177 ? 7.629 33.5 21.016 1 98.5 177 LYS B CA 1
ATOM 4385 C C . LYS B 1 177 ? 7.965 34.312 22.281 1 98.5 177 LYS B C 1
ATOM 4387 O O . LYS B 1 177 ? 7.133 34.406 23.172 1 98.5 177 LYS B O 1
ATOM 4392 N N . ARG B 1 178 ? 9.141 34.812 22.328 1 98 178 ARG B N 1
ATOM 4393 C CA . ARG B 1 178 ? 9.586 35.531 23.5 1 98 178 ARG B CA 1
ATOM 4394 C C . ARG B 1 178 ? 8.711 36.781 23.734 1 98 178 ARG B C 1
ATOM 4396 O O . ARG B 1 178 ? 8.367 37.094 24.875 1 98 178 ARG B O 1
ATOM 4403 N N . LEU B 1 179 ? 8.43 37.406 22.688 1 97.88 179 LEU B N 1
ATOM 4404 C CA . LEU B 1 179 ? 7.574 38.594 22.797 1 97.88 179 LEU B CA 1
ATOM 4405 C C . LEU B 1 179 ? 6.168 38.188 23.234 1 97.88 179 LEU B C 1
ATOM 4407 O O . LEU B 1 179 ? 5.547 38.875 24.047 1 97.88 179 LEU B O 1
ATOM 4411 N N . MET B 1 180 ? 5.656 37.125 22.703 1 98 180 MET B N 1
ATOM 4412 C CA . MET B 1 180 ? 4.336 36.625 23.062 1 98 180 MET B CA 1
ATOM 4413 C C . MET B 1 180 ? 4.297 36.188 24.531 1 98 180 MET B C 1
ATOM 4415 O O . MET B 1 180 ? 3.322 36.469 25.234 1 98 180 MET B O 1
ATOM 4419 N N . ASP B 1 181 ? 5.355 35.594 24.984 1 98.06 181 ASP B N 1
ATOM 4420 C CA . ASP B 1 181 ? 5.457 35.156 26.359 1 98.06 181 ASP B CA 1
ATOM 4421 C C . ASP B 1 181 ? 5.387 36.312 27.344 1 98.06 181 ASP B C 1
ATOM 4423 O O . ASP B 1 181 ? 4.871 36.188 28.453 1 98.06 181 ASP B O 1
ATOM 4427 N N . LYS B 1 182 ? 5.883 37.375 26.891 1 97.25 182 LYS B N 1
ATOM 4428 C CA . LYS B 1 182 ? 6 38.531 27.766 1 97.25 182 LYS B CA 1
ATOM 4429 C C . LYS B 1 182 ? 4.742 39.375 27.719 1 97.25 182 LYS B C 1
ATOM 4431 O O . LYS B 1 182 ? 4.492 40.188 28.609 1 97.25 182 LYS B O 1
ATOM 4436 N N . ALA B 1 183 ? 3.998 39.188 26.719 1 98.19 183 ALA B N 1
ATOM 4437 C CA . ALA B 1 183 ? 2.855 40.094 26.484 1 98.19 183 ALA B CA 1
ATOM 4438 C C . ALA B 1 183 ? 1.69 39.719 27.406 1 98.19 183 ALA B C 1
ATOM 4440 O O . ALA B 1 183 ? 1.467 38.562 27.703 1 98.19 183 ALA B O 1
ATOM 4441 N N . ASP B 1 184 ? 1.005 40.719 27.797 1 98.31 184 ASP B N 1
ATOM 4442 C CA . ASP B 1 184 ? -0.236 40.531 28.531 1 98.31 184 ASP B CA 1
ATOM 4443 C C . ASP B 1 184 ? -1.451 40.656 27.625 1 98.31 184 ASP B C 1
ATOM 4445 O O . ASP B 1 184 ? -2.373 39.844 27.672 1 98.31 184 ASP B O 1
ATOM 4449 N N . THR B 1 185 ? -1.438 41.719 26.859 1 98.44 185 THR B N 1
ATOM 4450 C CA . THR B 1 185 ? -2.598 42 26.031 1 98.44 185 THR B CA 1
ATOM 4451 C C . THR B 1 185 ? -2.219 42 24.547 1 98.44 185 THR B C 1
ATOM 4453 O O . THR B 1 185 ? -1.112 42.406 24.188 1 98.44 185 THR B O 1
ATOM 4456 N N . VAL B 1 186 ? -3.164 41.562 23.75 1 98.81 186 VAL B N 1
ATOM 4457 C CA . VAL B 1 186 ? -3.055 41.594 22.297 1 98.81 186 VAL B CA 1
ATOM 4458 C C . VAL B 1 186 ? -4.199 42.406 21.703 1 98.81 186 VAL B C 1
ATOM 4460 O O . VAL B 1 186 ? -5.344 42.312 22.156 1 98.81 186 VAL B O 1
ATOM 4463 N N . ARG B 1 187 ? -3.906 43.188 20.797 1 98.75 187 ARG B N 1
ATOM 4464 C CA . ARG B 1 187 ? -4.918 43.906 20.016 1 98.75 187 ARG B CA 1
ATOM 4465 C C . ARG B 1 187 ? -4.703 43.688 18.516 1 98.75 187 ARG B C 1
ATOM 4467 O O . ARG B 1 187 ? -3.582 43.812 18.016 1 98.75 187 ARG B O 1
ATOM 4474 N N . ILE B 1 188 ? -5.707 43.312 17.844 1 98.69 188 ILE B N 1
ATOM 4475 C CA . ILE B 1 188 ? -5.73 43.188 16.391 1 98.69 188 ILE B CA 1
ATOM 4476 C C . ILE B 1 188 ? -6.66 44.219 15.789 1 98.69 188 ILE B C 1
ATOM 4478 O O . ILE B 1 188 ? -7.852 44.25 16.109 1 98.69 188 ILE B O 1
ATOM 4482 N N . LYS B 1 189 ? -6.109 44.969 14.914 1 98.25 189 LYS B N 1
ATOM 4483 C CA . LYS B 1 189 ? -6.883 46.062 14.32 1 98.25 189 LYS B CA 1
ATOM 4484 C C . LYS B 1 189 ? -6.859 45.969 12.797 1 98.25 189 LYS B C 1
ATOM 4486 O O . LYS B 1 189 ? -5.824 45.688 12.203 1 98.25 189 LYS B O 1
ATOM 4491 N N . ALA B 1 190 ? -7.965 46.156 12.203 1 98.25 190 ALA B N 1
ATOM 4492 C CA . ALA B 1 190 ? -8.172 46.344 10.766 1 98.25 190 ALA B CA 1
ATOM 4493 C C . ALA B 1 190 ? -9.461 47.094 10.492 1 98.25 190 ALA B C 1
ATOM 4495 O O . ALA B 1 190 ? -10.211 47.438 11.414 1 98.25 190 ALA B O 1
ATOM 4496 N N . SER B 1 191 ? -9.727 47.469 9.195 1 98.31 191 SER B N 1
ATOM 4497 C CA . SER B 1 191 ? -10.93 48.219 8.844 1 98.31 191 SER B CA 1
ATOM 4498 C C . SER B 1 191 ? -12.188 47.469 9.297 1 98.31 191 SER B C 1
ATOM 4500 O O . SER B 1 191 ? -13.18 48.094 9.672 1 98.31 191 SER B O 1
ATOM 4502 N N . ASP B 1 192 ? -12.07 46.156 9.336 1 98.06 192 ASP B N 1
ATOM 4503 C CA . ASP B 1 192 ? -13.25 45.375 9.648 1 98.06 192 ASP B CA 1
ATOM 4504 C C . ASP B 1 192 ? -13.039 44.531 10.922 1 98.06 192 ASP B C 1
ATOM 4506 O O . ASP B 1 192 ? -13.789 43.594 11.188 1 98.06 192 ASP B O 1
ATOM 4510 N N . THR B 1 193 ? -12.031 44.844 11.656 1 98.5 193 THR B N 1
ATOM 4511 C CA . THR B 1 193 ? -11.656 44.094 12.836 1 98.5 193 THR B CA 1
ATOM 4512 C C . THR B 1 193 ? -11.117 45 13.93 1 98.5 193 THR B C 1
ATOM 4514 O O . THR B 1 193 ? -10.367 45.938 13.641 1 98.5 193 THR B O 1
ATOM 4517 N N . ASP B 1 194 ? -11.57 44.906 15.094 1 98.75 194 ASP B N 1
ATOM 4518 C CA . ASP B 1 194 ? -11.062 45.5 16.328 1 98.75 194 ASP B CA 1
ATOM 4519 C C . ASP B 1 194 ? -11.242 44.562 17.516 1 98.75 194 ASP B C 1
ATOM 4521 O O . ASP B 1 194 ? -12.305 44.5 18.125 1 98.75 194 ASP B O 1
ATOM 4525 N N . LEU B 1 195 ? -10.211 43.781 17.75 1 98.44 195 LEU B N 1
ATOM 4526 C CA . LEU B 1 195 ? -10.234 42.688 18.703 1 98.44 195 LEU B CA 1
ATOM 4527 C C . LEU B 1 195 ? -9.172 42.844 19.766 1 98.44 195 LEU B C 1
ATOM 4529 O O . LEU B 1 195 ? -8.023 43.188 19.469 1 98.44 195 LEU B O 1
ATOM 4533 N N . SER B 1 196 ? -9.531 42.688 21 1 98.69 196 SER B N 1
ATOM 4534 C CA . SER B 1 196 ? -8.578 42.75 22.109 1 98.69 196 SER B CA 1
ATOM 4535 C C . SER B 1 196 ? -8.766 41.562 23.047 1 98.69 196 SER B C 1
ATOM 4537 O O . SER B 1 196 ? -9.891 41.156 23.344 1 98.69 196 SER B O 1
ATOM 4539 N N . PHE B 1 197 ? -7.695 41.031 23.562 1 98.81 197 PHE B N 1
ATOM 4540 C CA . PHE B 1 197 ? -7.734 39.938 24.5 1 98.81 197 PHE B CA 1
ATOM 4541 C C . PHE B 1 197 ? -6.41 39.812 25.25 1 98.81 197 PHE B C 1
ATOM 4543 O O . PHE B 1 197 ? -5.422 40.438 24.875 1 98.81 197 PHE B O 1
ATOM 4550 N N . SER B 1 198 ? -6.434 39.062 26.328 1 98.88 198 SER B N 1
ATOM 4551 C CA . SER B 1 198 ? -5.23 38.812 27.109 1 98.88 198 SER B CA 1
ATOM 4552 C C . SER B 1 198 ? -4.645 37.438 26.797 1 98.88 198 SER B C 1
ATOM 4554 O O . SER B 1 198 ? -5.379 36.5 26.516 1 98.88 198 SER B O 1
ATOM 4556 N N . ILE B 1 199 ? -3.312 37.375 26.766 1 98.75 199 ILE B N 1
ATOM 4557 C CA . ILE B 1 199 ? -2.621 36.094 26.641 1 98.75 199 ILE B CA 1
ATOM 4558 C C . ILE B 1 199 ? -1.71 35.906 27.859 1 98.75 199 ILE B C 1
ATOM 4560 O O . ILE B 1 199 ? -0.745 35.156 27.797 1 98.75 199 ILE B O 1
ATOM 4564 N N . ARG B 1 200 ? -2.02 36.656 28.891 1 97.81 200 ARG B N 1
ATOM 4565 C CA . ARG B 1 200 ? -1.189 36.625 30.094 1 97.81 200 ARG B CA 1
ATOM 4566 C C . ARG B 1 200 ? -1.119 35.188 30.672 1 97.81 200 ARG B C 1
ATOM 4568 O O . ARG B 1 200 ? -2.15 34.562 30.875 1 97.81 200 ARG B O 1
ATOM 4575 N N . GLY B 1 201 ? 0.112 34.781 30.953 1 96.69 201 GLY B N 1
ATOM 4576 C CA . GLY B 1 201 ? 0.316 33.5 31.594 1 96.69 201 GLY B CA 1
ATOM 4577 C C . GLY B 1 201 ? 0.243 32.344 30.641 1 96.69 201 GLY B C 1
ATOM 4578 O O . GLY B 1 201 ? 0.394 31.188 31.047 1 96.69 201 GLY B O 1
ATOM 4579 N N . LEU B 1 202 ? -0.034 32.562 29.391 1 97.62 202 LEU B N 1
ATOM 4580 C CA . LEU B 1 202 ? -0.083 31.531 28.359 1 97.62 202 LEU B CA 1
ATOM 4581 C C . LEU B 1 202 ? 1.129 31.625 27.438 1 97.62 202 LEU B C 1
ATOM 4583 O O . LEU B 1 202 ? 1.404 32.688 26.859 1 97.62 202 LEU B O 1
ATOM 4587 N N . ASP B 1 203 ? 1.795 30.578 27.234 1 97.19 203 ASP B N 1
ATOM 4588 C CA . ASP B 1 203 ? 3.066 30.578 26.531 1 97.19 203 ASP B CA 1
ATOM 4589 C C . ASP B 1 203 ? 2.844 30.562 25.016 1 97.19 203 ASP B C 1
ATOM 4591 O O . ASP B 1 203 ? 1.863 29.984 24.531 1 97.19 203 ASP B O 1
ATOM 4595 N N . GLY B 1 204 ? 3.723 31.234 24.359 1 98.12 204 GLY B N 1
ATOM 4596 C CA . GLY B 1 204 ? 3.822 31.016 22.922 1 98.12 204 GLY B CA 1
ATOM 4597 C C . GLY B 1 204 ? 4.438 29.688 22.547 1 98.12 204 GLY B C 1
ATOM 4598 O O . GLY B 1 204 ? 5.375 29.219 23.203 1 98.12 204 GLY B O 1
ATOM 4599 N N . ILE B 1 205 ? 3.887 29.078 21.547 1 98.38 205 ILE B N 1
ATOM 4600 C CA . ILE B 1 205 ? 4.363 27.781 21.078 1 98.38 205 ILE B CA 1
ATOM 4601 C C . ILE B 1 205 ? 4.777 27.875 19.609 1 98.38 205 ILE B C 1
ATOM 4603 O O . ILE B 1 205 ? 3.994 28.297 18.766 1 98.38 205 ILE B O 1
ATOM 4607 N N . LYS B 1 206 ? 6.004 27.484 19.344 1 98.12 206 LYS B N 1
ATOM 4608 C CA . LYS B 1 206 ? 6.512 27.516 17.969 1 98.12 206 LYS B CA 1
ATOM 4609 C C . LYS B 1 206 ? 6.051 26.281 17.188 1 98.12 206 LYS B C 1
ATOM 4611 O O . LYS B 1 206 ? 6.035 25.172 17.734 1 98.12 206 LYS B O 1
ATOM 4616 N N . CYS B 1 207 ? 5.574 26.516 16.047 1 98.06 207 CYS B N 1
ATOM 4617 C CA . CYS B 1 207 ? 5.363 25.469 15.047 1 98.06 207 CYS B CA 1
ATOM 4618 C C . CYS B 1 207 ? 6.371 25.594 13.914 1 98.06 207 CYS B C 1
ATOM 4620 O O . CYS B 1 207 ? 6.098 26.25 12.906 1 98.06 207 CYS B O 1
ATOM 4622 N N . ASP B 1 208 ? 7.391 24.844 14.047 1 98.12 208 ASP B N 1
ATOM 4623 C CA . ASP B 1 208 ? 8.57 25.109 13.234 1 98.12 208 ASP B CA 1
ATOM 4624 C C . ASP B 1 208 ? 8.969 23.875 12.422 1 98.12 208 ASP B C 1
ATOM 4626 O O . ASP B 1 208 ? 10.156 23.609 12.242 1 98.12 208 ASP B O 1
ATOM 4630 N N . GLY B 1 209 ? 7.941 23.062 12.07 1 98.12 209 GLY B N 1
ATOM 4631 C CA . GLY B 1 209 ? 8.219 22 11.125 1 98.12 209 GLY B CA 1
ATOM 4632 C C . GLY B 1 209 ? 8.484 20.672 11.789 1 98.12 209 GLY B C 1
ATOM 4633 O O . GLY B 1 209 ? 8.93 19.719 11.133 1 98.12 209 GLY B O 1
ATOM 4634 N N . ARG B 1 210 ? 8.273 20.531 13.047 1 97 210 ARG B N 1
ATOM 4635 C CA . ARG B 1 210 ? 8.555 19.281 13.742 1 97 210 ARG B CA 1
ATOM 4636 C C . ARG B 1 210 ? 7.395 18.297 13.594 1 97 210 ARG B C 1
ATOM 4638 O O . ARG B 1 210 ? 7.609 17.078 13.492 1 97 210 ARG B O 1
ATOM 4645 N N . PHE B 1 211 ? 6.145 18.797 13.555 1 97.06 211 PHE B N 1
ATOM 4646 C CA . PHE B 1 211 ? 4.984 17.922 13.562 1 97.06 211 PHE B CA 1
ATOM 4647 C C . PHE B 1 211 ? 4.191 18.062 12.273 1 97.06 211 PHE B C 1
ATOM 4649 O O . PHE B 1 211 ? 3.453 17.156 11.883 1 97.06 211 PHE B O 1
ATOM 4656 N N . ASN B 1 212 ? 4.328 19.219 11.641 1 97.5 212 ASN B N 1
ATOM 4657 C CA . ASN B 1 212 ? 3.668 19.516 10.375 1 97.5 212 ASN B CA 1
ATOM 4658 C C . ASN B 1 212 ? 4.656 20.047 9.336 1 97.5 212 ASN B C 1
ATOM 4660 O O . ASN B 1 212 ? 5.523 20.859 9.648 1 97.5 212 ASN B O 1
ATOM 4664 N N . ILE B 1 213 ? 4.445 19.531 8.188 1 98.44 213 ILE B N 1
ATOM 4665 C CA . ILE B 1 213 ? 5.105 20.141 7.039 1 98.44 213 ILE B CA 1
ATOM 4666 C C . ILE B 1 213 ? 4.105 20.312 5.895 1 98.44 213 ILE B C 1
ATOM 4668 O O . ILE B 1 213 ? 3.535 19.328 5.422 1 98.44 213 ILE B O 1
ATOM 4672 N N . PRO B 1 214 ? 3.875 21.578 5.461 1 97.81 214 PRO B N 1
ATOM 4673 C CA . PRO B 1 214 ? 4.527 22.797 5.938 1 97.81 214 PRO B CA 1
ATOM 4674 C C . PRO B 1 214 ? 4.055 23.219 7.324 1 97.81 214 PRO B C 1
ATOM 4676 O O . PRO B 1 214 ? 3.109 22.641 7.863 1 97.81 214 PRO B O 1
ATOM 4679 N N . ASP B 1 215 ? 4.797 24.047 7.852 1 98.31 215 ASP B N 1
ATOM 4680 C CA . ASP B 1 215 ? 4.477 24.656 9.141 1 98.31 215 ASP B CA 1
ATOM 4681 C C . ASP B 1 215 ? 4.734 26.156 9.125 1 98.31 215 ASP B C 1
ATOM 4683 O O . ASP B 1 215 ? 4.582 26.797 8.086 1 98.31 215 ASP B O 1
ATOM 4687 N N . GLY B 1 216 ? 4.855 26.75 10.172 1 98 216 GLY B N 1
ATOM 4688 C CA . GLY B 1 216 ? 5.203 28.156 10.164 1 98 216 GLY B CA 1
ATOM 4689 C C . GLY B 1 216 ? 4.188 29.031 10.875 1 98 216 GLY B C 1
ATOM 4690 O O . GLY B 1 216 ? 3.602 29.922 10.273 1 98 216 GLY B O 1
ATOM 4691 N N . GLU B 1 217 ? 4.039 28.781 12.164 1 98.44 217 GLU B N 1
ATOM 4692 C CA . GLU B 1 217 ? 3.209 29.641 13 1 98.44 217 GLU B CA 1
ATOM 4693 C C . GLU B 1 217 ? 3.695 29.641 14.445 1 98.44 217 GLU B C 1
ATOM 4695 O O . GLU B 1 217 ? 4.434 28.75 14.859 1 98.44 217 GLU B O 1
ATOM 4700 N N . VAL B 1 218 ? 3.396 30.672 15.133 1 98.69 218 VAL B N 1
ATOM 4701 C CA . VAL B 1 218 ? 3.51 30.719 16.578 1 98.69 218 VAL B CA 1
ATOM 4702 C C . VAL B 1 218 ? 2.137 30.969 17.203 1 98.69 218 VAL B C 1
ATOM 4704 O O . VAL B 1 218 ? 1.461 31.953 16.859 1 98.69 218 VAL B O 1
ATOM 4707 N N . PHE B 1 219 ? 1.801 30.047 18.094 1 98.62 219 PHE B N 1
ATOM 4708 C CA . PHE B 1 219 ? 0.437 30.188 18.578 1 98.62 219 PHE B CA 1
ATOM 4709 C C . PHE B 1 219 ? 0.417 30.234 20.109 1 98.62 219 PHE B C 1
ATOM 4711 O O . PHE B 1 219 ? 1.415 29.906 20.75 1 98.62 219 PHE B O 1
ATOM 4718 N N . THR B 1 220 ? -0.592 30.719 20.672 1 98.62 220 THR B N 1
ATOM 4719 C CA . THR B 1 220 ? -0.987 30.703 22.078 1 98.62 220 THR B CA 1
ATOM 4720 C C . THR B 1 220 ? -2.504 30.609 22.219 1 98.62 220 THR B C 1
ATOM 4722 O O . THR B 1 220 ? -3.186 30.141 21.297 1 98.62 220 THR B O 1
ATOM 4725 N N . ALA B 1 221 ? -2.984 30.781 23.375 1 98.62 221 ALA B N 1
ATOM 4726 C CA . ALA B 1 221 ? -4.426 30.828 23.609 1 98.62 221 ALA B CA 1
ATOM 4727 C C . ALA B 1 221 ? -4.82 32.094 24.375 1 98.62 221 ALA B C 1
ATOM 4729 O O . ALA B 1 221 ? -4.082 32.531 25.25 1 98.62 221 ALA B O 1
ATOM 4730 N N . PRO B 1 222 ? -5.961 32.625 23.984 1 98.69 222 PRO B N 1
ATOM 4731 C CA . PRO B 1 222 ? -6.457 33.75 24.797 1 98.69 222 PRO B CA 1
ATOM 4732 C C . PRO B 1 222 ? -6.945 33.312 26.172 1 98.69 222 PRO B C 1
ATOM 4734 O O . PRO B 1 222 ? -7.527 32.25 26.312 1 98.69 222 PRO B O 1
ATOM 4737 N N . VAL B 1 223 ? -6.672 34.188 27.156 1 98.44 223 VAL B N 1
ATOM 4738 C CA . VAL B 1 223 ? -7.402 34 28.391 1 98.44 223 VAL B CA 1
ATOM 4739 C C . VAL B 1 223 ? -8.898 33.906 28.109 1 98.44 223 VAL B C 1
ATOM 4741 O O . VAL B 1 223 ? -9.469 34.781 27.469 1 98.44 223 VAL B O 1
ATOM 4744 N N . ARG B 1 224 ? -9.516 32.938 28.562 1 98.06 224 ARG B N 1
ATOM 4745 C CA . ARG B 1 224 ? -10.805 32.438 28.094 1 98.06 224 ARG B CA 1
ATOM 4746 C C . ARG B 1 224 ? -11.844 33.562 28.109 1 98.06 224 ARG B C 1
ATOM 4748 O O . ARG B 1 224 ? -12.57 33.75 27.141 1 98.06 224 ARG B O 1
ATOM 4755 N N . ASP B 1 225 ? -11.914 34.406 29.188 1 98.12 225 ASP B N 1
ATOM 4756 C CA . ASP B 1 225 ? -12.992 35.375 29.344 1 98.12 225 ASP B CA 1
ATOM 4757 C C . ASP B 1 225 ? -12.523 36.781 29 1 98.12 225 ASP B C 1
ATOM 4759 O O . ASP B 1 225 ? -13.172 37.781 29.375 1 98.12 225 ASP B O 1
ATOM 4763 N N . SER B 1 226 ? -11.453 36.875 28.219 1 98.75 226 SER B N 1
ATOM 4764 C CA . SER B 1 226 ? -10.828 38.156 28.047 1 98.75 226 SER B CA 1
ATOM 4765 C C . SER B 1 226 ? -11.133 38.75 26.672 1 98.75 226 SER B C 1
ATOM 4767 O O . SER B 1 226 ? -10.875 39.938 26.422 1 98.75 226 SER B O 1
ATOM 4769 N N . VAL B 1 227 ? -11.672 38 25.75 1 98.81 227 VAL B N 1
ATOM 4770 C CA . VAL B 1 227 ? -11.797 38.438 24.359 1 98.81 227 VAL B CA 1
ATOM 4771 C C . VAL B 1 227 ? -12.93 39.469 24.234 1 98.81 227 VAL B C 1
ATOM 4773 O O . VAL B 1 227 ? -14.047 39.219 24.703 1 98.81 227 VAL B O 1
ATOM 4776 N N . GLU B 1 228 ? -12.633 40.594 23.625 1 98.88 228 GLU B N 1
ATOM 4777 C CA . GLU B 1 228 ? -13.594 41.656 23.359 1 98.88 228 GLU B CA 1
ATOM 4778 C C . GLU B 1 228 ? -13.453 42.188 21.938 1 98.88 228 GLU B C 1
ATOM 4780 O O . GLU B 1 228 ? -12.344 42.25 21.406 1 98.88 228 GLU B O 1
ATOM 4785 N N . GLY B 1 229 ? -14.625 42.594 21.359 1 98.75 229 GLY B N 1
ATOM 4786 C CA . GLY B 1 229 ? -14.562 43.219 20.047 1 98.75 229 GLY B CA 1
ATOM 4787 C C . GLY B 1 229 ? -15.109 42.344 18.938 1 98.75 229 GLY B C 1
ATOM 4788 O O . GLY B 1 229 ? -16.109 41.625 19.125 1 98.75 229 GLY B O 1
ATOM 4789 N N . HIS B 1 230 ? -14.516 42.5 17.703 1 98.81 230 HIS B N 1
ATOM 4790 C CA . HIS B 1 230 ? -15.023 41.75 16.562 1 98.81 230 HIS B CA 1
ATOM 4791 C C . HIS B 1 230 ? -13.906 41.438 15.562 1 98.81 230 HIS B C 1
ATOM 4793 O O . HIS B 1 230 ? -12.906 42.156 15.508 1 98.81 230 HIS B O 1
ATOM 4799 N N . ILE B 1 231 ? -14.102 40.438 14.852 1 98.75 231 ILE B N 1
ATOM 4800 C CA . ILE B 1 231 ? -13.18 40.031 13.797 1 98.75 231 ILE B CA 1
ATOM 4801 C C . ILE B 1 231 ? -13.953 39.594 12.562 1 98.75 231 ILE B C 1
ATOM 4803 O O . ILE B 1 231 ? -15.008 38.938 12.688 1 98.75 231 ILE B O 1
ATOM 4807 N N . THR B 1 232 ? -13.492 39.906 11.414 1 98.38 232 THR B N 1
ATOM 4808 C CA . THR B 1 232 ? -13.984 39.406 10.141 1 98.38 232 THR B CA 1
ATOM 4809 C C . THR B 1 232 ? -12.891 38.625 9.406 1 98.38 232 THR B C 1
ATOM 4811 O O . THR B 1 232 ? -11.828 39.188 9.094 1 98.38 232 THR B O 1
ATOM 4814 N N . TYR B 1 233 ? -13.203 37.406 9.156 1 98.12 233 TYR B N 1
ATOM 4815 C CA . TYR B 1 233 ? -12.258 36.562 8.438 1 98.12 233 TYR B CA 1
ATOM 4816 C C . TYR B 1 233 ? -12.375 36.781 6.93 1 98.12 233 TYR B C 1
ATOM 4818 O O . TYR B 1 233 ? -13.484 36.906 6.402 1 98.12 233 TYR B O 1
ATOM 4826 N N . ASN B 1 234 ? -11.258 36.844 6.309 1 96.44 234 ASN B N 1
ATOM 4827 C CA . ASN B 1 234 ? -11.273 37.156 4.879 1 96.44 234 ASN B CA 1
ATOM 4828 C C . ASN B 1 234 ? -10.617 36.031 4.07 1 96.44 234 ASN B C 1
ATOM 4830 O O . ASN B 1 234 ? -10.242 36.25 2.912 1 96.44 234 ASN B O 1
ATOM 4834 N N . CYS B 1 235 ? -10.328 34.906 4.641 1 95.5 235 CYS B N 1
ATOM 4835 C CA . CYS B 1 235 ? -9.945 33.656 3.949 1 95.5 235 CYS B CA 1
ATOM 4836 C C . CYS B 1 235 ? -11.078 32.656 3.961 1 95.5 235 CYS B C 1
ATOM 4838 O O . CYS B 1 235 ? -11.742 32.469 4.984 1 95.5 235 CYS B O 1
ATOM 4840 N N . PRO B 1 236 ? -11.266 32.031 2.785 1 93.12 236 PRO B N 1
ATOM 4841 C CA . PRO B 1 236 ? -12.273 30.969 2.801 1 93.12 236 PRO B CA 1
ATOM 4842 C C . PRO B 1 236 ? -11.938 29.859 3.799 1 93.12 236 PRO B C 1
ATOM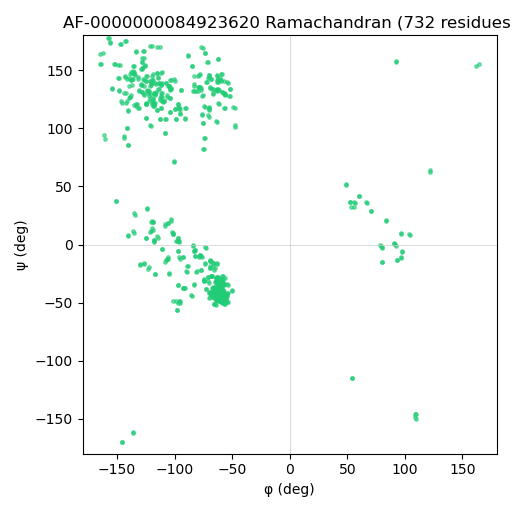 4844 O O . PRO B 1 236 ? -10.766 29.5 3.953 1 93.12 236 PRO B O 1
ATOM 4847 N N . THR B 1 237 ? -12.953 29.344 4.469 1 93.62 237 THR B N 1
ATOM 4848 C CA . THR B 1 237 ? -12.734 28.234 5.402 1 93.62 237 THR B CA 1
ATOM 4849 C C . THR B 1 237 ? -13.734 27.109 5.156 1 93.62 237 THR B C 1
ATOM 4851 O O . THR B 1 237 ? -14.898 27.359 4.828 1 93.62 237 THR B O 1
ATOM 4854 N N . ILE B 1 238 ? -13.148 25.953 5.109 1 86.44 238 ILE B N 1
ATOM 4855 C CA . ILE B 1 238 ? -13.977 24.781 4.91 1 86.44 238 ILE B CA 1
ATOM 4856 C C . ILE B 1 238 ? -14.125 24.031 6.23 1 86.44 238 ILE B C 1
ATOM 4858 O O . ILE B 1 238 ? -13.125 23.703 6.879 1 86.44 238 ILE B O 1
ATOM 4862 N N . TYR B 1 239 ? -15.352 23.75 6.672 1 86.38 239 TYR B N 1
ATOM 4863 C CA . TYR B 1 239 ? -15.648 23 7.883 1 86.38 239 TYR B CA 1
ATOM 4864 C C . TYR B 1 239 ? -16.719 21.938 7.617 1 86.38 239 TYR B C 1
ATOM 4866 O O . TYR B 1 239 ? -17.812 22.266 7.152 1 86.38 239 TYR B O 1
ATOM 4874 N N . GLN B 1 240 ? -16.359 20.703 7.859 1 77.44 240 GLN B N 1
ATOM 4875 C CA . GLN B 1 240 ? -17.25 19.578 7.648 1 77.44 240 GLN B CA 1
ATOM 4876 C C . GLN B 1 240 ? -17.844 19.594 6.242 1 77.44 240 GLN B C 1
ATOM 4878 O O . GLN B 1 240 ? -19.062 19.453 6.07 1 77.44 240 GLN B O 1
ATOM 4883 N N . GLY B 1 241 ? -17.016 20.016 5.285 1 75.25 241 GLY B N 1
ATOM 4884 C CA . GLY B 1 241 ? -17.375 19.922 3.879 1 75.25 241 GLY B CA 1
ATOM 4885 C C . GLY B 1 241 ? -18.094 21.156 3.361 1 75.25 241 GLY B C 1
ATOM 4886 O O . GLY B 1 241 ? -18.453 21.219 2.186 1 75.25 241 GLY B O 1
ATOM 4887 N N . LYS B 1 242 ? -18.266 22.109 4.195 1 85.38 242 LYS B N 1
ATOM 4888 C CA . LYS B 1 242 ? -18.938 23.344 3.799 1 85.38 242 LYS B CA 1
ATOM 4889 C C . LYS B 1 242 ? -17.969 24.516 3.826 1 85.38 242 LYS B C 1
ATOM 4891 O O . LYS B 1 242 ? -17.141 24.625 4.727 1 85.38 242 LYS B O 1
ATOM 4896 N N . GLU B 1 243 ? -18.109 25.312 2.832 1 91.19 243 GLU B N 1
ATOM 4897 C CA . GLU B 1 243 ? -17.266 26.484 2.748 1 91.19 243 GLU B CA 1
ATOM 4898 C C . GLU B 1 243 ? -17.953 27.719 3.352 1 91.19 243 GLU B C 1
ATOM 4900 O O . GLU B 1 243 ? -19.141 27.922 3.146 1 91.19 243 GLU B O 1
ATOM 4905 N N . PHE B 1 244 ? -17.328 28.453 4.152 1 95.06 244 PHE B N 1
ATOM 4906 C CA . PHE B 1 244 ? -17.766 29.703 4.754 1 95.06 244 PHE B CA 1
ATOM 4907 C C . PHE B 1 244 ? -16.891 30.859 4.309 1 95.06 244 PHE B C 1
ATOM 4909 O O . PHE B 1 244 ? -15.664 30.734 4.289 1 95.06 244 PHE B O 1
ATOM 4916 N N . ASN B 1 245 ? -17.516 31.906 3.883 1 95.75 245 ASN B N 1
ATOM 4917 C CA . ASN B 1 245 ? -16.812 33.094 3.461 1 95.75 245 ASN B CA 1
ATOM 4918 C C . ASN B 1 245 ? -17.297 34.344 4.223 1 95.75 245 ASN B C 1
ATOM 4920 O O . ASN B 1 245 ? -18.484 34.469 4.523 1 95.75 245 ASN B O 1
ATOM 4924 N N . GLY B 1 246 ? -16.328 35.156 4.531 1 96.88 246 GLY B N 1
ATOM 4925 C CA . GLY B 1 246 ? -16.688 36.406 5.16 1 96.88 246 GLY B CA 1
ATOM 4926 C C . GLY B 1 246 ? -17.266 36.25 6.547 1 96.88 246 GLY B C 1
ATOM 4927 O O . GLY B 1 246 ? -18.203 36.969 6.918 1 96.88 246 GLY B O 1
ATOM 4928 N N . VAL B 1 247 ? -16.812 35.344 7.285 1 98.38 247 VAL B N 1
ATOM 4929 C CA . VAL B 1 247 ? -17.328 35.094 8.633 1 98.38 247 VAL B CA 1
ATOM 4930 C C . VAL B 1 247 ? -16.984 36.281 9.539 1 98.38 247 VAL B C 1
ATOM 4932 O O . VAL B 1 247 ? -15.844 36.75 9.562 1 98.38 247 VAL B O 1
ATOM 4935 N N . ARG B 1 248 ? -17.938 36.781 10.234 1 98.75 248 ARG B N 1
ATOM 4936 C CA . ARG B 1 248 ? -17.734 37.844 11.219 1 98.75 248 ARG B CA 1
ATOM 4937 C C . ARG B 1 248 ? -18.203 37.406 12.602 1 98.75 248 ARG B C 1
ATOM 4939 O O . ARG B 1 248 ? -19.312 36.906 12.75 1 98.75 248 ARG B O 1
ATOM 4946 N N . LEU B 1 249 ? -17.406 37.531 13.57 1 98.81 249 LEU B N 1
ATOM 4947 C CA . LEU B 1 249 ? -17.703 37.188 14.953 1 98.81 249 LEU B CA 1
ATOM 4948 C C . LEU B 1 249 ? -17.578 38.406 15.852 1 98.81 249 LEU B C 1
ATOM 4950 O O . LEU B 1 249 ? -16.672 39.219 15.672 1 98.81 249 LEU B O 1
ATOM 4954 N N . GLU B 1 250 ? -18.422 38.531 16.781 1 98.88 250 GLU B N 1
ATOM 4955 C CA . GLU B 1 250 ? -18.375 39.562 17.812 1 98.88 250 GLU B CA 1
ATOM 4956 C C . GLU B 1 250 ? -18.281 38.969 19.203 1 98.88 250 GLU B C 1
ATOM 4958 O O . GLU B 1 250 ? -18.906 37.938 19.484 1 98.88 250 GLU B O 1
ATOM 4963 N N . PHE B 1 251 ? -17.516 39.594 20 1 98.88 251 PHE B N 1
ATOM 4964 C CA . PHE B 1 251 ? -17.203 39 21.297 1 98.88 251 PHE B CA 1
ATOM 4965 C C . PHE B 1 251 ? -17.562 39.938 22.438 1 98.88 251 PHE B C 1
ATOM 4967 O O . PHE B 1 251 ? -17.422 41.156 22.328 1 98.88 251 PHE B O 1
ATOM 4974 N N . ALA B 1 252 ? -18.016 39.344 23.531 1 98.81 252 ALA B N 1
ATOM 4975 C CA . ALA B 1 252 ? -18.156 39.969 24.844 1 98.81 252 ALA B CA 1
ATOM 4976 C C . ALA B 1 252 ? -17.781 39 25.969 1 98.81 252 ALA B C 1
ATOM 4978 O O . ALA B 1 252 ? -18.328 37.906 26.062 1 98.81 252 ALA B O 1
ATOM 4979 N N . LYS B 1 253 ? -16.828 39.438 26.781 1 98.38 253 LYS B N 1
ATOM 4980 C CA . LYS B 1 253 ? -16.359 38.656 27.922 1 98.38 253 LYS B CA 1
ATOM 4981 C C . LYS B 1 253 ? -15.898 37.281 27.484 1 98.38 253 LYS B C 1
ATOM 4983 O O . LYS B 1 253 ? -16.25 36.281 28.109 1 98.38 253 LYS B O 1
ATOM 4988 N N . GLY B 1 254 ? -15.32 37.25 26.359 1 98.62 254 GLY B N 1
ATOM 4989 C CA . GLY B 1 254 ? -14.695 36.031 25.875 1 98.62 254 GLY B CA 1
ATOM 4990 C C . GLY B 1 254 ? -15.609 35.188 25 1 98.62 254 GLY B C 1
ATOM 4991 O O . GLY B 1 254 ? -15.148 34.281 24.297 1 98.62 254 GLY B O 1
ATOM 4992 N N . ARG B 1 255 ? -16.844 35.469 25 1 98.62 255 ARG B N 1
ATOM 4993 C CA . ARG B 1 255 ? -17.828 34.625 24.328 1 98.62 255 ARG B CA 1
ATOM 4994 C C . ARG B 1 255 ? -18.25 35.25 23 1 98.62 255 ARG B C 1
ATOM 4996 O O . ARG B 1 255 ? -18.438 36.469 22.906 1 98.62 255 ARG B O 1
ATOM 5003 N N . ILE B 1 256 ? -18.438 34.438 22.016 1 98.88 256 ILE B N 1
ATOM 5004 C CA . ILE B 1 256 ? -19.031 34.875 20.766 1 98.88 256 ILE B CA 1
ATOM 5005 C C . ILE B 1 256 ? -20.516 35.188 20.984 1 98.88 256 ILE B C 1
ATOM 5007 O O . ILE B 1 256 ? -21.312 34.281 21.188 1 98.88 256 ILE B O 1
ATOM 5011 N N . VAL B 1 257 ? -20.891 36.375 20.828 1 98.62 257 VAL B N 1
ATOM 5012 C CA . VAL B 1 257 ? -22.266 36.75 21.125 1 98.62 257 VAL B CA 1
ATOM 5013 C C . VAL B 1 257 ? -23.031 36.938 19.812 1 98.62 257 VAL B C 1
ATOM 5015 O O . VAL B 1 257 ? -24.266 36.844 19.797 1 98.62 257 VAL B O 1
ATOM 5018 N N . LYS B 1 258 ? -22.312 37.25 18.797 1 98.56 258 LYS B N 1
ATOM 5019 C CA . LYS B 1 258 ? -22.891 37.344 17.453 1 98.56 258 LYS B CA 1
ATOM 5020 C C . LYS B 1 258 ? -21.969 36.688 16.406 1 98.56 258 LYS B C 1
ATOM 5022 O O . LYS B 1 258 ? -20.75 36.875 16.469 1 98.56 258 LYS B O 1
ATOM 5027 N N . ALA B 1 259 ? -22.5 35.938 15.492 1 98.69 259 ALA B N 1
ATOM 5028 C CA . ALA B 1 259 ? -21.766 35.281 14.414 1 98.69 259 ALA B CA 1
ATOM 5029 C C . ALA B 1 259 ? -22.547 35.344 13.102 1 98.69 259 ALA B C 1
ATOM 5031 O O . ALA B 1 259 ? -23.734 35 13.062 1 98.69 259 ALA B O 1
ATOM 5032 N N . SER B 1 260 ? -21.875 35.844 12.094 1 98.38 260 SER B N 1
ATOM 5033 C CA . SER B 1 260 ? -22.547 35.906 10.797 1 98.38 260 SER B CA 1
ATOM 5034 C C . SER B 1 260 ? -21.609 35.5 9.664 1 98.38 260 SER B C 1
ATOM 5036 O O . SER B 1 260 ? -20.406 35.688 9.75 1 98.38 260 SER B O 1
ATOM 5038 N N . ALA B 1 261 ? -22.078 34.938 8.68 1 97.56 261 ALA B N 1
ATOM 5039 C CA . ALA B 1 261 ? -21.453 34.594 7.402 1 97.56 261 ALA B CA 1
ATOM 5040 C C . ALA B 1 261 ? -22.469 34.688 6.266 1 97.56 261 ALA B C 1
ATOM 5042 O O . ALA B 1 261 ? -23.547 34.094 6.328 1 97.56 261 ALA B O 1
ATOM 5043 N N . PRO B 1 262 ? -22.156 35.5 5.262 1 97 262 PRO B N 1
ATOM 5044 C CA . PRO B 1 262 ? -23.109 35.688 4.172 1 97 262 PRO B CA 1
ATOM 5045 C C . PRO B 1 262 ? -23.641 34.375 3.623 1 97 262 PRO B C 1
ATOM 5047 O O . PRO B 1 262 ? -22.859 33.562 3.084 1 97 262 PRO B O 1
ATOM 5050 N N . GLY B 1 263 ? -24.953 34.156 3.729 1 96.19 263 GLY B N 1
ATOM 5051 C CA . GLY B 1 263 ? -25.641 33 3.168 1 96.19 263 GLY B CA 1
ATOM 5052 C C . GLY B 1 263 ? -25.469 31.75 4.008 1 96.19 263 GLY B C 1
ATOM 5053 O O . GLY B 1 263 ? -26.016 30.703 3.682 1 96.19 263 GLY B O 1
ATOM 5054 N N . MET B 1 264 ? -24.703 31.875 5.129 1 96.94 264 MET B N 1
ATOM 5055 C CA . MET B 1 264 ? -24.391 30.656 5.891 1 96.94 264 MET B CA 1
ATOM 5056 C C . MET B 1 264 ? -24.578 30.906 7.387 1 96.94 264 MET B C 1
ATOM 5058 O O . MET B 1 264 ? -23.953 30.234 8.211 1 96.94 264 MET B O 1
ATOM 5062 N N . ASP B 1 265 ? -25.438 31.828 7.758 1 97.81 265 ASP B N 1
ATOM 5063 C CA . ASP B 1 265 ? -25.594 32.219 9.156 1 97.81 265 ASP B CA 1
ATOM 5064 C C . ASP B 1 265 ? -26.078 31.047 10 1 97.81 265 ASP B C 1
ATOM 5066 O O . ASP B 1 265 ? -25.516 30.781 11.07 1 97.81 265 ASP B O 1
ATOM 5070 N N . ASP B 1 266 ? -27.062 30.406 9.477 1 97.25 266 ASP B N 1
ATOM 5071 C CA . ASP B 1 266 ? -27.672 29.328 10.25 1 97.25 266 ASP B CA 1
ATOM 5072 C C . ASP B 1 266 ? -26.672 28.188 10.484 1 97.25 266 ASP B C 1
ATOM 5074 O O . ASP B 1 266 ? -26.562 27.688 11.602 1 97.25 266 ASP B O 1
ATOM 5078 N N . GLU B 1 267 ? -25.969 27.828 9.43 1 95.31 267 GLU B N 1
ATOM 5079 C CA . GLU B 1 267 ? -24.984 26.75 9.531 1 95.31 267 GLU B CA 1
ATOM 5080 C C . GLU B 1 267 ? -23.844 27.125 10.484 1 95.31 267 GLU B C 1
ATOM 5082 O O . GLU B 1 267 ? -23.422 26.312 11.297 1 95.31 267 GLU B O 1
ATOM 5087 N N . LEU B 1 268 ? -23.422 28.266 10.406 1 97.44 268 LEU B N 1
ATOM 5088 C CA . LEU B 1 268 ? -22.344 28.781 11.266 1 97.44 268 LEU B CA 1
ATOM 5089 C C . LEU B 1 268 ? -22.75 28.703 12.734 1 97.44 268 LEU B C 1
ATOM 5091 O O . LEU B 1 268 ? -22 28.172 13.555 1 97.44 268 LEU B O 1
ATOM 5095 N N . ASN B 1 269 ? -23.906 29.172 13.047 1 97.62 269 ASN B N 1
ATOM 5096 C CA . ASN B 1 269 ? -24.359 29.203 14.438 1 97.62 269 ASN B CA 1
ATOM 5097 C C . ASN B 1 269 ? -24.656 27.797 14.961 1 97.62 269 ASN B C 1
ATOM 5099 O O . ASN B 1 269 ? -24.453 27.516 16.141 1 97.62 269 ASN B O 1
ATOM 5103 N N . ARG B 1 270 ? -25.125 26.938 14.055 1 94.81 270 ARG B N 1
ATOM 5104 C CA . ARG B 1 270 ? -25.328 25.547 14.461 1 94.81 270 ARG B CA 1
ATOM 5105 C C . ARG B 1 270 ? -24.031 24.922 14.93 1 94.81 270 ARG B C 1
ATOM 5107 O O . ARG B 1 270 ? -24 24.219 15.938 1 94.81 270 ARG B O 1
ATOM 5114 N N . ILE B 1 271 ? -22.953 25.203 14.234 1 95.69 271 ILE B N 1
ATOM 5115 C CA . ILE B 1 271 ? -21.641 24.672 14.586 1 95.69 271 ILE B CA 1
ATOM 5116 C C . ILE B 1 271 ? -21.188 25.266 15.906 1 95.69 271 ILE B C 1
ATOM 5118 O O . ILE B 1 271 ? -20.719 24.547 16.797 1 95.69 271 ILE B O 1
ATOM 5122 N N . LEU B 1 272 ? -21.406 26.562 16.125 1 97.62 272 LEU B N 1
ATOM 5123 C CA . LEU B 1 272 ? -20.922 27.266 17.312 1 97.62 272 LEU B CA 1
ATOM 5124 C C . LEU B 1 272 ? -21.797 26.938 18.531 1 97.62 272 LEU B C 1
ATOM 5126 O O . LEU B 1 272 ? -21.406 27.219 19.672 1 97.62 272 LEU B O 1
ATOM 5130 N N . ASP B 1 273 ? -22.922 26.281 18.281 1 97.25 273 ASP B N 1
ATOM 5131 C CA . ASP B 1 273 ? -23.812 25.906 19.359 1 97.25 273 ASP B CA 1
ATOM 5132 C C . ASP B 1 273 ? -23.672 24.438 19.719 1 97.25 273 ASP B C 1
ATOM 5134 O O . ASP B 1 273 ? -24.469 23.875 20.469 1 97.25 273 ASP B O 1
ATOM 5138 N N . THR B 1 274 ? -22.688 23.844 19.203 1 95.06 274 THR B N 1
ATOM 5139 C CA . THR B 1 274 ? -22.438 22.438 19.484 1 95.06 274 THR B CA 1
ATOM 5140 C C . THR B 1 274 ? -22.281 22.203 20.969 1 95.06 274 THR B C 1
ATOM 5142 O O . THR B 1 274 ? -22.781 21.219 21.516 1 95.06 274 THR B O 1
ATOM 5145 N N . ASP B 1 275 ? -21.594 23.016 21.641 1 96.44 275 ASP B N 1
ATOM 5146 C CA . ASP B 1 275 ? -21.391 23 23.094 1 96.44 275 ASP B CA 1
ATOM 5147 C C . ASP B 1 275 ? -21 24.391 23.609 1 96.44 275 ASP B C 1
ATOM 5149 O O . ASP B 1 275 ? -20.859 25.328 22.828 1 96.44 275 ASP B O 1
ATOM 5153 N N . GLU B 1 276 ? -20.859 24.484 24.812 1 96.5 276 GLU B N 1
ATOM 5154 C CA . GLU B 1 276 ? -20.578 25.781 25.406 1 96.5 276 GLU B CA 1
ATOM 5155 C C . GLU B 1 276 ? -19.219 26.328 24.953 1 96.5 276 GLU B C 1
ATOM 5157 O O . GLU B 1 276 ? -19.094 27.5 24.625 1 96.5 276 GLU B O 1
ATOM 5162 N N . GLY B 1 277 ? -18.25 25.516 24.875 1 98.19 277 GLY B N 1
ATOM 5163 C CA . GLY B 1 277 ? -16.891 25.906 24.562 1 98.19 277 GLY B CA 1
ATOM 5164 C C . GLY B 1 277 ? -16.719 26.359 23.125 1 98.19 277 GLY B C 1
ATOM 5165 O O . GLY B 1 277 ? -15.758 27.062 22.797 1 98.19 277 GLY B O 1
ATOM 5166 N N . ALA B 1 278 ? -17.656 26 22.281 1 98.06 278 ALA B N 1
ATOM 5167 C CA . ALA B 1 278 ? -17.562 26.312 20.859 1 98.06 278 ALA B CA 1
ATOM 5168 C C . ALA B 1 278 ? -17.656 27.812 20.625 1 98.06 278 ALA B C 1
ATOM 5170 O O . ALA B 1 278 ? -17.219 28.312 19.578 1 98.06 278 ALA B O 1
ATOM 5171 N N . ARG B 1 279 ? -18.141 28.531 21.547 1 98.56 279 ARG B N 1
ATOM 5172 C CA . ARG B 1 279 ? -18.297 29.969 21.391 1 98.56 279 ARG B CA 1
ATOM 5173 C C . ARG B 1 279 ? -17.188 30.719 22.109 1 98.56 279 ARG B C 1
ATOM 5175 O O . ARG B 1 279 ? -17.234 31.953 22.219 1 98.56 279 ARG B O 1
ATOM 5182 N N . PHE B 1 280 ? -16.203 29.969 22.562 1 98.69 280 PHE B N 1
ATOM 5183 C CA . PHE B 1 280 ? -14.992 30.562 23.109 1 98.69 280 PHE B CA 1
ATOM 5184 C C . PHE B 1 280 ? -13.781 30.219 22.25 1 98.69 280 PHE B C 1
ATOM 5186 O O . PHE B 1 280 ? -13.898 29.422 21.297 1 98.69 280 PHE B O 1
ATOM 5193 N N . ILE B 1 281 ? -12.711 30.906 22.578 1 98.75 281 ILE B N 1
ATOM 5194 C CA . ILE B 1 281 ? -11.57 30.797 21.688 1 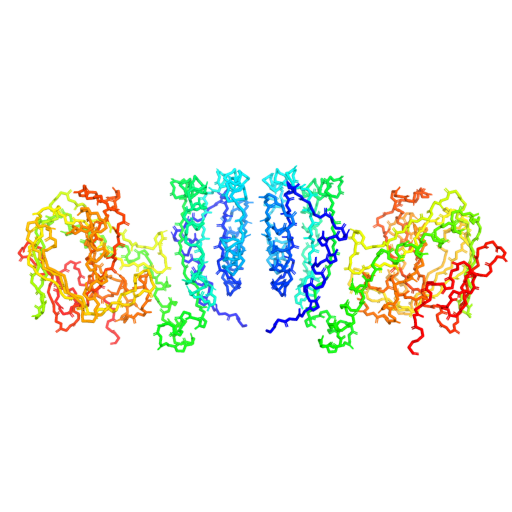98.75 281 ILE B CA 1
ATOM 5195 C C . ILE B 1 281 ? -10.516 29.875 22.312 1 98.75 281 ILE B C 1
ATOM 5197 O O . ILE B 1 281 ? -10.18 30.016 23.484 1 98.75 281 ILE B O 1
ATOM 5201 N N . GLY B 1 282 ? -10.031 29.016 21.453 1 98.62 282 GLY B N 1
ATOM 5202 C CA . GLY B 1 282 ? -9.055 28.062 21.953 1 98.62 282 GLY B CA 1
ATOM 5203 C C . GLY B 1 282 ? -7.641 28.344 21.469 1 98.62 282 GLY B C 1
ATOM 5204 O O . GLY B 1 282 ? -6.672 27.828 22.031 1 98.62 282 GLY B O 1
ATOM 5205 N N . GLU B 1 283 ? -7.504 29.172 20.453 1 98.75 283 GLU B N 1
ATOM 5206 C CA . GLU B 1 283 ? -6.176 29.375 19.875 1 98.75 283 GLU B CA 1
ATOM 5207 C C . GLU B 1 283 ? -6.078 30.75 19.203 1 98.75 283 GLU B C 1
ATOM 5209 O O . GLU B 1 283 ? -7.031 31.203 18.562 1 98.75 283 GLU B O 1
ATOM 5214 N N . PHE B 1 284 ? -5.031 31.453 19.438 1 98.75 284 PHE B N 1
ATOM 5215 C CA . PHE B 1 284 ? -4.547 32.594 18.688 1 98.75 284 PHE B CA 1
ATOM 5216 C C . PHE B 1 284 ? -3.172 32.344 18.094 1 98.75 284 PHE B C 1
ATOM 5218 O O . PHE B 1 284 ? -2.229 32 18.828 1 98.75 284 PHE B O 1
ATOM 5225 N N . ALA B 1 285 ? -3.084 32.438 16.734 1 98.81 285 ALA B N 1
ATOM 5226 C CA . ALA B 1 285 ? -1.822 32.094 16.094 1 98.81 285 ALA B CA 1
ATOM 5227 C C . ALA B 1 285 ? -1.449 33.125 15.031 1 98.81 285 ALA B C 1
ATOM 5229 O O . ALA B 1 285 ? -2.326 33.719 14.414 1 98.81 285 ALA B O 1
ATOM 5230 N N . ILE B 1 286 ? -0.189 33.312 14.883 1 98.75 286 ILE B N 1
ATOM 5231 C CA . ILE B 1 286 ? 0.364 34.188 13.844 1 98.75 286 ILE B CA 1
ATOM 5232 C C . ILE B 1 286 ? 1.087 33.312 12.805 1 98.75 286 ILE B C 1
ATOM 5234 O O . ILE B 1 286 ? 1.985 32.562 13.148 1 98.75 286 ILE B O 1
ATOM 5238 N N . GLY B 1 287 ? 0.642 33.469 11.562 1 98.31 287 GLY B N 1
ATOM 5239 C CA . GLY B 1 287 ? 1.295 32.75 10.484 1 98.31 287 GLY B CA 1
ATOM 5240 C C . GLY B 1 287 ? 2.586 33.406 10.023 1 98.31 287 GLY B C 1
ATOM 5241 O O . GLY B 1 287 ? 2.635 34.625 9.828 1 98.31 287 GLY B O 1
ATOM 5242 N N . VAL B 1 288 ? 3.656 32.562 9.812 1 98.19 288 VAL B N 1
ATOM 5243 C CA . VAL B 1 288 ? 4.949 33.188 9.539 1 98.19 288 VAL B CA 1
ATOM 5244 C C . VAL B 1 288 ? 5.684 32.406 8.461 1 98.19 288 VAL B C 1
ATOM 5246 O O . VAL B 1 288 ? 6.887 32.562 8.258 1 98.19 288 VAL B O 1
ATOM 5249 N N . ASN B 1 289 ? 5.035 31.391 7.812 1 98.12 289 ASN B N 1
ATOM 5250 C CA . ASN B 1 289 ? 5.734 30.688 6.738 1 98.12 289 ASN B CA 1
ATOM 5251 C C . ASN B 1 289 ? 6.086 31.641 5.59 1 98.12 289 ASN B C 1
ATOM 5253 O O . ASN B 1 289 ? 5.199 32.219 4.973 1 98.12 289 ASN B O 1
ATOM 5257 N N . PRO B 1 290 ? 7.305 31.766 5.281 1 96.75 290 PRO B N 1
ATOM 5258 C CA . PRO B 1 290 ? 7.691 32.812 4.324 1 96.75 290 PRO B CA 1
ATOM 5259 C C . PRO B 1 290 ? 7.191 32.531 2.91 1 96.75 290 PRO B C 1
ATOM 5261 O O . PRO B 1 290 ? 7.156 33.438 2.072 1 96.75 290 PRO B O 1
ATOM 5264 N N . ASN B 1 291 ? 6.766 31.328 2.652 1 96.88 291 ASN B N 1
ATOM 5265 C CA . ASN B 1 291 ? 6.453 30.984 1.271 1 96.88 291 ASN B CA 1
ATOM 5266 C C . ASN B 1 291 ? 4.98 30.625 1.101 1 96.88 291 ASN B C 1
ATOM 5268 O O . ASN B 1 291 ? 4.559 30.203 0.024 1 96.88 291 ASN B O 1
ATOM 5272 N N . ILE B 1 292 ? 4.211 30.734 2.105 1 97.06 292 ILE B N 1
ATOM 5273 C CA . ILE B 1 292 ? 2.762 30.641 1.972 1 97.06 292 ILE B CA 1
ATOM 5274 C C . ILE B 1 292 ? 2.158 32.031 1.957 1 97.06 292 ILE B C 1
ATOM 5276 O O . ILE B 1 292 ? 2.152 32.75 2.979 1 97.06 292 ILE B O 1
ATOM 5280 N N . ARG B 1 293 ? 1.512 32.375 0.761 1 94 293 ARG B N 1
ATOM 5281 C CA . ARG B 1 293 ? 1.192 33.781 0.575 1 94 293 ARG B CA 1
ATOM 5282 C C . ARG B 1 293 ? -0.267 33.969 0.174 1 94 293 ARG B C 1
ATOM 5284 O O . ARG B 1 293 ? -0.808 35.062 0.264 1 94 293 ARG B O 1
ATOM 5291 N N . VAL B 1 294 ? -0.829 32.938 -0.253 1 93.94 294 VAL B N 1
ATOM 5292 C CA . VAL B 1 294 ? -2.211 33.062 -0.709 1 93.94 294 VAL B CA 1
ATOM 5293 C C . VAL B 1 294 ? -3.021 31.875 -0.177 1 93.94 294 VAL B C 1
ATOM 5295 O O . VAL B 1 294 ? -2.479 30.781 0.043 1 93.94 294 VAL B O 1
ATOM 5298 N N . PRO B 1 295 ? -4.297 32.125 0.064 1 94.38 295 PRO B N 1
ATOM 5299 C CA . PRO B 1 295 ? -5.152 31.031 0.485 1 94.38 295 PRO B CA 1
ATOM 5300 C C . PRO B 1 295 ? -5.273 29.938 -0.58 1 94.38 295 PRO B C 1
ATOM 5302 O O . PRO B 1 295 ? -5.328 30.234 -1.774 1 94.38 295 PRO B O 1
ATOM 5305 N N . MET B 1 296 ? -5.367 28.703 -0.115 1 92 296 MET B N 1
ATOM 5306 C CA . MET B 1 296 ? -5.527 27.625 -1.082 1 92 296 MET B CA 1
ATOM 5307 C C . MET B 1 296 ? -6.598 26.625 -0.627 1 92 296 MET B C 1
ATOM 5309 O O . MET B 1 296 ? -6.648 25.5 -1.109 1 92 296 MET B O 1
ATOM 5313 N N . ARG B 1 297 ? -7.355 26.984 0.398 1 90.31 297 ARG B N 1
ATOM 5314 C CA . ARG B 1 297 ? -8.516 26.234 0.859 1 90.31 297 ARG B CA 1
ATOM 5315 C C . ARG B 1 297 ? -8.078 24.922 1.508 1 90.31 297 ARG B C 1
ATOM 5317 O O . ARG B 1 297 ? -8.727 23.891 1.325 1 90.31 297 ARG B O 1
ATOM 5324 N N . ASN B 1 298 ? -6.965 24.969 2.021 1 92 298 ASN B N 1
ATOM 5325 C CA . ASN B 1 298 ? -6.418 23.906 2.861 1 92 298 ASN B CA 1
ATOM 5326 C C . ASN B 1 298 ? -5.828 24.469 4.152 1 92 298 ASN B C 1
ATOM 5328 O O . ASN B 1 298 ? -4.82 25.172 4.125 1 92 298 ASN B O 1
ATOM 5332 N N . ILE B 1 299 ? -6.395 24.062 5.18 1 92.62 299 ILE B N 1
ATOM 5333 C CA . ILE B 1 299 ? -6.121 24.734 6.449 1 92.62 299 ILE B CA 1
ATOM 5334 C C . ILE B 1 299 ? -4.68 24.469 6.875 1 92.62 299 ILE B C 1
ATOM 5336 O O . ILE B 1 299 ? -4.059 25.297 7.539 1 92.62 299 ILE B O 1
ATOM 5340 N N . LEU B 1 300 ? -4.098 23.328 6.453 1 94 300 LEU B N 1
ATOM 5341 C CA . LEU B 1 300 ? -2.705 23.047 6.785 1 94 300 LEU B CA 1
ATOM 5342 C C . LEU B 1 300 ? -1.783 24.125 6.234 1 94 300 LEU B C 1
ATOM 5344 O O . LEU B 1 300 ? -0.74 24.422 6.82 1 94 300 LEU B O 1
ATOM 5348 N N . PHE B 1 301 ? -2.205 24.719 5.137 1 96.06 301 PHE B N 1
ATOM 5349 C CA . PHE B 1 301 ? -1.432 25.781 4.508 1 96.06 301 PHE B CA 1
ATOM 5350 C C . PHE B 1 301 ? -1.931 27.156 4.957 1 96.06 301 PHE B C 1
ATOM 5352 O O . PHE B 1 301 ? -1.141 28 5.379 1 96.06 301 PHE B O 1
ATOM 5359 N N . ASP B 1 302 ? -3.178 27.344 4.902 1 96.88 302 ASP B N 1
ATOM 5360 C CA . ASP B 1 302 ? -3.771 28.672 5.051 1 96.88 302 ASP B CA 1
ATOM 5361 C C . ASP B 1 302 ? -3.5 29.234 6.438 1 96.88 302 ASP B C 1
ATOM 5363 O O . ASP B 1 302 ? -3.332 30.453 6.594 1 96.88 302 ASP B O 1
ATOM 5367 N N . GLU B 1 303 ? -3.477 28.359 7.426 1 97 303 GLU B N 1
ATOM 5368 C CA . GLU B 1 303 ? -3.266 28.844 8.789 1 97 303 GLU B CA 1
ATOM 5369 C C . GLU B 1 303 ? -1.817 29.281 9 1 97 303 GLU B C 1
ATOM 5371 O O . GLU B 1 303 ? -1.497 29.922 10.008 1 97 303 GLU B O 1
ATOM 5376 N N . LYS B 1 304 ? -1.007 29.094 7.973 1 98.12 304 LYS B N 1
ATOM 5377 C CA . LYS B 1 304 ? 0.41 29.422 8.086 1 98.12 304 LYS B CA 1
ATOM 5378 C C . LYS B 1 304 ? 0.782 30.578 7.148 1 98.12 304 LYS B C 1
ATOM 5380 O O . LYS B 1 304 ? 1.955 30.938 7.035 1 98.12 304 LYS B O 1
ATOM 5385 N N . ILE B 1 305 ? -0.175 31.156 6.508 1 97.81 305 ILE B N 1
ATOM 5386 C CA . ILE B 1 305 ? 0.058 32.25 5.566 1 97.81 305 ILE B CA 1
ATOM 5387 C C . ILE B 1 305 ? 0.812 33.375 6.266 1 97.81 305 ILE B C 1
ATOM 5389 O O . ILE B 1 305 ? 0.404 33.844 7.336 1 97.81 305 ILE B O 1
ATOM 5393 N N . PHE B 1 306 ? 1.882 33.812 5.629 1 97.81 306 PHE B N 1
ATOM 5394 C CA . PHE B 1 306 ? 2.637 34.938 6.148 1 97.81 306 PHE B CA 1
ATOM 5395 C C . PHE B 1 306 ? 1.777 36.219 6.176 1 97.81 306 PHE B C 1
ATOM 5397 O O . PHE B 1 306 ? 1.1 36.531 5.195 1 97.81 306 PHE B O 1
ATOM 5404 N N . GLY B 1 307 ? 1.814 36.906 7.328 1 97.38 307 GLY B N 1
ATOM 5405 C CA . GLY B 1 307 ? 1.045 38.125 7.434 1 97.38 307 GLY B CA 1
ATOM 5406 C C . GLY B 1 307 ? -0.41 37.906 7.793 1 97.38 307 GLY B C 1
ATOM 5407 O O . GLY B 1 307 ? -1.27 38.719 7.5 1 97.38 307 GLY B O 1
ATOM 5408 N N . SER B 1 308 ? -0.624 36.75 8.352 1 98.06 308 SER B N 1
ATOM 5409 C CA . SER B 1 308 ? -1.986 36.406 8.734 1 98.06 308 SER B CA 1
ATOM 5410 C C . SER B 1 308 ? -2.055 36 10.203 1 98.06 308 SER B C 1
ATOM 5412 O O . SER B 1 308 ? -1.022 35.812 10.852 1 98.06 308 SER B O 1
ATOM 5414 N N . ILE B 1 309 ? -3.26 35.938 10.711 1 98.56 309 ILE B N 1
ATOM 5415 C CA . ILE B 1 309 ? -3.535 35.25 11.984 1 98.56 309 ILE B CA 1
ATOM 5416 C C . ILE B 1 309 ? -4.66 34.25 11.797 1 98.56 309 ILE B C 1
ATOM 5418 O O . ILE B 1 309 ? -5.414 34.312 10.82 1 98.56 309 ILE B O 1
ATOM 5422 N N . HIS B 1 310 ? -4.664 33.281 12.555 1 98.5 310 HIS B N 1
ATOM 5423 C CA . HIS B 1 310 ? -5.91 32.531 12.727 1 98.5 310 HIS B CA 1
ATOM 5424 C C . HIS B 1 310 ? -6.363 32.562 14.18 1 98.5 310 HIS B C 1
ATOM 5426 O O . HIS B 1 310 ? -5.535 32.594 15.094 1 98.5 310 HIS B O 1
ATOM 5432 N N . PHE B 1 311 ? -7.559 32.719 14.391 1 98.62 311 PHE B N 1
ATOM 5433 C CA . PHE B 1 311 ? -8.273 32.844 15.656 1 98.62 311 PHE B CA 1
ATOM 5434 C C . PHE B 1 311 ? -9.383 31.797 15.75 1 98.62 311 PHE B C 1
ATOM 5436 O O . PHE B 1 311 ? -10.359 31.844 15.008 1 98.62 311 PHE B O 1
ATOM 5443 N N . THR B 1 312 ? -9.172 30.828 16.609 1 98.5 312 THR B N 1
ATOM 5444 C CA . THR B 1 312 ? -9.836 29.531 16.484 1 98.5 312 THR B CA 1
ATOM 5445 C C . THR B 1 312 ? -10.906 29.359 17.562 1 98.5 312 THR B C 1
ATOM 5447 O O . THR B 1 312 ? -10.586 29.125 18.734 1 98.5 312 THR B O 1
ATOM 5450 N N . PRO B 1 313 ? -12.156 29.406 17.188 1 98.5 313 PRO B N 1
ATOM 5451 C CA . PRO B 1 313 ? -13.203 29.031 18.141 1 98.5 313 PRO B CA 1
ATOM 5452 C C . PRO B 1 313 ? -13.094 27.562 18.578 1 98.5 313 PRO B C 1
ATOM 5454 O O . PRO B 1 313 ? -12.789 26.703 17.75 1 98.5 313 PRO B O 1
ATOM 5457 N N . GLY B 1 314 ? -13.336 27.391 19.859 1 97.94 314 GLY B N 1
ATOM 5458 C CA . GLY B 1 314 ? -13.484 26.016 20.312 1 97.94 314 GLY B CA 1
ATOM 5459 C C . GLY B 1 314 ? -12.32 25.531 21.156 1 97.94 314 GLY B C 1
ATOM 5460 O O . GLY B 1 314 ? -11.75 26.312 21.922 1 97.94 314 GLY B O 1
ATOM 5461 N N . GLN B 1 315 ? -11.938 24.328 21.094 1 97.06 315 GLN B N 1
ATOM 5462 C CA . GLN B 1 315 ? -11.031 23.578 21.953 1 97.06 315 GLN B CA 1
ATOM 5463 C C . GLN B 1 315 ? -9.633 24.172 21.953 1 97.06 315 GLN B C 1
ATOM 5465 O O . GLN B 1 315 ? -9.102 24.516 20.891 1 97.06 315 GLN B O 1
ATOM 5470 N N . CYS B 1 316 ? -9.047 24.344 23.156 1 96.69 316 CYS B N 1
ATOM 5471 C CA . CYS B 1 316 ? -7.641 24.719 23.25 1 96.69 316 CYS B CA 1
ATOM 5472 C C . CYS B 1 316 ? -6.742 23.484 23.266 1 96.69 316 CYS B C 1
ATOM 5474 O O . CYS B 1 316 ? -7.227 22.359 23.406 1 96.69 316 CYS B O 1
ATOM 5476 N N . TYR B 1 317 ? -5.492 23.703 22.984 1 94.12 317 TYR B N 1
ATOM 5477 C CA . TYR B 1 317 ? -4.52 22.625 23 1 94.12 317 TYR B CA 1
ATOM 5478 C C . TYR B 1 317 ? -3.973 22.391 24.406 1 94.12 317 TYR B C 1
ATOM 5480 O O . TYR B 1 317 ? -3.859 23.328 25.188 1 94.12 317 TYR B O 1
ATOM 5488 N N . ASP B 1 318 ? -3.525 21.188 24.688 1 91.69 318 ASP B N 1
ATOM 5489 C CA . ASP B 1 318 ? -2.91 20.859 25.984 1 91.69 318 ASP B CA 1
ATOM 5490 C C . ASP B 1 318 ? -1.612 21.641 26.172 1 91.69 318 ASP B C 1
ATOM 5492 O O . ASP B 1 318 ? -1.269 22 27.312 1 91.69 318 ASP B O 1
ATOM 5496 N N . GLU B 1 319 ? -0.917 21.906 25.109 1 92.25 319 GLU B N 1
ATOM 5497 C CA . GLU B 1 319 ? 0.359 22.625 25.172 1 92.25 319 GLU B CA 1
ATOM 5498 C C . GLU B 1 319 ? 0.17 24.062 25.609 1 92.25 319 GLU B C 1
ATOM 5500 O O . GLU B 1 319 ? 1.107 24.688 26.109 1 92.25 319 GLU B O 1
ATOM 5505 N N . CYS B 1 320 ? -0.968 24.562 25.328 1 96.31 320 CYS B N 1
ATOM 5506 C CA . CYS B 1 320 ? -1.371 25.906 25.734 1 96.31 320 CYS B CA 1
ATOM 5507 C C . CYS B 1 320 ? -2.832 25.922 26.17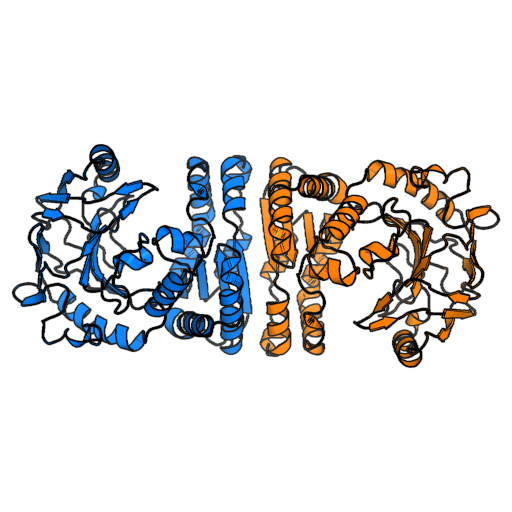2 1 96.31 320 CYS B C 1
ATOM 5509 O O . CYS B 1 320 ? -3.709 26.312 25.391 1 96.31 320 CYS B O 1
ATOM 5511 N N . ASP B 1 321 ? -3.021 25.594 27.422 1 97.31 321 ASP B N 1
ATOM 5512 C CA . ASP B 1 321 ? -4.355 25.281 27.938 1 97.31 321 ASP B CA 1
ATOM 5513 C C . ASP B 1 321 ? -4.965 26.484 28.656 1 97.31 321 ASP B C 1
ATOM 5515 O O . ASP B 1 321 ? -4.547 26.828 29.766 1 97.31 321 ASP B O 1
ATOM 5519 N N . ASN B 1 322 ? -5.938 27.109 28.078 1 98 322 ASN B N 1
ATOM 5520 C CA . ASN B 1 322 ? -6.645 28.203 28.719 1 98 322 ASN B CA 1
ATOM 5521 C C . ASN B 1 322 ? -7.922 27.734 29.406 1 98 322 ASN B C 1
ATOM 5523 O O . ASN B 1 322 ? -8.742 28.547 29.844 1 98 322 ASN B O 1
ATOM 5527 N N . GLY B 1 323 ? -8.164 26.375 29.359 1 97.56 323 GLY B N 1
ATOM 5528 C CA . GLY B 1 323 ? -9.281 25.797 30.078 1 97.56 323 GLY B CA 1
ATOM 5529 C C . GLY B 1 323 ? -10.508 25.578 29.219 1 97.56 323 GLY B C 1
ATOM 5530 O O . GLY B 1 323 ? -11.469 24.953 29.641 1 97.56 323 GLY B O 1
ATOM 5531 N N . ASN B 1 324 ? -10.477 26.031 28.016 1 98.12 324 ASN B N 1
ATOM 5532 C CA . ASN B 1 324 ? -11.648 25.844 27.172 1 98.12 324 ASN B CA 1
ATOM 5533 C C . ASN B 1 324 ? -11.734 24.422 26.641 1 98.12 324 ASN B C 1
ATOM 5535 O O . ASN B 1 324 ? -10.727 23.812 26.281 1 98.12 324 ASN B O 1
ATOM 5539 N N . ARG B 1 325 ? -12.938 23.875 26.734 1 97.5 325 ARG B N 1
ATOM 5540 C CA . ARG B 1 325 ? -13.227 22.531 26.25 1 97.5 325 ARG B CA 1
ATOM 5541 C C . ARG B 1 325 ? -14.375 22.547 25.25 1 97.5 325 ARG B C 1
ATOM 5543 O O . ARG B 1 325 ? -15.398 23.188 25.469 1 97.5 325 ARG B O 1
ATOM 5550 N N . SER B 1 326 ? -14.117 21.859 24.188 1 96.56 326 SER B N 1
ATOM 5551 C CA . SER B 1 326 ? -15.133 21.828 23.141 1 96.56 326 SER B CA 1
ATOM 5552 C C . SER B 1 326 ? -14.867 20.703 22.141 1 96.56 326 SER B C 1
ATOM 5554 O O . SER B 1 326 ? -13.734 20.25 22.016 1 96.56 326 SER B O 1
ATOM 5556 N N . ALA B 1 327 ? -15.906 20.266 21.484 1 91.81 327 ALA B N 1
ATOM 5557 C CA . ALA B 1 327 ? -15.773 19.344 20.344 1 91.81 327 ALA B CA 1
ATOM 5558 C C . ALA B 1 327 ? -15.367 20.094 19.078 1 91.81 327 ALA B C 1
ATOM 5560 O O . ALA B 1 327 ? -14.922 19.484 18.109 1 91.81 327 ALA B O 1
ATOM 5561 N N 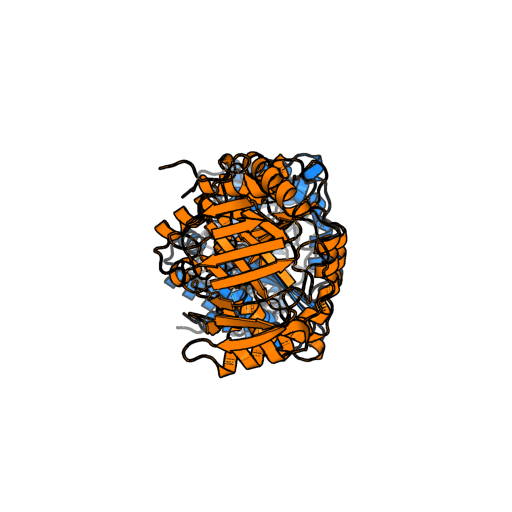. VAL B 1 328 ? -15.414 21.375 19.141 1 93.75 328 VAL B N 1
ATOM 5562 C CA . VAL B 1 328 ? -15.133 22.219 17.984 1 93.75 328 VAL B CA 1
ATOM 5563 C C . VAL B 1 328 ? -13.734 22.828 18.109 1 93.75 328 VAL B C 1
ATOM 5565 O O . VAL B 1 328 ? -13.32 23.219 19.203 1 93.75 328 VAL B O 1
ATOM 5568 N N . HIS B 1 329 ? -12.992 22.797 17.125 1 96.5 329 HIS B N 1
ATOM 5569 C CA . HIS B 1 329 ? -11.75 23.531 16.891 1 96.5 329 HIS B CA 1
ATOM 5570 C C . HIS B 1 329 ? -11.641 23.984 15.445 1 96.5 329 HIS B C 1
ATOM 5572 O O . HIS B 1 329 ? -11.258 23.203 14.57 1 96.5 329 HIS B O 1
ATOM 5578 N N . TRP B 1 330 ? -11.945 25.219 15.211 1 96.62 330 TRP B N 1
ATOM 5579 C CA . TRP B 1 330 ? -12.117 25.672 13.844 1 96.62 330 TRP B CA 1
ATOM 5580 C C . TRP B 1 330 ? -11.141 26.812 13.516 1 96.62 330 TRP B C 1
ATOM 5582 O O . TRP B 1 330 ? -11.422 27.969 13.797 1 96.62 33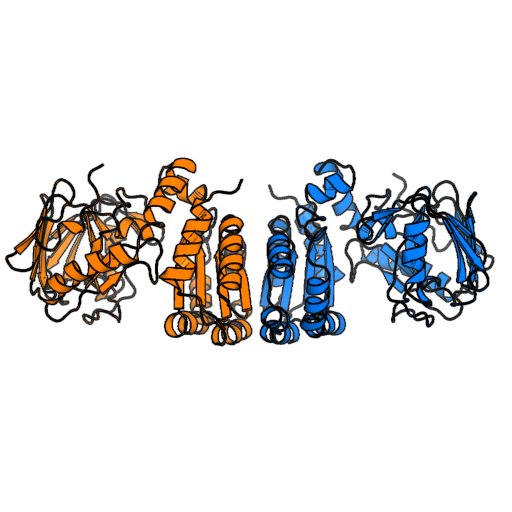0 TRP B O 1
ATOM 5592 N N . ASP B 1 331 ? -10.086 26.469 12.797 1 97.31 331 ASP B N 1
ATOM 5593 C CA . ASP B 1 331 ? -9.07 27.453 12.43 1 97.31 331 ASP B CA 1
ATOM 5594 C C . ASP B 1 331 ? -9.57 28.359 11.312 1 97.31 331 ASP B C 1
ATOM 5596 O O . ASP B 1 331 ? -9.688 27.938 10.156 1 97.31 331 ASP B O 1
ATOM 5600 N N . MET B 1 332 ? -9.914 29.562 11.688 1 98 332 MET B N 1
ATOM 5601 C CA . MET B 1 332 ? -10.297 30.562 10.703 1 98 332 MET B CA 1
ATOM 5602 C C . MET B 1 332 ? -9.211 31.625 10.555 1 98 332 MET B C 1
ATOM 5604 O O . MET B 1 332 ? -8.625 32.062 11.547 1 98 332 MET B O 1
ATOM 5608 N N . VAL B 1 333 ? -8.992 32 9.297 1 98.44 333 VAL B N 1
ATOM 5609 C CA . VAL B 1 333 ? -7.801 32.781 9.008 1 98.44 333 VAL B CA 1
ATOM 5610 C C . VAL B 1 333 ? -8.203 34.219 8.602 1 98.44 333 VAL B C 1
ATOM 5612 O O . VAL B 1 333 ? -9.195 34.406 7.898 1 98.44 333 VAL B O 1
ATOM 5615 N N . LYS B 1 334 ? -7.496 35.188 9.102 1 98.38 334 LYS B N 1
ATOM 5616 C CA . LYS B 1 334 ? -7.598 36.562 8.656 1 98.38 334 LYS B CA 1
ATOM 5617 C C . LYS B 1 334 ? -6.262 37.062 8.109 1 98.38 334 LYS B C 1
ATOM 5619 O O . LYS B 1 334 ? -5.246 37.031 8.805 1 98.38 334 LYS B O 1
ATOM 5624 N N . LEU B 1 335 ? -6.289 37.469 6.859 1 98.06 335 LEU B N 1
ATOM 5625 C CA . LEU B 1 335 ? -5.133 38.125 6.254 1 98.06 335 LEU B CA 1
ATOM 5626 C C . LEU B 1 335 ? -5.039 39.594 6.695 1 98.06 335 LEU B C 1
ATOM 5628 O O . LEU B 1 335 ? -6.047 40.281 6.73 1 98.06 335 LEU B O 1
ATOM 5632 N N . LEU B 1 336 ? -3.861 40 7.031 1 97.94 336 LEU B N 1
ATOM 5633 C CA . LEU B 1 336 ? -3.678 41.375 7.531 1 97.94 336 LEU B CA 1
ATOM 5634 C C . LEU B 1 336 ? -2.908 42.219 6.523 1 97.94 336 LEU B C 1
ATOM 5636 O O . LEU B 1 336 ? -2.719 43.406 6.734 1 97.94 336 LEU B O 1
ATOM 5640 N N . LYS B 1 337 ? -2.484 41.594 5.465 1 95.44 337 LYS B N 1
ATOM 5641 C CA . LYS B 1 337 ? -1.767 42.312 4.422 1 95.44 337 LYS B CA 1
ATOM 5642 C C . LYS B 1 337 ? -2.588 43.469 3.902 1 95.44 337 LYS B C 1
ATOM 5644 O O . LYS B 1 337 ? -3.756 43.312 3.541 1 95.44 337 LYS B O 1
ATOM 5649 N N . GLY B 1 338 ? -2.021 44.625 3.867 1 94.44 338 GLY B N 1
ATOM 5650 C CA . GLY B 1 338 ? -2.645 45.812 3.312 1 94.44 338 GLY B CA 1
ATOM 5651 C C . GLY B 1 338 ? -3.617 46.469 4.27 1 94.44 338 GLY B C 1
ATOM 5652 O O . GLY B 1 338 ? -3.992 47.625 4.074 1 94.44 338 GLY B O 1
ATOM 5653 N N . ASP B 1 339 ? -3.977 45.781 5.242 1 95.5 339 ASP B N 1
ATOM 5654 C CA . ASP B 1 339 ? -4.938 46.312 6.211 1 95.5 339 ASP B CA 1
ATOM 5655 C C . ASP B 1 339 ? -4.875 45.5 7.52 1 95.5 339 ASP B C 1
ATOM 5657 O O . ASP B 1 339 ? -5.633 44.562 7.715 1 95.5 339 ASP B O 1
ATOM 5661 N N . GLY B 1 340 ? -4.137 45.938 8.43 1 97.19 340 GLY B N 1
ATOM 5662 C CA . GLY B 1 340 ? -4.156 45.281 9.719 1 97.19 340 GLY B CA 1
ATOM 5663 C C . GLY B 1 340 ? -2.961 45.594 10.586 1 97.19 340 GLY B C 1
ATOM 5664 O O . GLY B 1 340 ? -1.909 46 10.07 1 97.19 340 GLY B O 1
ATOM 5665 N N . GLU B 1 341 ? -3.17 45.5 11.859 1 98.5 341 GLU B N 1
ATOM 5666 C CA . GLU B 1 341 ? -2.129 45.719 12.859 1 98.5 341 GLU B CA 1
ATOM 5667 C C . GLU B 1 341 ? -2.254 44.688 13.992 1 98.5 341 GLU B C 1
ATOM 5669 O O . GLU B 1 341 ? -3.363 44.312 14.367 1 98.5 341 GLU B O 1
ATOM 5674 N N . ILE B 1 342 ? -1.175 44.281 14.453 1 98.81 342 ILE B N 1
ATOM 5675 C CA . ILE B 1 342 ? -1.103 43.469 15.664 1 98.81 342 ILE B CA 1
ATOM 5676 C C . ILE B 1 342 ? -0.3 44.219 16.734 1 98.81 342 ILE B C 1
ATOM 5678 O O . ILE B 1 342 ? 0.816 44.656 16.469 1 98.81 342 ILE B O 1
ATOM 5682 N N . TRP B 1 343 ? -0.871 44.281 17.891 1 98.75 343 TRP B N 1
ATOM 5683 C CA . TRP B 1 343 ? -0.205 44.938 19.016 1 98.75 343 TRP B CA 1
ATOM 5684 C C . TRP B 1 343 ? -0.059 44 20.203 1 98.75 343 TRP B C 1
ATOM 5686 O O . TRP B 1 343 ? -1 43.281 20.547 1 98.75 343 TRP B O 1
ATOM 5696 N N . PHE B 1 344 ? 1.083 43.906 20.75 1 98.5 344 PHE B N 1
ATOM 5697 C CA . PHE B 1 344 ? 1.318 43.312 22.078 1 98.5 344 PHE B CA 1
ATOM 5698 C C . PHE B 1 344 ? 1.559 44.406 23.109 1 98.5 344 PHE B C 1
ATOM 5700 O O . PHE B 1 344 ? 2.559 45.125 23.047 1 98.5 344 PHE B O 1
ATOM 5707 N N . ASP B 1 345 ? 0.571 44.438 24 1 98 345 ASP B N 1
ATOM 5708 C CA . ASP B 1 345 ? 0.595 45.562 24.953 1 98 345 ASP B CA 1
ATOM 5709 C C . ASP B 1 345 ? 0.659 46.906 24.219 1 98 345 ASP B C 1
ATOM 5711 O O . ASP B 1 345 ? -0.215 47.219 23.406 1 98 345 ASP B O 1
ATOM 5715 N N . ASN B 1 346 ? 1.775 47.656 24.375 1 96.12 346 ASN B N 1
ATOM 5716 C CA . ASN B 1 346 ? 1.862 48.969 23.734 1 96.12 346 ASN B CA 1
ATOM 5717 C C . ASN B 1 346 ? 2.85 48.938 22.578 1 96.12 346 ASN B C 1
ATOM 5719 O O . ASN B 1 346 ? 3.232 50 22.062 1 96.12 346 ASN B O 1
ATOM 5723 N N . HIS B 1 347 ? 3.164 47.781 22.125 1 97.69 347 HIS B N 1
ATOM 5724 C CA . HIS B 1 347 ? 4.137 47.656 21.047 1 97.69 347 HIS B CA 1
ATOM 5725 C C . HIS B 1 347 ? 3.477 47.188 19.75 1 97.69 347 HIS B C 1
ATOM 5727 O O . HIS B 1 347 ? 2.797 46.156 19.75 1 97.69 347 HIS B O 1
ATOM 5733 N N . LEU B 1 348 ? 3.717 47.938 18.719 1 98.31 348 LEU B N 1
ATOM 5734 C CA . LEU B 1 348 ? 3.281 47.5 17.406 1 98.31 348 LEU B CA 1
ATOM 5735 C C . LEU B 1 348 ? 4.168 46.375 16.891 1 98.31 348 LEU B C 1
ATOM 5737 O O . LEU B 1 348 ? 5.371 46.562 16.688 1 98.31 348 LEU B O 1
ATOM 5741 N N . ILE B 1 349 ? 3.605 45.25 16.656 1 98.44 349 ILE B N 1
ATOM 5742 C CA . ILE B 1 349 ? 4.34 44.031 16.297 1 98.44 349 ILE B CA 1
ATOM 5743 C C . ILE B 1 349 ? 4.332 43.875 14.773 1 98.44 349 ILE B C 1
ATOM 5745 O O . ILE B 1 349 ? 5.367 43.594 14.172 1 98.44 349 ILE B O 1
ATOM 5749 N N . GLN B 1 350 ? 3.195 43.969 14.188 1 98.31 350 GLN B N 1
ATOM 5750 C CA . GLN B 1 350 ? 3.002 43.781 12.758 1 98.31 350 GLN B CA 1
ATOM 5751 C C . GLN B 1 350 ? 2.07 44.844 12.172 1 98.31 350 GLN B C 1
ATOM 5753 O O . GLN B 1 350 ? 1.094 45.25 12.812 1 98.31 350 GLN B O 1
ATOM 5758 N N . LYS B 1 351 ? 2.344 45.312 10.969 1 98.25 351 LYS B N 1
ATOM 5759 C CA . LYS B 1 351 ? 1.531 46.25 10.219 1 98.25 351 LYS B CA 1
ATOM 5760 C C . LYS B 1 351 ? 1.432 45.844 8.75 1 98.25 351 LYS B C 1
ATOM 5762 O O . LYS B 1 351 ? 2.449 45.656 8.086 1 98.25 351 LYS B O 1
ATOM 5767 N N . ASP B 1 352 ? 0.185 45.781 8.273 1 97.19 352 ASP B N 1
ATOM 5768 C CA . ASP B 1 352 ? -0.1 45.438 6.879 1 97.19 352 ASP B CA 1
ATOM 5769 C C . ASP B 1 352 ? 0.57 44.125 6.465 1 97.19 352 ASP B C 1
ATOM 5771 O O . ASP B 1 352 ? 1.133 44.031 5.375 1 97.19 352 ASP B O 1
ATOM 5775 N N . GLY B 1 353 ? 0.671 43.281 7.43 1 96.75 353 GLY B N 1
ATOM 5776 C CA . GLY B 1 353 ? 1.165 41.938 7.152 1 96.75 353 GLY B CA 1
ATOM 5777 C C . GLY B 1 353 ? 2.666 41.812 7.336 1 96.75 353 GLY B C 1
ATOM 5778 O O . GLY B 1 353 ? 3.215 40.719 7.23 1 96.75 353 GLY B O 1
ATOM 5779 N N . LEU B 1 354 ? 3.311 42.906 7.695 1 97.56 354 LEU B N 1
ATOM 5780 C CA . LEU B 1 354 ? 4.758 42.875 7.855 1 97.56 354 LEU B CA 1
ATOM 5781 C C . LEU B 1 354 ? 5.152 43.156 9.297 1 97.56 354 LEU B C 1
ATOM 5783 O O . LEU B 1 354 ? 4.555 44 9.953 1 97.56 354 LEU B O 1
ATOM 5787 N N . PHE B 1 355 ? 6.09 42.406 9.742 1 98.19 355 PHE B N 1
ATOM 5788 C CA . PHE B 1 355 ? 6.609 42.688 11.078 1 98.19 355 PHE B CA 1
ATOM 5789 C C . PHE B 1 355 ? 7.383 44 11.109 1 98.19 355 PHE B C 1
ATOM 5791 O O . PHE B 1 355 ? 8.234 44.25 10.25 1 98.19 355 PHE B O 1
ATOM 5798 N N . VAL B 1 356 ? 7.145 44.812 12.141 1 97.81 356 VAL B N 1
ATOM 5799 C CA . VAL B 1 356 ? 7.77 46.125 12.211 1 97.81 356 VAL B CA 1
ATOM 5800 C C . VAL B 1 356 ? 8.57 46.25 13.508 1 97.81 356 VAL B C 1
ATOM 5802 O O . VAL B 1 356 ? 9.398 47.156 13.648 1 97.81 356 VAL B O 1
ATOM 5805 N N . HIS B 1 357 ? 8.258 45.438 14.492 1 97 357 HIS B N 1
ATOM 5806 C CA . HIS B 1 357 ? 9.047 45.406 15.719 1 97 357 HIS B CA 1
ATOM 5807 C C . HIS B 1 357 ? 10.508 45.094 15.43 1 97 357 HIS B C 1
ATOM 5809 O O . HIS B 1 357 ? 10.805 44.188 14.656 1 97 357 HIS B O 1
ATOM 5815 N N . LYS B 1 358 ? 11.383 45.688 16.062 1 96 358 LYS B N 1
ATOM 5816 C CA . LYS B 1 358 ? 12.812 45.594 15.766 1 96 358 LYS B CA 1
ATOM 5817 C C . LYS B 1 358 ? 13.312 44.156 15.867 1 96 358 LYS B C 1
ATOM 5819 O O . LYS B 1 358 ? 14.156 43.75 15.07 1 96 358 LYS B O 1
ATOM 5824 N N . ASP B 1 359 ? 12.812 43.406 16.75 1 95.62 359 ASP B N 1
ATOM 5825 C CA . ASP B 1 359 ? 13.305 42.062 16.984 1 95.62 359 ASP B CA 1
ATOM 5826 C C . ASP B 1 359 ? 12.695 41.062 15.992 1 95.62 359 ASP B C 1
ATOM 5828 O O . ASP B 1 359 ? 13.156 39.938 15.875 1 95.62 359 ASP B O 1
ATOM 5832 N N . LEU B 1 360 ? 11.672 41.531 15.227 1 97.69 360 LEU B N 1
ATOM 5833 C CA . LEU B 1 360 ? 10.906 40.562 14.453 1 97.69 360 LEU B CA 1
ATOM 5834 C C . LEU B 1 360 ? 11.039 40.844 12.961 1 97.69 360 LEU B C 1
ATOM 5836 O O . LEU B 1 360 ? 10.523 40.094 12.133 1 97.69 360 LEU B O 1
ATOM 5840 N N . VAL B 1 361 ? 11.789 41.781 12.547 1 96.38 361 VAL B N 1
ATOM 5841 C CA . VAL B 1 361 ? 11.922 42.188 11.148 1 96.38 361 VAL B CA 1
ATOM 5842 C C . VAL B 1 361 ? 12.516 41.031 10.344 1 96.38 361 VAL B C 1
ATOM 5844 O O . VAL B 1 361 ? 12.195 40.844 9.164 1 96.38 361 VAL B O 1
ATOM 5847 N N . SER B 1 362 ? 13.305 40.188 11 1 93.88 362 SER B N 1
ATOM 5848 C CA . SER B 1 362 ? 13.969 39.062 10.328 1 93.88 362 SER B CA 1
ATOM 5849 C C . SER B 1 362 ? 12.961 38 9.906 1 93.88 362 SER B C 1
ATOM 5851 O O . SER B 1 362 ? 13.273 37.125 9.078 1 93.88 362 SER B O 1
ATOM 5853 N N . LEU B 1 363 ? 11.75 38.031 10.406 1 96.12 363 LEU B N 1
ATOM 5854 C CA . LEU B 1 363 ? 10.711 37.062 10.031 1 96.12 363 LEU B CA 1
ATOM 5855 C C . LEU B 1 363 ? 10.133 37.406 8.664 1 96.12 363 LEU B C 1
ATOM 5857 O O . LEU B 1 363 ? 9.484 36.594 8.031 1 96.12 363 LEU B O 1
ATOM 5861 N N . ASN B 1 364 ? 10.297 38.656 8.297 1 96.19 364 ASN B N 1
ATOM 5862 C CA . ASN B 1 364 ? 9.766 39.062 7 1 96.19 364 ASN B CA 1
ATOM 5863 C C . ASN B 1 364 ? 10.453 38.344 5.859 1 96.19 364 ASN B C 1
ATOM 5865 O O . ASN B 1 364 ? 11.664 38.094 5.902 1 96.19 364 ASN B O 1
ATOM 5869 N N . PRO B 1 365 ? 9.586 37.844 4.953 1 91.19 365 PRO B N 1
ATOM 5870 C CA . PRO B 1 365 ? 10.219 37.188 3.801 1 91.19 365 PRO B CA 1
ATOM 5871 C C . PRO B 1 365 ? 11.148 38.125 3.035 1 91.19 365 PRO B C 1
ATOM 5873 O O . PRO B 1 365 ? 11.016 39.344 3.123 1 91.19 365 PRO B O 1
ATOM 5876 N N . ALA B 1 366 ? 12.297 37.5 2.447 1 72.88 366 ALA B N 1
ATOM 5877 C CA . ALA B 1 366 ? 13.227 38.25 1.62 1 72.88 366 ALA B CA 1
ATOM 5878 C C . ALA B 1 366 ? 12.516 38.906 0.446 1 72.88 366 ALA B C 1
ATOM 5880 O O . ALA B 1 366 ? 11.578 38.344 -0.122 1 72.88 366 ALA B O 1
ATOM 5881 N N . ARG B 1 367 ? 12.602 40.25 0.482 1 64.62 367 ARG B N 1
ATOM 5882 C CA . ARG B 1 367 ? 11.977 41.031 -0.583 1 64.62 367 ARG B CA 1
ATOM 5883 C C . ARG B 1 367 ? 12.336 40.469 -1.955 1 64.62 367 ARG B C 1
ATOM 5885 O O . ARG B 1 367 ? 13.484 40.125 -2.209 1 64.62 367 ARG B O 1
ATOM 5892 N N . GLU B 1 368 ? 11.391 39.719 -2.633 1 46.84 368 GLU B N 1
ATOM 5893 C CA . GLU B 1 368 ? 11.711 39.469 -4.035 1 46.84 368 GLU B CA 1
ATOM 5894 C C . GLU B 1 368 ? 12.016 40.781 -4.766 1 46.84 368 GLU B C 1
ATOM 5896 O O . GLU B 1 368 ? 11.477 41.812 -4.418 1 46.84 368 GLU B O 1
#

Sequence (736 aa):
MFDPRVRQLAEVLVTYSTRVKKGDVVLINASGTDCLPLVKELYSLCLARGAKYVEYSFHIPEIDRHFYNTATKSQLSFFPQHKLDFMKQVNVFISISGSPNSMVMAQANQKNMIAWSKVTRPIVDWRVKNTRWVITRYPTHGAAQEAKMSLEEYEEYLFAACCIDWEAESRKQEKLKRLMDKADTVRIKASDTDLSFSIRGLDGIKCDGRFNIPDGEVFTAPVRDSVEGHITYNCPTIYQGKEFNGVRLEFAKGRIVKASAPGMDDELNRILDTDEGARFIGEFAIGVNPNIRVPMRNILFDEKIFGSIHFTPGQCYDECDNGNRSAVHWDMVKLLKGDGEIWFDNHLIQKDGLFVHKDLVSLNPAREMFDPRVRQLAEVLVTYSTRVKKGDVVLINASGTDCLPLVKELYSLCLARGAKYVEYSFHIPEIDRHFYNTATKSQLSFFPQHKLDFMKQVNVFISISGSPNSMVMAQANQKNMIAWSKVTRPIVDWRVKNTRWVITRYPTHGAAQEAKMSLEEYEEYLFAACCIDWEAESRKQEKLKRLMDKADTVRIKASDTDLSFSIRGLDGIKCDGRFNIPDGEVFTAPVRDSVEGHITYNCPTIYQGKEFNGVRLEFAKGRIVKASAPGMDDELNRILDTDEGARFIGEFAIGVNPNIRVPMRNILFDEKIFGSIHFTPGQCYDECDNGNRSAVHWDMVKLLKGDGEIWFDNHLIQKDGLFVHKDLVSLNPARE

Organism: Geobacter metallireducens (strain ATCC 53774 / DSM 7210 / GS-15) (NCBI:txid269799)

Nearest PDB structures (foldseek):
  4icr-assembly1_A  TM=8.617E-01  e=3.140E-28  Streptococcus pneumoniae TIGR4
  2ayi-assembly1_A  TM=8.428E-01  e=1.302E-27  Thermus thermophilus
  1zjc-assembly1_A-2  TM=7.755E-01  e=3.092E-26  Staphylococcus aureus subsp. aureus MW2
  4icq-assembly1_B  TM=7.397E-01  e=9.899E-26  Streptococcus pneumoniae TIGR4
  4m7r-assembly2_B  TM=6.009E-01  e=7.726E-02  Homo sapiens

InterPro domains:
  IPR000787 Peptidase M29 [PF02073] (3-334)
  IPR035097 Peptidase M29, N-terminal [G3DSA:3.40.1830.10] (1-164)
  IPR052170 Metal-dependent Exopeptidase M29 [PTHR34448] (1-356)

Radius of gyration: 32.69 Å; Cα contacts (8 Å, |Δi|>4): 1747; chains: 2; bounding box: 54×98×66 Å

Solvent-accessible surface area (backbone atoms only — not comparable to full-atom values): 36228 Å² total; per-residue (Å²): 132,91,56,69,64,46,50,46,43,31,47,44,48,41,60,64,27,40,48,62,37,69,66,33,28,35,40,37,42,28,30,24,74,73,32,50,70,45,52,48,43,37,53,53,50,43,50,73,44,35,28,41,42,80,46,70,44,58,42,53,64,68,55,53,33,50,46,36,62,63,56,49,72,69,37,48,63,56,65,66,58,62,58,40,58,42,51,75,62,33,42,31,37,41,37,36,44,15,44,61,54,91,62,68,57,74,82,40,38,59,70,44,47,54,49,35,50,61,58,50,36,69,44,52,51,47,48,69,75,62,28,41,39,34,37,36,70,42,83,28,65,38,56,12,52,65,38,74,36,55,53,69,58,35,43,54,46,50,48,53,39,49,56,59,67,43,70,60,51,36,56,47,43,47,49,52,30,52,53,43,47,68,24,43,35,37,36,39,39,35,97,69,23,47,31,36,32,28,28,55,93,32,51,42,42,78,37,52,37,41,54,33,42,43,39,21,31,41,30,30,20,36,38,46,60,43,30,34,39,30,44,51,29,74,40,69,36,75,57,97,89,39,79,46,47,57,37,34,40,28,34,52,65,16,30,56,76,46,66,42,23,79,96,37,36,68,63,51,48,53,59,36,59,71,43,79,23,20,31,22,45,10,32,38,31,38,12,49,18,70,52,29,79,65,79,40,77,37,66,75,52,39,51,12,19,42,25,24,34,23,55,16,36,2,31,32,46,86,92,29,65,50,77,45,55,40,96,37,66,48,79,37,29,30,67,17,57,83,43,27,36,34,27,45,61,93,41,63,40,30,47,40,37,34,45,66,27,84,80,39,42,81,53,44,57,78,81,126,133,92,57,70,66,47,50,47,42,30,46,44,48,40,60,63,27,40,48,63,37,69,66,32,26,35,40,37,40,28,30,24,74,73,32,50,71,46,53,48,41,37,54,53,50,43,49,73,46,36,27,40,41,78,47,71,46,58,42,54,65,69,55,53,33,50,44,38,62,64,56,50,72,70,38,50,63,54,65,66,59,61,59,41,59,42,51,74,61,34,40,30,38,42,36,36,45,16,45,61,54,90,61,67,57,75,84,41,40,60,71,46,47,53,50,37,50,60,58,50,38,68,45,53,52,47,48,68,75,62,29,40,39,33,39,36,70,42,84,28,65,38,55,12,52,64,38,75,38,55,52,70,57,35,43,54,47,50,50,52,38,47,56,59,66,44,69,62,52,36,56,48,43,49,48,52,30,54,53,43,47,69,24,43,34,38,37,39,39,34,98,69,24,48,29,36,31,29,28,56,93,33,50,44,42,78,38,50,36,41,53,33,43,42,38,22,30,43,31,31,20,37,39,46,60,43,30,35,40,30,43,49,28,73,39,71,36,75,57,97,89,39,77,46,46,56,38,33,41,28,33,53,66,16,31,56,76,45,68,41,23,78,97,38,36,68,62,53,49,54,60,36,59,71,42,78,22,21,32,22,44,9,34,38,33,39,12,50,17,70,52,29,78,66,77,39,78,37,65,76,52,39,52,13,18,42,24,24,34,23,54,16,37,3,30,31,45,84,93,29,66,52,76,45,56,40,97,39,67,49,80,38,28,30,68,17,56,82,45,24,35,35,27,45,61,93,40,65,41,30,46,39,37,36,44,66,26,83,81,38,41,80,55,45,57,80,81,125